Protein AF-A0A9Q0I4J3-F1 (afdb_monomer)

Mean predicted aligned error: 14.76 Å

Sequence (541 aa):
MGSSTVFSGMSNTIQNDIIESIARSIQDETDKDIHISPFIAVQVDDTSDISNKCQLTVIIRYVNEKGSVCERFLGFFDVSLERDAKAVTSVVMRAIGNYSPTNKLICQTYDGASCMSGQHGGVQALVKAHCPNALFIHCYAHKLNLVLAQGTNNIQAAKLFFANLDAFHNFFSRSCKRSALLCEVDGAVRVPGGSAVRWNFKSRAVHAIHEGRVSLCIAFDKIMTEPGWDKETIAQSASLKQKLEDFEFTFLLGVFQFIFGLTEPLFQVLQSKTVDIKKCQDRIMSTLSALKATRTDEAFSRIYDETGTAVGEPVPRRKRRRRGWDDLEQGFNQHQEGDQETLVSFRRLYFQIVDGVVLHMTHRFADMEHLNFFRILEHTSFASFCKPAAFPSSELAQLINTYPFFDQLKLRNELHTLYNNRSFFRLGEAHSVMALVGDDVTLSYDTKQLTDISEETVEWSRADLKPDLVHLHEDRRTFYKLQNPAYRGRTVLSEEDLERGIISLRLSRVRLADEGNYTCLFSSVHNQYTVQLLVAVYYCL

InterPro domains:
  IPR003599 Immunoglobulin domain subtype [SM00409] (430-538)
  IPR012337 Ribonuclease H-like superfamily [SSF53098] (37-300)
  IPR013106 Immunoglobulin V-set domain [PF07686] (430-535)
  IPR013783 Immunoglobulin-like fold [G3DSA:2.60.40.10] (424-539)
  IPR025398 ZMYM1-like, RNase-like domain [PF14291] (10-122)
  IPR036179 Immunoglobulin-like domain superfamily [SSF48726] (430-538)

Nearest PDB structures (foldseek):
  1pkq-assembly2_J  TM=8.986E-01  e=6.454E-08  Rattus norvegicus
  3csp-assembly1_A  TM=8.464E-01  e=5.329E-08  Rattus norvegicus
  4f80-assembly1_A-2  TM=8.910E-01  e=3.981E-07  Homo sapiens
  4f8t-assembly1_A-2  TM=8.534E-01  e=5.840E-07  Homo sapiens
  4k55-assembly1_A  TM=8.316E-01  e=6.427E-07  Homo sapiens

Radius of gyration: 29.39 Å; Cα contacts (8 Å, |Δi|>4): 737; chains: 1; bounding box: 64×81×93 Å

pLDDT: mean 83.2, std 13.26, range [22.78, 97.38]

Secondary structure (DSSP, 8-state):
--------TT-HHHHHHHHHHHHHHHHHHHHHHHHH-S-EEEEEEEEE-TT--EEEEEEEEEE-TTS-EEEEEEEEEE-SS--SHHHHHHHHHHHHGGG-HHHHEEEEEE-S-HHHH-TTTSHHHHHHHH-TT-EEEE-HHHHHHHHHHHHTTT-HHHHHHHHHHHHHHHHHHT-HHHHHHHHHSTT----PPP-SS-HHHHHHHHHHHHHTHHHHHHHHHHHHHSSS--HHHHHHHHHHHHHHT-HHHHHHHHHHHHHHHHHHHHHHHHT-SS--HHHHHHHHHHHHHHHHHT-SHHHHHHHHHHHHHHH-PPPP--------TT-SS-TTHHHHHHHHHHHHHHHHHHHHHHHHHHHHHHHHTSTTGGGGGGGGG-GGGHHHHTSGGGS-HHHHHHHHHH-TTS-HHHHHHHHHHHHH-GGGTTTT--EEEEEETT--EEEEEE-SS-S--TTS-EEEE-TTSSS-EEEEEETTEE-TTTS-TTTTTTEEE-HHHHHTTEEEEEE-S--GGG-EEEEEEETTTTEEEEEEEEEE-----

Structure (mmCIF, N/CA/C/O backbone):
data_AF-A0A9Q0I4J3-F1
#
_entry.id   AF-A0A9Q0I4J3-F1
#
loop_
_atom_site.g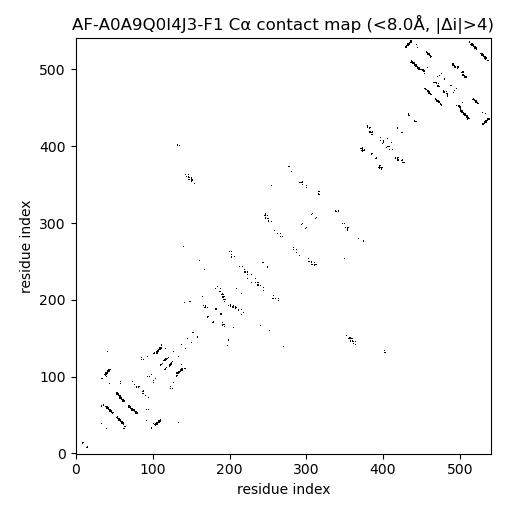roup_PDB
_atom_site.id
_atom_site.type_symbol
_atom_site.label_atom_id
_atom_site.label_alt_id
_atom_site.label_comp_id
_atom_site.label_asym_id
_atom_site.label_entity_id
_atom_site.label_seq_id
_atom_site.pdbx_PDB_ins_code
_atom_site.Cartn_x
_atom_site.Cartn_y
_atom_site.Cartn_z
_atom_site.occupancy
_atom_site.B_iso_or_equiv
_atom_site.auth_seq_id
_atom_site.auth_comp_id
_atom_site.auth_asym_id
_atom_site.auth_atom_id
_atom_site.pdbx_PDB_model_num
ATOM 1 N N . MET A 1 1 ? -28.358 -45.487 -32.994 1.00 42.28 1 MET A N 1
ATOM 2 C CA . MET A 1 1 ? -27.601 -44.268 -33.346 1.00 42.28 1 MET A CA 1
ATOM 3 C C . MET A 1 1 ? -28.483 -43.068 -33.033 1.00 42.28 1 MET A C 1
ATOM 5 O O . MET A 1 1 ? -29.368 -42.764 -33.817 1.00 42.28 1 MET A O 1
ATOM 9 N N . GLY A 1 2 ? -28.335 -42.474 -31.848 1.00 41.78 2 GLY A N 1
ATOM 10 C CA . GLY A 1 2 ? -29.061 -41.263 -31.458 1.00 41.78 2 GLY A CA 1
ATOM 11 C C . GLY A 1 2 ? -28.122 -40.068 -31.556 1.00 41.78 2 GLY A C 1
ATOM 12 O O . GLY A 1 2 ? -27.273 -39.892 -30.689 1.00 41.78 2 GLY A O 1
ATOM 13 N N . SER A 1 3 ? -28.236 -39.301 -32.639 1.00 52.66 3 SER A N 1
ATOM 14 C CA . SER A 1 3 ? -27.556 -38.015 -32.800 1.00 52.66 3 SER A CA 1
ATOM 15 C C . SER A 1 3 ? -28.266 -36.987 -31.920 1.00 52.66 3 SER A C 1
ATOM 17 O O . SER A 1 3 ? -29.375 -36.555 -32.220 1.00 52.66 3 SER A O 1
ATOM 19 N N . SER A 1 4 ? -27.647 -36.645 -30.793 1.00 43.41 4 SER A N 1
ATOM 20 C CA . SER A 1 4 ? -28.014 -35.474 -29.998 1.00 43.41 4 SER A CA 1
ATOM 21 C C . SER A 1 4 ? -27.454 -34.232 -30.699 1.00 43.41 4 SER A C 1
ATOM 23 O O . SER A 1 4 ? -26.255 -33.974 -30.636 1.00 43.41 4 SER A O 1
ATOM 25 N N . THR A 1 5 ? -28.316 -33.477 -31.382 1.00 56.50 5 THR A N 1
ATOM 26 C CA . THR A 1 5 ? -28.002 -32.249 -32.141 1.00 56.50 5 THR A CA 1
ATOM 27 C C . THR A 1 5 ? -28.063 -30.966 -31.304 1.00 56.50 5 THR A C 1
ATOM 29 O O . THR A 1 5 ? -28.141 -29.873 -31.860 1.00 56.50 5 THR A O 1
ATOM 32 N N . VAL A 1 6 ? -28.037 -31.057 -29.972 1.00 58.34 6 VAL A N 1
ATOM 33 C CA . VAL A 1 6 ? -28.064 -29.874 -29.100 1.00 58.34 6 VAL A CA 1
ATOM 34 C C . VAL A 1 6 ? -26.698 -29.709 -28.445 1.00 58.34 6 VAL A C 1
ATOM 36 O O . VAL A 1 6 ? -26.342 -30.446 -27.528 1.00 58.34 6 VAL A O 1
ATOM 39 N N . PHE A 1 7 ? -25.921 -28.736 -28.925 1.00 56.31 7 PHE A N 1
ATOM 40 C CA . PHE A 1 7 ? -24.723 -28.262 -28.234 1.00 56.31 7 PHE A CA 1
ATOM 41 C C . PHE A 1 7 ? -25.155 -27.622 -26.908 1.00 56.31 7 PHE A C 1
ATOM 43 O O . PHE A 1 7 ? -25.606 -26.479 -26.876 1.00 56.31 7 PHE A O 1
ATOM 50 N N . SER A 1 8 ? -25.062 -28.361 -25.802 1.00 63.75 8 SER A N 1
ATOM 51 C CA . SER A 1 8 ? -25.230 -27.778 -24.474 1.00 63.75 8 SER A CA 1
ATOM 52 C C . SER A 1 8 ? -23.877 -27.238 -24.005 1.00 63.75 8 SER A C 1
ATOM 54 O O . SER A 1 8 ? -23.024 -28.007 -23.560 1.00 63.75 8 SER A O 1
ATOM 56 N N . GLY A 1 9 ? -23.679 -25.918 -24.046 1.00 62.38 9 GLY A N 1
ATOM 57 C CA . GLY A 1 9 ? -22.472 -25.242 -23.530 1.00 62.38 9 GLY A CA 1
ATOM 58 C C . GLY A 1 9 ? -22.274 -25.333 -22.003 1.00 62.38 9 GLY A C 1
ATOM 59 O O . GLY A 1 9 ? -21.501 -24.571 -21.432 1.00 62.38 9 GLY A O 1
ATOM 60 N N . MET A 1 10 ? -22.992 -26.236 -21.327 1.00 73.94 10 MET A N 1
ATOM 61 C CA . MET A 1 10 ? -22.928 -26.479 -19.881 1.00 73.94 10 MET A CA 1
ATOM 62 C C . MET A 1 10 ? -22.048 -27.680 -19.502 1.00 73.94 10 MET A C 1
ATOM 64 O O . MET A 1 10 ? -21.922 -27.992 -18.324 1.00 73.94 10 MET A O 1
ATOM 68 N N . SER A 1 11 ? -21.466 -28.389 -20.476 1.00 83.06 11 SER A N 1
ATOM 69 C CA . SER A 1 11 ? -20.510 -29.461 -20.184 1.00 83.06 11 SER A CA 1
ATOM 70 C C . SER A 1 11 ? -19.182 -28.868 -19.715 1.00 83.06 11 SER A C 1
ATOM 72 O O . SER A 1 11 ? -18.583 -28.078 -20.445 1.00 83.06 11 SER A O 1
ATOM 74 N N . ASN A 1 12 ? -18.694 -29.299 -18.548 1.00 84.12 12 ASN A N 1
ATOM 75 C CA . ASN A 1 12 ? -17.394 -28.880 -18.011 1.00 84.12 12 ASN A CA 1
ATOM 76 C C . ASN A 1 12 ? -16.251 -29.115 -19.009 1.00 84.12 12 ASN A C 1
ATOM 78 O O . ASN A 1 12 ? -15.349 -28.295 -19.105 1.00 84.12 12 ASN A O 1
ATOM 82 N N . THR A 1 13 ? -16.300 -30.203 -19.785 1.00 85.12 13 THR A N 1
ATOM 83 C CA . THR A 1 13 ? -15.285 -30.497 -20.808 1.00 85.12 13 THR A CA 1
ATOM 84 C C . THR A 1 13 ? -15.291 -29.443 -21.910 1.00 85.12 13 THR A C 1
ATOM 86 O O . THR A 1 13 ? -14.252 -28.886 -22.227 1.00 85.12 13 THR A O 1
ATOM 89 N N . ILE A 1 14 ? -16.474 -29.097 -22.429 1.00 84.75 14 ILE A N 1
ATOM 90 C CA . ILE A 1 14 ? -16.616 -28.086 -23.487 1.00 84.75 14 ILE A CA 1
ATOM 91 C C . ILE A 1 14 ? -16.197 -26.704 -22.969 1.00 84.75 14 ILE A C 1
ATOM 93 O O . ILE A 1 14 ? -15.528 -25.957 -23.677 1.00 84.75 14 ILE A O 1
ATOM 97 N N . GLN A 1 15 ? -16.572 -26.359 -21.735 1.00 86.94 15 GLN A N 1
ATOM 98 C CA . GLN A 1 15 ? -16.171 -25.096 -21.115 1.00 86.94 15 GLN A CA 1
ATOM 99 C C . GLN A 1 15 ? -14.653 -25.013 -20.944 1.00 86.94 15 GLN A C 1
ATOM 101 O O . GLN A 1 15 ? -14.062 -24.007 -21.327 1.00 86.94 15 GLN A O 1
ATOM 106 N N . ASN A 1 16 ? -14.020 -26.074 -20.440 1.00 90.25 16 ASN A N 1
ATOM 107 C CA . ASN A 1 16 ? -12.570 -26.126 -20.277 1.00 90.25 16 ASN A CA 1
ATOM 108 C C . ASN A 1 16 ? -11.841 -26.065 -21.624 1.00 90.25 16 ASN A C 1
ATOM 110 O O . ASN A 1 16 ? -10.901 -25.290 -21.746 1.00 90.25 16 ASN A O 1
ATOM 114 N N . ASP A 1 17 ? -12.313 -26.771 -22.656 1.00 89.81 17 ASP A N 1
ATOM 115 C CA . ASP A 1 17 ? -11.707 -26.726 -23.994 1.00 89.81 17 ASP A CA 1
ATOM 116 C C . ASP A 1 17 ? -11.759 -25.313 -24.603 1.00 89.81 17 ASP A C 1
ATOM 118 O O . ASP A 1 17 ? -10.795 -24.851 -25.224 1.00 89.81 17 ASP A O 1
ATOM 122 N N . ILE A 1 18 ? -12.875 -24.598 -24.410 1.00 89.56 18 ILE A N 1
ATOM 123 C CA . ILE A 1 18 ? -13.023 -23.202 -24.847 1.00 89.56 18 ILE A CA 1
ATOM 124 C C . ILE A 1 18 ? -12.081 -22.293 -24.052 1.00 89.56 18 ILE A C 1
ATOM 126 O O . ILE A 1 18 ? -11.372 -21.485 -24.652 1.00 89.56 18 ILE A O 1
ATOM 130 N N . ILE A 1 19 ? -12.047 -22.433 -22.723 1.00 90.56 19 ILE A N 1
ATOM 131 C CA . ILE A 1 19 ? -11.167 -21.651 -21.845 1.00 90.56 19 ILE A CA 1
ATOM 132 C C . ILE A 1 19 ? -9.704 -21.866 -22.233 1.00 90.56 19 ILE A C 1
ATOM 134 O O . ILE A 1 19 ? -8.973 -20.893 -22.397 1.00 90.56 19 ILE A O 1
ATOM 138 N N . GLU A 1 20 ? -9.283 -23.112 -22.442 1.00 90.94 20 GLU A N 1
ATOM 139 C CA . GLU A 1 20 ? -7.924 -23.440 -22.863 1.00 90.94 20 GLU A CA 1
ATOM 140 C C . GLU A 1 20 ? -7.595 -22.871 -24.242 1.00 90.94 20 GLU A C 1
ATOM 142 O O . GLU A 1 20 ? -6.499 -22.357 -24.444 1.00 90.94 20 GLU A O 1
ATOM 147 N N . SER A 1 21 ? -8.529 -22.929 -25.192 1.00 92.56 21 SER A N 1
ATOM 148 C CA . SER A 1 21 ? -8.313 -22.379 -26.535 1.00 92.56 21 SER A CA 1
ATOM 149 C C . SER A 1 21 ? -8.135 -20.858 -26.499 1.00 92.56 21 SER A C 1
ATOM 151 O O . SER A 1 21 ? -7.227 -20.327 -27.139 1.00 92.56 21 SER A O 1
ATOM 153 N N . ILE A 1 22 ? -8.957 -20.158 -25.709 1.00 92.19 22 ILE A N 1
ATOM 154 C CA . ILE A 1 22 ? -8.830 -18.710 -25.489 1.00 92.19 22 ILE A CA 1
ATOM 155 C C . ILE A 1 22 ? -7.509 -18.397 -24.777 1.00 92.19 22 ILE A C 1
ATOM 157 O O . ILE A 1 22 ? -6.783 -17.502 -25.206 1.00 92.19 22 ILE A O 1
ATOM 161 N N . ALA A 1 23 ? -7.171 -19.151 -23.728 1.00 89.69 23 ALA A N 1
ATOM 162 C CA . ALA A 1 23 ? -5.936 -18.969 -22.975 1.00 89.69 23 ALA A CA 1
ATOM 163 C C . ALA A 1 23 ? -4.700 -19.136 -23.867 1.00 89.69 23 ALA A C 1
ATOM 165 O O . ALA A 1 23 ? -3.832 -18.269 -23.850 1.00 89.69 23 ALA A O 1
ATOM 166 N N . ARG A 1 24 ? -4.656 -20.180 -24.708 1.00 91.31 24 ARG A N 1
ATOM 167 C CA . ARG A 1 24 ? -3.572 -20.396 -25.680 1.00 91.31 24 ARG A CA 1
ATOM 168 C C . ARG A 1 24 ? -3.457 -19.240 -26.668 1.00 91.31 24 ARG A C 1
ATOM 170 O O . ARG A 1 24 ? -2.358 -18.759 -26.892 1.00 91.31 24 ARG A O 1
ATOM 177 N N . SER A 1 25 ? -4.576 -18.740 -27.199 1.00 93.62 25 SER A N 1
ATOM 178 C CA . SER A 1 25 ? -4.550 -17.593 -28.118 1.00 93.62 25 SER A CA 1
ATOM 179 C C . SER A 1 25 ? -3.983 -16.331 -27.457 1.00 93.62 25 SER A C 1
ATOM 181 O O . SER A 1 25 ? -3.178 -15.630 -28.064 1.00 93.62 25 SER A O 1
ATOM 183 N N . ILE A 1 26 ? -4.382 -16.042 -26.213 1.00 90.62 26 ILE A N 1
ATOM 184 C CA . ILE A 1 26 ? -3.861 -14.898 -25.444 1.00 90.62 26 ILE A CA 1
ATOM 185 C C . ILE A 1 26 ? -2.371 -15.087 -25.134 1.00 90.62 26 ILE A C 1
ATOM 187 O O . ILE A 1 26 ? -1.595 -14.128 -25.175 1.00 90.62 26 ILE A O 1
ATOM 191 N N . GLN A 1 27 ? -1.972 -16.318 -24.817 1.00 89.81 27 GLN A N 1
ATOM 192 C CA . GLN A 1 27 ? -0.597 -16.667 -24.494 1.00 89.81 27 GLN A CA 1
ATOM 193 C C . GLN A 1 27 ? 0.311 -16.548 -25.720 1.00 89.81 27 GLN A C 1
ATOM 195 O O . GLN A 1 27 ? 1.341 -15.898 -25.626 1.00 89.81 27 GLN A O 1
ATOM 200 N N . ASP A 1 28 ? -0.116 -17.022 -26.892 1.00 91.75 28 ASP A N 1
ATOM 201 C CA . ASP A 1 28 ? 0.637 -16.887 -28.144 1.00 91.75 28 ASP A CA 1
ATOM 202 C C . ASP A 1 28 ? 0.884 -15.418 -28.529 1.00 91.75 28 ASP A C 1
ATOM 204 O O . ASP A 1 28 ? 1.956 -15.069 -29.029 1.00 91.75 28 ASP A O 1
ATOM 208 N N . GLU A 1 29 ? -0.103 -14.538 -28.332 1.00 90.06 29 GLU A N 1
ATOM 209 C CA . GLU A 1 29 ? 0.070 -13.095 -28.554 1.00 90.06 29 GLU A CA 1
ATOM 210 C C . GLU A 1 29 ? 1.027 -12.476 -27.532 1.00 90.06 29 GLU A C 1
ATOM 212 O O . GLU A 1 29 ? 1.918 -11.706 -27.892 1.00 90.06 29 GLU A O 1
ATOM 217 N N . THR A 1 30 ? 0.877 -12.857 -26.265 1.00 90.25 30 THR A N 1
ATOM 218 C CA . THR A 1 30 ? 1.730 -12.393 -25.169 1.00 90.25 30 THR A CA 1
ATOM 219 C C . THR A 1 30 ? 3.185 -12.820 -25.364 1.00 90.25 30 THR A C 1
ATOM 221 O O . THR A 1 30 ? 4.094 -12.008 -25.195 1.00 90.25 30 THR A O 1
ATOM 224 N N . ASP A 1 31 ? 3.421 -14.063 -25.773 1.00 92.44 31 ASP A N 1
ATOM 225 C CA . ASP A 1 31 ? 4.755 -14.616 -25.985 1.00 92.44 31 ASP A CA 1
ATOM 226 C C . ASP A 1 31 ? 5.467 -13.880 -27.121 1.00 92.44 31 ASP A C 1
ATOM 228 O O . ASP A 1 31 ? 6.626 -13.486 -26.971 1.00 92.44 31 ASP A O 1
ATOM 232 N N . LYS A 1 32 ? 4.769 -13.615 -28.235 1.00 91.75 32 LYS A N 1
ATOM 233 C CA . LYS A 1 32 ? 5.308 -12.821 -29.355 1.00 91.75 32 LYS A CA 1
ATOM 234 C C . LYS A 1 32 ? 5.746 -11.436 -28.892 1.00 91.75 32 LYS A C 1
ATOM 236 O O . LYS A 1 32 ? 6.882 -11.035 -29.145 1.00 91.75 32 LYS A O 1
ATOM 241 N N . ASP A 1 33 ? 4.872 -10.742 -28.175 1.00 92.19 33 ASP A N 1
ATOM 242 C CA . ASP A 1 33 ? 5.133 -9.415 -27.627 1.00 92.19 33 ASP A CA 1
ATOM 243 C C . ASP A 1 33 ? 6.369 -9.400 -26.701 1.00 92.19 33 ASP A C 1
ATOM 245 O O . ASP A 1 33 ? 7.249 -8.542 -26.825 1.00 92.19 33 ASP A O 1
ATOM 249 N N . ILE A 1 34 ? 6.472 -10.373 -25.789 1.00 93.31 34 ILE A N 1
ATOM 250 C CA . ILE A 1 34 ? 7.596 -10.493 -24.847 1.00 93.31 34 ILE A CA 1
ATOM 251 C C . ILE A 1 34 ? 8.900 -10.839 -25.585 1.00 93.31 34 ILE A C 1
ATOM 253 O O . ILE A 1 34 ? 9.977 -10.324 -25.255 1.00 93.31 34 ILE A O 1
ATOM 257 N N . HIS A 1 35 ? 8.831 -11.696 -26.605 1.00 93.06 35 HIS A N 1
ATOM 258 C CA . HIS A 1 35 ? 9.987 -12.053 -27.425 1.00 93.06 35 HIS A CA 1
ATOM 259 C C . HIS A 1 35 ? 10.534 -10.867 -28.220 1.00 93.06 35 HIS A C 1
ATOM 261 O O . HIS A 1 35 ? 11.757 -10.755 -28.351 1.00 93.06 35 HIS A O 1
ATOM 267 N N . ILE A 1 36 ? 9.667 -9.972 -28.689 1.00 91.81 36 ILE A N 1
ATOM 268 C CA . ILE A 1 36 ? 10.062 -8.751 -29.397 1.00 91.81 36 ILE A CA 1
ATOM 269 C C . ILE A 1 36 ? 10.618 -7.704 -28.428 1.00 91.81 36 ILE A C 1
ATOM 271 O O . ILE A 1 36 ? 11.609 -7.043 -28.745 1.00 91.81 36 ILE A O 1
ATOM 275 N N . SER A 1 37 ? 10.030 -7.571 -27.233 1.00 93.25 37 SER A N 1
ATOM 276 C CA . SER A 1 37 ? 10.476 -6.576 -26.254 1.00 93.25 37 SER A CA 1
ATOM 277 C C . SER A 1 37 ? 11.967 -6.746 -25.922 1.00 93.25 37 SER A C 1
ATOM 279 O O . SER A 1 37 ? 12.402 -7.858 -25.595 1.00 93.25 37 SER A O 1
ATOM 281 N N . PRO A 1 38 ? 12.774 -5.668 -25.953 1.00 91.69 38 PRO A N 1
ATOM 282 C CA . PRO A 1 38 ? 14.197 -5.751 -25.631 1.00 91.69 38 PRO A CA 1
ATOM 283 C C . PRO A 1 38 ? 14.432 -6.096 -24.157 1.00 91.69 38 PRO A C 1
ATOM 285 O O . PRO A 1 38 ? 15.398 -6.783 -23.832 1.00 91.69 38 PRO A O 1
ATOM 288 N N . PHE A 1 39 ? 13.530 -5.659 -23.275 1.00 94.62 39 PHE A N 1
ATOM 289 C CA . PHE A 1 39 ? 13.654 -5.827 -21.833 1.00 94.62 39 PHE A CA 1
ATOM 290 C C . PHE A 1 39 ? 12.347 -6.289 -21.195 1.00 94.62 39 PHE A C 1
ATOM 292 O O . PHE A 1 39 ? 11.254 -6.018 -21.697 1.00 94.62 39 PHE A O 1
ATOM 299 N N . ILE A 1 40 ? 12.477 -6.968 -20.061 1.00 95.88 40 ILE A N 1
ATOM 300 C CA . ILE A 1 40 ? 11.366 -7.430 -19.232 1.00 95.88 40 ILE A CA 1
ATOM 301 C C . ILE A 1 40 ? 11.634 -7.108 -17.762 1.00 95.88 40 ILE A C 1
ATOM 303 O O . ILE A 1 40 ? 12.780 -7.011 -17.313 1.00 95.88 40 ILE A O 1
ATOM 307 N N . ALA A 1 41 ? 10.559 -6.981 -17.000 1.00 95.50 41 ALA A N 1
ATOM 308 C CA . ALA A 1 41 ? 10.566 -6.928 -15.549 1.00 95.50 41 ALA A CA 1
ATOM 309 C C . ALA A 1 41 ? 9.638 -8.014 -14.999 1.00 95.50 41 ALA A C 1
ATOM 311 O O . ALA A 1 41 ? 8.629 -8.337 -15.626 1.00 95.50 41 ALA A O 1
ATOM 312 N N . VAL A 1 42 ? 9.967 -8.562 -13.831 1.00 95.38 42 VAL A N 1
ATOM 313 C CA . VAL A 1 42 ? 9.145 -9.579 -13.164 1.00 95.38 42 VAL A CA 1
ATOM 314 C C . VAL A 1 42 ? 8.611 -9.058 -11.834 1.00 95.38 42 VAL A C 1
ATOM 316 O O . VAL A 1 42 ? 9.337 -8.432 -11.060 1.00 95.38 42 VAL A O 1
ATOM 319 N N . GLN A 1 43 ? 7.338 -9.324 -11.570 1.00 93.19 43 GLN A N 1
ATOM 320 C CA . GLN A 1 43 ? 6.680 -9.105 -10.289 1.00 93.19 43 GLN A CA 1
ATOM 321 C C . GLN A 1 43 ? 6.211 -10.463 -9.772 1.00 93.19 43 GLN A C 1
ATOM 323 O O . GLN A 1 43 ? 5.542 -11.202 -10.499 1.00 93.19 43 GLN A O 1
ATOM 328 N N . VAL A 1 44 ? 6.586 -10.802 -8.540 1.00 90.88 44 VAL A N 1
ATOM 329 C CA . VAL A 1 44 ? 6.188 -12.066 -7.914 1.00 90.88 44 VAL A CA 1
ATOM 330 C C . VAL A 1 44 ? 5.585 -11.785 -6.550 1.00 90.88 44 VAL A C 1
ATOM 332 O O . VAL A 1 44 ? 6.198 -11.095 -5.736 1.00 90.88 44 VAL A O 1
ATOM 335 N N . ASP A 1 45 ? 4.393 -12.327 -6.325 1.00 87.69 45 ASP A N 1
ATOM 336 C CA . ASP A 1 45 ? 3.641 -12.184 -5.077 1.00 87.69 45 ASP A CA 1
ATOM 337 C C . ASP A 1 45 ? 3.191 -13.558 -4.578 1.00 87.69 45 ASP A C 1
ATOM 339 O O . ASP A 1 45 ? 2.875 -14.445 -5.385 1.00 87.69 45 ASP A O 1
ATOM 343 N N . ASP A 1 46 ? 3.170 -13.749 -3.261 1.00 82.75 46 ASP A N 1
ATOM 344 C CA . ASP A 1 46 ? 2.670 -14.976 -2.658 1.00 82.75 46 ASP A CA 1
ATOM 345 C C . ASP A 1 46 ? 1.167 -14.881 -2.387 1.00 82.75 46 ASP A C 1
ATOM 347 O O . ASP A 1 46 ? 0.620 -13.878 -1.936 1.00 82.75 46 ASP A O 1
ATOM 351 N N . THR A 1 47 ? 0.459 -15.957 -2.701 1.00 79.56 47 THR A N 1
ATOM 352 C CA . THR A 1 47 ? -0.977 -16.062 -2.465 1.00 79.56 47 THR A CA 1
ATOM 353 C C . THR A 1 47 ? -1.313 -17.441 -1.923 1.00 79.56 47 THR A C 1
ATOM 355 O O . THR A 1 47 ? -0.514 -18.377 -1.995 1.00 79.56 47 THR A O 1
ATOM 358 N N . SER A 1 48 ? -2.484 -17.574 -1.314 1.00 77.12 48 SER A N 1
ATOM 359 C CA . SER A 1 48 ? -3.025 -18.865 -0.901 1.00 77.12 48 SER A CA 1
ATOM 360 C C . SER A 1 48 ? -4.418 -19.031 -1.483 1.00 77.12 48 SER A C 1
ATOM 362 O O . SER A 1 48 ? -5.231 -18.109 -1.410 1.00 77.12 48 SER A O 1
ATOM 364 N N . ASP A 1 49 ? -4.677 -20.186 -2.088 1.00 76.81 49 ASP A N 1
ATOM 365 C CA . ASP A 1 49 ? -5.994 -20.487 -2.643 1.00 76.81 49 ASP A CA 1
ATOM 366 C C . ASP A 1 49 ? -7.011 -20.854 -1.544 1.00 76.81 49 ASP A C 1
ATOM 368 O O . ASP A 1 49 ? -6.679 -20.979 -0.363 1.00 76.81 49 ASP A O 1
ATOM 372 N N . ILE A 1 50 ? -8.275 -21.058 -1.930 1.00 75.75 50 ILE A N 1
ATOM 373 C CA . ILE A 1 50 ? -9.358 -21.431 -1.001 1.00 75.75 50 ILE A CA 1
ATOM 374 C C . ILE A 1 50 ? -9.136 -22.784 -0.300 1.00 75.75 50 ILE A C 1
ATOM 376 O O . ILE A 1 50 ? -9.806 -23.079 0.686 1.00 75.75 50 ILE A O 1
ATOM 380 N N . SER A 1 51 ? -8.214 -23.610 -0.803 1.00 80.06 51 SER A N 1
ATOM 381 C CA . SER A 1 51 ? -7.799 -24.879 -0.199 1.00 80.06 51 SER A CA 1
ATOM 382 C C . SER A 1 51 ? -6.545 -24.745 0.675 1.00 80.06 51 SER A C 1
ATOM 384 O O . SER A 1 51 ? -6.010 -25.754 1.133 1.00 80.06 51 SER A O 1
ATOM 386 N N . ASN A 1 52 ? -6.105 -23.509 0.947 1.00 76.44 52 ASN A N 1
ATOM 387 C CA . ASN A 1 52 ? -4.889 -23.150 1.680 1.00 76.44 52 ASN A CA 1
ATOM 388 C C . ASN A 1 52 ? -3.588 -23.636 1.022 1.00 76.44 52 ASN A C 1
ATOM 390 O O . ASN A 1 52 ? -2.582 -23.818 1.710 1.00 76.44 52 ASN A O 1
ATOM 394 N N . LYS A 1 53 ? -3.571 -23.837 -0.301 1.00 81.38 53 LYS A N 1
ATOM 395 C CA . LYS A 1 53 ? -2.324 -24.114 -1.023 1.00 81.38 53 LYS A CA 1
ATOM 396 C C . LYS A 1 53 ? -1.586 -22.817 -1.296 1.00 81.38 53 LYS A C 1
ATOM 398 O O . LYS A 1 53 ? -2.168 -21.881 -1.844 1.00 81.38 53 LYS A O 1
ATOM 403 N N . CYS A 1 54 ? -0.305 -22.773 -0.940 1.00 82.69 54 CYS A N 1
ATOM 404 C CA . CYS A 1 54 ? 0.544 -21.622 -1.219 1.00 82.69 54 CYS A CA 1
ATOM 405 C C . CYS A 1 54 ? 0.969 -21.632 -2.688 1.00 82.69 54 CYS A C 1
ATOM 407 O O . CYS A 1 54 ? 1.512 -22.616 -3.191 1.00 82.69 54 CYS A O 1
ATOM 409 N N . GLN A 1 55 ? 0.760 -20.508 -3.361 1.00 88.44 55 GLN A N 1
ATOM 410 C CA . GLN A 1 55 ? 1.087 -20.317 -4.764 1.00 88.44 55 GLN A CA 1
ATOM 411 C C . GLN A 1 55 ? 1.898 -19.036 -4.940 1.00 88.44 55 GLN A C 1
ATOM 413 O O . GLN A 1 55 ? 1.711 -18.057 -4.218 1.00 88.44 55 GLN A O 1
ATOM 418 N N . LEU A 1 56 ? 2.782 -19.038 -5.930 1.00 89.94 56 LEU A N 1
ATOM 419 C CA . LEU A 1 56 ? 3.427 -17.836 -6.434 1.00 89.94 56 LEU A CA 1
ATOM 420 C C . LEU A 1 56 ? 2.694 -17.347 -7.669 1.00 89.94 56 LEU A C 1
ATOM 422 O O . LEU A 1 56 ? 2.516 -18.088 -8.635 1.00 89.94 56 LEU A O 1
ATOM 426 N N . THR A 1 57 ? 2.317 -16.082 -7.640 1.00 92.06 57 THR A N 1
ATOM 427 C CA . THR A 1 57 ? 1.785 -15.353 -8.787 1.00 92.06 57 THR A CA 1
ATOM 428 C C . THR A 1 57 ? 2.965 -14.738 -9.518 1.00 92.06 57 THR A C 1
ATOM 430 O O . THR A 1 57 ? 3.716 -13.987 -8.902 1.00 92.06 57 THR A O 1
ATOM 433 N N . VAL A 1 58 ? 3.142 -15.028 -10.809 1.00 93.06 58 VAL A N 1
ATOM 434 C CA . VAL A 1 58 ? 4.204 -14.404 -11.618 1.00 93.06 58 VAL A CA 1
ATOM 435 C C . VAL A 1 58 ? 3.579 -13.517 -12.687 1.00 93.06 58 VAL A C 1
ATOM 437 O O . VAL A 1 58 ? 2.764 -13.969 -13.492 1.00 93.06 58 VAL A O 1
ATOM 440 N N . ILE A 1 59 ? 3.982 -12.250 -12.703 1.00 94.44 59 ILE A N 1
ATOM 441 C CA . IL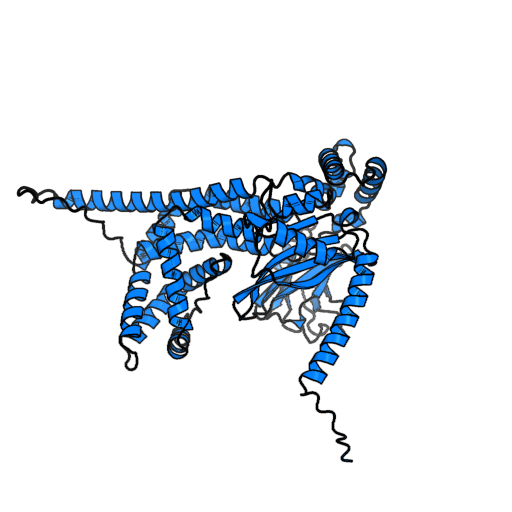E A 1 59 ? 3.569 -11.249 -13.687 1.00 94.44 59 ILE A CA 1
ATOM 442 C C . ILE A 1 59 ? 4.825 -10.735 -14.392 1.00 94.44 59 ILE A C 1
ATOM 444 O O . ILE A 1 59 ? 5.814 -10.386 -13.745 1.00 94.44 59 ILE A O 1
ATOM 448 N N . ILE A 1 60 ? 4.785 -10.676 -15.723 1.00 94.56 60 ILE A N 1
ATOM 449 C CA . ILE A 1 60 ? 5.807 -10.018 -16.538 1.00 94.56 60 ILE A CA 1
ATOM 450 C C . ILE A 1 60 ? 5.302 -8.643 -16.963 1.00 94.56 60 ILE A C 1
ATOM 452 O O . ILE A 1 60 ? 4.161 -8.481 -17.398 1.00 94.56 60 ILE A O 1
ATOM 456 N N . ARG A 1 61 ? 6.192 -7.657 -16.888 1.00 94.19 61 ARG A N 1
ATOM 457 C CA . ARG A 1 61 ? 5.991 -6.307 -17.401 1.00 94.19 61 ARG A CA 1
ATOM 458 C C . ARG A 1 61 ? 6.998 -6.012 -18.506 1.00 94.19 61 ARG A C 1
ATOM 460 O O . ARG A 1 61 ? 8.188 -6.271 -18.347 1.00 94.19 61 ARG A O 1
ATOM 467 N N . TYR A 1 62 ? 6.526 -5.458 -19.614 1.00 93.38 62 TYR A N 1
ATOM 468 C CA . TYR A 1 62 ? 7.343 -5.112 -20.778 1.00 93.38 62 TYR A CA 1
ATOM 469 C C . TYR A 1 62 ? 6.779 -3.882 -21.495 1.00 93.38 62 TYR A C 1
ATOM 471 O O . TYR A 1 62 ? 5.712 -3.376 -21.141 1.00 93.38 62 TYR A O 1
ATOM 479 N N . VAL A 1 63 ? 7.504 -3.381 -22.493 1.00 89.44 63 VAL A N 1
ATOM 480 C CA . VAL A 1 63 ? 7.036 -2.311 -23.381 1.00 89.44 63 VAL A CA 1
ATOM 481 C C . VAL A 1 63 ? 6.832 -2.920 -24.760 1.00 89.44 63 VAL A C 1
ATOM 483 O O . VAL A 1 63 ? 7.752 -3.526 -25.303 1.00 89.44 63 VAL A O 1
ATOM 486 N N . ASN A 1 64 ? 5.621 -2.812 -25.303 1.00 87.00 64 ASN A N 1
ATOM 487 C CA . ASN A 1 64 ? 5.326 -3.337 -26.636 1.00 87.00 64 ASN A CA 1
ATOM 488 C C . ASN A 1 64 ? 5.899 -2.428 -27.741 1.00 87.00 64 ASN A C 1
ATOM 490 O O . ASN A 1 64 ? 6.371 -1.323 -27.476 1.00 87.00 64 ASN A O 1
ATOM 494 N N . GLU A 1 65 ? 5.803 -2.854 -29.002 1.00 86.38 65 GLU A N 1
ATOM 495 C CA . GLU A 1 65 ? 6.292 -2.076 -30.156 1.00 86.38 65 GLU A CA 1
ATOM 496 C C . GLU A 1 65 ? 5.639 -0.689 -30.291 1.00 86.38 65 GLU A C 1
ATOM 498 O O . GLU A 1 65 ? 6.222 0.224 -30.870 1.00 86.38 65 GLU A O 1
ATOM 503 N N . LYS A 1 66 ? 4.441 -0.504 -29.721 1.00 83.56 66 LYS A N 1
ATOM 504 C CA . LYS A 1 66 ? 3.721 0.779 -29.700 1.00 83.56 66 LYS A CA 1
ATOM 505 C C . LYS A 1 66 ? 4.207 1.715 -28.585 1.00 83.56 66 LYS A C 1
ATOM 507 O O . LYS A 1 66 ? 3.623 2.778 -28.396 1.00 83.56 66 LYS A O 1
ATOM 512 N N . GLY A 1 67 ? 5.214 1.318 -27.805 1.00 79.31 67 GLY A N 1
ATOM 513 C CA . GLY A 1 67 ? 5.716 2.083 -26.662 1.00 79.31 67 GLY A CA 1
ATOM 514 C C . GLY A 1 67 ? 4.802 2.044 -25.432 1.00 79.31 67 GLY A C 1
ATOM 515 O O . GLY A 1 67 ? 4.992 2.823 -24.503 1.00 79.31 67 GLY A O 1
ATOM 516 N N . SER A 1 68 ? 3.803 1.157 -25.404 1.00 81.88 68 SER A N 1
ATOM 517 C CA . SER A 1 68 ? 2.869 1.030 -24.282 1.00 81.88 68 SER A CA 1
ATOM 518 C C . SER A 1 68 ? 3.363 0.007 -23.266 1.00 81.88 68 SER A C 1
ATOM 520 O O . SER A 1 68 ? 3.755 -1.109 -23.620 1.00 81.88 68 SER A O 1
ATOM 522 N N . VAL A 1 69 ? 3.298 0.374 -21.987 1.00 85.88 69 VAL A N 1
ATOM 523 C CA . VAL A 1 69 ? 3.601 -0.533 -20.876 1.00 85.88 69 VAL A CA 1
ATOM 524 C C . VAL A 1 69 ? 2.522 -1.610 -20.796 1.00 85.88 69 VAL A C 1
ATOM 526 O O . VAL A 1 69 ? 1.338 -1.303 -20.667 1.00 85.88 69 VAL A O 1
ATOM 529 N N . CYS A 1 70 ? 2.938 -2.870 -20.851 1.00 89.81 70 CYS A N 1
ATOM 530 C CA . CYS A 1 70 ? 2.070 -4.035 -20.776 1.00 89.81 70 CYS A CA 1
ATOM 531 C C . CYS A 1 70 ? 2.435 -4.879 -19.555 1.00 89.81 70 CYS A C 1
ATOM 533 O O . CYS A 1 70 ? 3.606 -5.175 -19.332 1.00 89.81 70 CYS A O 1
ATOM 535 N N . GLU A 1 71 ? 1.426 -5.290 -18.790 1.00 92.19 71 GLU A N 1
ATOM 536 C CA . GLU A 1 71 ? 1.549 -6.258 -17.696 1.00 92.19 71 GLU A CA 1
ATOM 537 C C . GLU A 1 71 ? 0.767 -7.518 -18.079 1.00 92.19 71 GLU A C 1
ATOM 539 O O . GLU A 1 71 ? -0.362 -7.435 -18.579 1.00 92.19 71 GLU A O 1
ATOM 544 N N . ARG A 1 72 ? 1.390 -8.688 -17.924 1.00 92.94 72 ARG A N 1
ATOM 545 C CA . ARG A 1 72 ? 0.822 -9.985 -18.300 1.00 92.94 72 ARG A CA 1
ATOM 546 C C . ARG A 1 72 ? 1.030 -10.993 -17.188 1.00 92.94 72 ARG A C 1
ATOM 548 O O . ARG A 1 72 ? 2.145 -11.211 -16.722 1.00 92.94 72 ARG A O 1
ATOM 555 N N . PHE A 1 73 ? -0.071 -11.599 -16.773 1.00 91.75 73 PHE A N 1
ATOM 556 C CA . PHE A 1 73 ? -0.075 -12.689 -15.815 1.00 91.75 73 PHE A CA 1
ATOM 557 C C . PHE A 1 73 ? 0.389 -13.974 -16.505 1.00 91.75 73 PHE A C 1
ATOM 559 O O . PHE A 1 73 ? -0.211 -14.380 -17.497 1.00 91.75 73 PHE A O 1
ATOM 566 N N . LEU A 1 74 ? 1.450 -14.599 -15.990 1.00 90.94 74 LEU A N 1
ATOM 567 C CA . LEU A 1 74 ? 1.977 -15.851 -16.538 1.00 90.94 74 LEU A CA 1
ATOM 568 C C . LEU A 1 74 ? 1.327 -17.089 -15.921 1.00 90.94 74 LEU A C 1
ATOM 570 O O . LEU A 1 74 ? 1.239 -18.124 -16.575 1.00 90.94 74 LEU A O 1
ATOM 574 N N . GLY A 1 75 ? 0.915 -17.010 -14.656 1.00 90.12 75 GLY A N 1
ATOM 575 C CA . GLY A 1 75 ? 0.315 -18.146 -13.971 1.00 90.12 75 GLY A CA 1
ATOM 576 C C . GLY A 1 75 ? 0.512 -18.147 -12.461 1.00 90.12 75 GLY A C 1
ATOM 577 O O . GLY A 1 75 ? 1.253 -17.338 -11.892 1.00 90.12 75 GLY A O 1
ATOM 578 N N . PHE A 1 76 ? -0.165 -19.110 -11.838 1.00 91.12 76 PHE A N 1
ATOM 579 C CA . PHE A 1 76 ? 0.062 -19.522 -10.460 1.00 91.12 76 PHE A CA 1
ATOM 580 C C . PHE A 1 76 ? 0.966 -20.748 -10.442 1.00 91.12 76 PHE A C 1
ATOM 582 O O . PHE A 1 76 ? 0.743 -21.710 -11.178 1.00 91.12 76 PHE A O 1
ATOM 589 N N . PHE A 1 77 ? 1.965 -20.732 -9.571 1.00 90.50 77 PHE A N 1
ATOM 590 C CA . PHE A 1 77 ? 2.924 -21.817 -9.432 1.00 90.50 77 PHE A CA 1
ATOM 591 C C . PHE A 1 77 ? 2.892 -22.345 -8.003 1.00 90.50 77 PHE A C 1
ATOM 593 O O . PHE A 1 77 ? 3.102 -21.589 -7.058 1.00 90.50 77 PHE A O 1
ATOM 600 N N . ASP A 1 78 ? 2.615 -23.638 -7.844 1.00 87.88 78 ASP A N 1
ATOM 601 C CA . ASP A 1 78 ? 2.531 -24.280 -6.530 1.00 87.88 78 ASP A CA 1
ATOM 602 C C . ASP A 1 78 ? 3.898 -24.278 -5.827 1.00 87.88 78 ASP A C 1
ATOM 604 O O . ASP A 1 78 ? 4.900 -24.732 -6.386 1.00 87.88 78 ASP A O 1
ATOM 608 N N . VAL A 1 79 ? 3.917 -23.762 -4.597 1.00 86.06 79 VAL A N 1
ATOM 609 C CA . VAL A 1 79 ? 5.074 -23.748 -3.688 1.00 86.06 79 VAL A CA 1
ATOM 610 C C . VAL A 1 79 ? 4.697 -24.257 -2.296 1.00 86.06 79 VAL A C 1
ATOM 612 O O . VAL A 1 79 ? 5.324 -23.911 -1.297 1.00 86.06 79 VAL A O 1
ATOM 615 N N . SER A 1 80 ? 3.651 -25.079 -2.200 1.00 81.44 80 SER A N 1
ATOM 616 C CA . SER A 1 80 ? 3.107 -25.547 -0.920 1.00 81.44 80 SER A CA 1
ATOM 617 C C . SER A 1 80 ? 4.096 -26.400 -0.119 1.00 81.44 80 SER A C 1
ATOM 619 O O . SER A 1 80 ? 4.046 -26.393 1.108 1.00 81.44 80 SER A O 1
ATOM 621 N N . LEU A 1 81 ? 4.996 -27.126 -0.793 1.00 78.94 81 LEU A N 1
ATOM 622 C CA . LEU A 1 81 ? 5.968 -28.025 -0.157 1.00 78.94 81 LEU A CA 1
ATOM 623 C C . LEU A 1 81 ? 7.318 -27.354 0.136 1.00 78.94 81 LEU A C 1
ATOM 625 O O . LEU A 1 81 ? 7.946 -27.662 1.146 1.00 78.94 81 LEU A O 1
ATOM 629 N N . GLU A 1 82 ? 7.761 -26.435 -0.723 1.00 78.50 82 GLU A N 1
ATOM 630 C CA . GLU A 1 82 ? 9.093 -25.829 -0.658 1.00 78.50 82 GLU A CA 1
ATOM 631 C C . GLU A 1 82 ? 9.000 -24.311 -0.854 1.00 78.50 82 GLU A C 1
ATOM 633 O O . GLU A 1 82 ? 8.749 -23.818 -1.953 1.00 78.50 82 GLU A O 1
ATOM 638 N N . ARG A 1 83 ? 9.215 -23.558 0.232 1.00 76.25 83 ARG A N 1
ATOM 639 C CA . ARG A 1 83 ? 9.156 -22.082 0.256 1.00 76.25 83 ARG A CA 1
ATOM 640 C C . ARG A 1 83 ? 10.500 -21.420 0.548 1.00 76.25 83 ARG A C 1
ATOM 642 O O . ARG A 1 83 ? 10.550 -20.234 0.878 1.00 76.25 83 ARG A O 1
ATOM 649 N N . ASP A 1 84 ? 11.589 -22.180 0.485 1.00 85.50 84 ASP A N 1
ATOM 650 C CA . ASP A 1 84 ? 12.909 -21.586 0.625 1.00 85.50 84 ASP A CA 1
ATOM 651 C C . ASP A 1 84 ? 13.267 -20.750 -0.615 1.00 85.50 84 ASP A C 1
ATOM 653 O O . ASP A 1 84 ? 12.653 -20.854 -1.681 1.00 85.50 84 ASP A O 1
ATOM 657 N N . ALA A 1 85 ? 14.266 -19.883 -0.469 1.00 86.00 85 ALA A N 1
ATOM 658 C CA . ALA A 1 85 ? 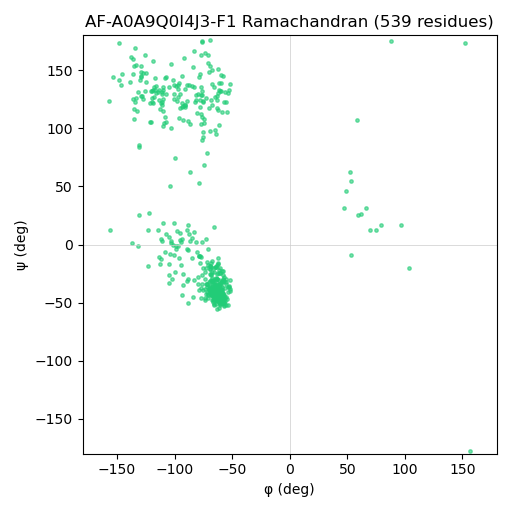14.657 -18.979 -1.540 1.00 86.00 85 ALA A CA 1
ATOM 659 C C . ALA A 1 85 ? 15.083 -19.719 -2.822 1.00 86.00 85 ALA A C 1
ATOM 661 O O . ALA A 1 85 ? 14.849 -19.215 -3.916 1.00 86.00 85 ALA A O 1
ATOM 662 N N . LYS A 1 86 ? 15.669 -20.920 -2.720 1.00 88.69 86 LYS A N 1
ATOM 663 C CA . LYS A 1 86 ? 16.135 -21.682 -3.889 1.00 88.69 86 LYS A CA 1
ATOM 664 C C . LYS A 1 86 ? 14.966 -22.263 -4.674 1.00 88.69 86 LYS A C 1
ATOM 666 O O . LYS A 1 86 ? 14.971 -22.188 -5.906 1.00 88.69 86 LYS A O 1
ATOM 671 N N . ALA A 1 87 ? 13.974 -22.813 -3.979 1.00 88.12 87 ALA A N 1
ATOM 672 C CA . ALA A 1 87 ? 12.772 -23.357 -4.592 1.00 88.12 87 ALA A CA 1
ATOM 673 C C . ALA A 1 87 ? 12.001 -22.252 -5.323 1.00 88.12 87 ALA A C 1
ATOM 675 O O . ALA A 1 87 ? 11.700 -22.382 -6.512 1.00 88.12 87 ALA A O 1
ATOM 676 N N . VAL A 1 88 ? 11.800 -21.107 -4.661 1.00 89.56 88 VAL A N 1
ATOM 677 C CA . VAL A 1 88 ? 11.141 -19.944 -5.268 1.00 89.56 88 VAL A CA 1
ATOM 678 C C . VAL A 1 88 ? 11.921 -19.425 -6.477 1.00 89.56 88 VAL A C 1
ATOM 680 O O . VAL A 1 88 ? 11.331 -19.232 -7.539 1.00 89.56 88 VAL A O 1
ATOM 683 N N . THR A 1 89 ? 13.245 -19.257 -6.379 1.00 92.19 89 THR A N 1
ATOM 684 C CA . THR A 1 89 ? 14.063 -18.846 -7.532 1.00 92.19 89 THR A CA 1
ATOM 685 C C . THR A 1 89 ? 13.928 -19.822 -8.697 1.00 92.19 89 THR A C 1
ATOM 687 O O . THR A 1 89 ? 13.782 -19.385 -9.836 1.00 92.19 89 THR A O 1
ATOM 690 N N . SER A 1 90 ? 13.921 -21.129 -8.436 1.00 92.44 90 SER A N 1
ATOM 691 C CA . SER A 1 90 ? 13.768 -22.147 -9.482 1.00 92.44 90 SER A CA 1
ATOM 692 C C . SER A 1 90 ? 12.418 -22.029 -10.192 1.00 92.44 90 SER A C 1
ATOM 694 O O . SER A 1 90 ? 12.351 -22.118 -11.417 1.00 92.44 90 SER A O 1
ATOM 696 N N . VAL A 1 91 ? 11.345 -21.765 -9.440 1.00 92.50 91 VAL A N 1
ATOM 697 C CA . VAL A 1 91 ? 10.008 -21.520 -9.995 1.00 92.50 91 VAL A CA 1
ATOM 698 C C . VAL A 1 91 ? 9.985 -20.261 -10.859 1.00 92.50 91 VAL A C 1
ATOM 700 O O . VAL A 1 91 ? 9.506 -20.325 -11.990 1.00 92.50 91 VAL A O 1
ATOM 703 N N . VAL A 1 92 ? 10.541 -19.147 -10.370 1.00 93.12 92 VAL A N 1
ATOM 704 C CA . VAL A 1 92 ? 10.598 -17.880 -11.116 1.00 93.12 92 VAL A CA 1
ATOM 705 C C . VAL A 1 92 ? 11.398 -18.047 -12.406 1.00 93.12 92 VAL A C 1
ATOM 707 O O . VAL A 1 92 ? 10.897 -17.714 -13.477 1.00 93.12 92 VAL A O 1
ATOM 710 N N . MET A 1 93 ? 12.600 -18.628 -12.334 1.00 94.06 93 MET A N 1
ATOM 711 C CA . MET A 1 93 ? 13.458 -18.845 -13.504 1.00 94.06 93 MET A CA 1
ATOM 712 C C . MET A 1 93 ? 12.832 -19.804 -14.516 1.00 94.06 93 MET A C 1
ATOM 714 O O . MET A 1 93 ? 12.988 -19.601 -15.717 1.00 94.06 93 MET A O 1
ATOM 718 N N . ARG A 1 94 ? 12.082 -20.814 -14.059 1.00 93.88 94 ARG A N 1
ATOM 719 C CA . ARG A 1 94 ? 11.303 -21.688 -14.943 1.00 93.88 94 ARG A CA 1
ATOM 720 C C . ARG A 1 94 ? 10.167 -20.930 -15.628 1.00 93.88 94 ARG A C 1
ATOM 722 O O . ARG A 1 94 ? 9.980 -21.105 -16.825 1.00 93.88 94 ARG A O 1
ATOM 729 N N . ALA A 1 95 ? 9.436 -20.088 -14.895 1.00 92.81 95 ALA A N 1
ATOM 730 C CA . ALA A 1 95 ? 8.314 -19.320 -15.435 1.00 92.81 95 ALA A CA 1
ATOM 731 C C . ALA A 1 95 ? 8.748 -18.341 -16.537 1.00 92.81 95 ALA A C 1
ATOM 733 O O . ALA A 1 95 ? 8.033 -18.166 -17.520 1.00 92.81 95 ALA A O 1
ATOM 734 N N . ILE A 1 96 ? 9.928 -17.729 -16.393 1.00 94.12 96 ILE A N 1
ATOM 735 C CA . ILE A 1 96 ? 10.444 -16.738 -17.351 1.00 94.12 96 ILE A CA 1
ATOM 736 C C . ILE A 1 96 ? 11.498 -17.299 -18.318 1.00 94.12 96 ILE A C 1
ATOM 738 O O . ILE A 1 96 ? 12.012 -16.563 -19.159 1.00 94.12 96 ILE A O 1
ATOM 742 N N . GLY A 1 97 ? 11.847 -18.583 -18.199 1.00 93.12 97 GLY A N 1
ATOM 743 C CA . GLY A 1 97 ? 13.000 -19.188 -18.874 1.00 93.12 97 GLY A CA 1
ATOM 744 C C . GLY A 1 97 ? 12.933 -19.116 -20.398 1.00 93.12 97 GLY A C 1
ATOM 745 O O . GLY A 1 97 ? 13.954 -18.884 -21.045 1.00 93.12 97 GLY A O 1
ATOM 746 N N . ASN A 1 98 ? 11.727 -19.211 -20.963 1.00 90.25 98 ASN A N 1
ATOM 747 C CA . ASN A 1 98 ? 11.506 -19.141 -22.409 1.00 90.25 98 ASN A CA 1
ATOM 748 C C . ASN A 1 98 ? 11.790 -17.748 -22.997 1.00 90.25 98 ASN A C 1
ATOM 750 O O . ASN A 1 98 ? 11.985 -17.629 -24.200 1.00 90.25 98 ASN A O 1
ATOM 754 N N . TYR A 1 99 ? 11.884 -16.699 -22.173 1.00 91.94 99 TYR A N 1
ATOM 755 C CA . TYR A 1 99 ? 12.039 -15.314 -22.631 1.00 91.94 99 TYR A CA 1
ATOM 756 C C . TYR A 1 99 ? 13.480 -14.790 -22.556 1.00 91.94 99 TYR A C 1
ATOM 758 O O . TYR A 1 99 ? 13.700 -13.578 -22.579 1.00 91.94 99 TYR A O 1
ATOM 766 N N . SER A 1 100 ? 14.476 -15.678 -22.468 1.00 90.12 100 SER A N 1
ATOM 767 C CA . SER A 1 100 ? 15.904 -15.320 -22.392 1.00 90.12 100 SER A CA 1
ATOM 768 C C . SER A 1 100 ? 16.225 -14.319 -21.261 1.00 90.12 100 SER A C 1
ATOM 770 O O . SER A 1 100 ? 16.815 -13.257 -21.505 1.00 90.12 100 SER A O 1
ATOM 772 N N . PRO A 1 101 ? 15.855 -14.634 -20.003 1.00 88.44 101 PRO A N 1
ATOM 773 C CA . PRO A 1 101 ? 15.860 -13.679 -18.895 1.00 88.44 101 PRO A CA 1
ATOM 774 C C . PRO A 1 101 ? 17.256 -13.147 -18.552 1.00 88.44 101 PRO A C 1
ATOM 776 O O . PRO A 1 101 ? 17.373 -11.994 -18.155 1.00 88.44 101 PRO A O 1
ATOM 779 N N . THR A 1 102 ? 18.321 -13.925 -18.777 1.00 90.38 102 THR A N 1
ATOM 780 C CA . THR A 1 102 ? 19.713 -13.536 -18.480 1.00 90.38 102 THR A CA 1
ATOM 781 C C . THR A 1 102 ? 20.103 -12.180 -19.070 1.00 90.38 102 THR A C 1
ATOM 783 O O . THR A 1 102 ? 20.795 -11.410 -18.408 1.00 90.38 102 THR A O 1
ATOM 786 N N . ASN A 1 103 ? 19.629 -11.869 -20.282 1.00 88.38 103 ASN A N 1
ATOM 787 C CA . ASN A 1 103 ? 19.956 -10.618 -20.971 1.00 88.38 103 ASN A CA 1
ATOM 788 C C . ASN A 1 103 ? 18.822 -9.586 -20.908 1.00 88.38 103 ASN A C 1
ATOM 790 O O . ASN A 1 103 ? 19.094 -8.389 -20.934 1.00 88.38 103 ASN A O 1
ATOM 794 N N . LYS A 1 104 ? 17.562 -10.037 -20.837 1.00 94.75 104 LYS A N 1
ATOM 795 C CA . LYS A 1 104 ? 16.389 -9.155 -20.916 1.00 94.75 104 LYS A CA 1
ATOM 796 C C . LYS A 1 104 ? 15.872 -8.671 -19.563 1.00 94.75 104 LYS A C 1
ATOM 798 O O . LYS A 1 104 ? 15.202 -7.641 -19.517 1.00 94.75 104 LYS A O 1
ATOM 803 N N . LEU A 1 105 ? 16.113 -9.408 -18.477 1.00 96.12 105 LEU A N 1
ATOM 804 C CA . LEU A 1 105 ? 15.552 -9.082 -17.168 1.00 96.12 105 LEU A CA 1
ATOM 805 C C . LEU A 1 105 ? 16.311 -7.910 -16.536 1.00 96.12 105 LEU A C 1
ATOM 807 O O . LEU A 1 105 ? 17.454 -8.059 -16.107 1.00 96.12 105 LEU A O 1
ATOM 811 N N . ILE A 1 106 ? 15.651 -6.755 -16.460 1.00 94.50 106 ILE A N 1
ATOM 812 C CA . ILE A 1 106 ? 16.223 -5.519 -15.898 1.00 94.50 106 ILE A CA 1
ATOM 813 C C . ILE A 1 106 ? 15.681 -5.188 -14.508 1.00 94.50 106 ILE A C 1
ATOM 815 O O . ILE A 1 106 ? 16.269 -4.400 -13.778 1.00 94.50 106 ILE A O 1
ATOM 819 N N . CYS A 1 107 ? 14.562 -5.790 -14.108 1.00 93.69 107 CYS A N 1
ATOM 820 C CA . CYS A 1 107 ? 13.943 -5.511 -12.820 1.00 93.69 107 CYS A CA 1
ATOM 821 C C . CYS A 1 107 ? 13.234 -6.745 -12.264 1.00 93.69 107 CYS A C 1
ATOM 823 O O . CYS A 1 107 ? 12.600 -7.505 -12.998 1.00 93.69 107 CYS A O 1
ATOM 825 N N . GLN A 1 108 ? 13.332 -6.918 -10.952 1.00 93.50 108 GLN A N 1
ATOM 826 C CA . GLN A 1 108 ? 12.653 -7.949 -10.184 1.00 93.50 108 GLN A CA 1
ATOM 827 C C . GLN A 1 108 ? 11.991 -7.321 -8.956 1.00 93.50 108 GLN A C 1
ATOM 829 O O . GLN A 1 108 ? 12.615 -6.546 -8.233 1.00 93.50 108 GLN A O 1
ATOM 834 N N . THR A 1 109 ? 10.718 -7.634 -8.729 1.00 91.44 109 THR A N 1
ATOM 835 C CA . THR A 1 109 ? 9.918 -7.042 -7.650 1.00 91.44 109 THR A CA 1
ATOM 836 C C . THR A 1 109 ? 9.270 -8.124 -6.801 1.00 91.44 109 THR A C 1
ATOM 838 O O . THR A 1 109 ? 8.535 -8.955 -7.331 1.00 91.44 109 THR A O 1
ATOM 841 N N . TYR A 1 110 ? 9.516 -8.073 -5.489 1.00 88.06 110 TYR A N 1
ATOM 842 C CA . TYR A 1 110 ? 8.963 -9.006 -4.501 1.00 88.06 110 TYR A CA 1
ATOM 843 C C . TYR A 1 110 ? 8.437 -8.274 -3.265 1.00 88.06 110 TYR A C 1
ATOM 845 O O . TYR A 1 110 ? 8.705 -7.081 -3.048 1.00 88.06 110 TYR A O 1
ATOM 853 N N . ASP A 1 111 ? 7.723 -9.017 -2.424 1.00 79.62 111 ASP A N 1
ATOM 854 C CA . ASP A 1 111 ? 7.413 -8.606 -1.064 1.00 79.62 111 ASP A CA 1
ATOM 855 C C . ASP A 1 111 ? 8.668 -8.602 -0.158 1.00 79.62 111 ASP A C 1
ATOM 857 O O . ASP A 1 111 ? 9.792 -8.908 -0.570 1.00 79.62 111 ASP A O 1
ATOM 861 N N . GLY A 1 112 ? 8.489 -8.159 1.087 1.00 68.75 112 GLY A N 1
ATOM 862 C CA . GLY A 1 112 ? 9.577 -8.002 2.051 1.00 68.75 112 GLY A CA 1
ATOM 863 C C . GLY A 1 112 ? 9.874 -9.231 2.894 1.00 68.75 112 GLY A C 1
ATOM 864 O O . GLY A 1 112 ? 10.561 -9.095 3.912 1.00 68.75 112 GLY A O 1
ATOM 865 N N . ALA A 1 113 ? 9.329 -10.399 2.545 1.00 74.06 113 ALA A N 1
ATOM 866 C CA . ALA A 1 113 ? 9.622 -11.618 3.276 1.00 74.06 113 ALA A CA 1
ATOM 867 C C . ALA A 1 113 ? 11.131 -11.894 3.228 1.00 74.06 113 ALA A C 1
ATOM 869 O O . ALA A 1 113 ? 11.784 -11.723 2.198 1.00 74.06 113 ALA A O 1
ATOM 870 N N . SER A 1 114 ? 11.710 -12.338 4.346 1.00 72.19 114 SER A N 1
ATOM 871 C CA . SER A 1 114 ? 13.162 -12.543 4.452 1.00 72.19 114 SER A CA 1
ATOM 872 C C . SER A 1 114 ? 13.705 -13.524 3.406 1.00 72.19 114 SER A C 1
ATOM 874 O O . SER A 1 114 ? 14.824 -13.342 2.923 1.00 72.19 114 SER A O 1
ATOM 876 N N . CYS A 1 115 ? 12.905 -14.522 3.014 1.00 76.62 115 CYS A N 1
ATOM 877 C CA . CYS A 1 115 ? 13.226 -15.451 1.932 1.00 76.62 115 CYS A CA 1
ATOM 878 C C . CYS A 1 115 ? 13.268 -14.775 0.552 1.00 76.62 115 CYS A C 1
ATOM 880 O O . CYS A 1 115 ? 14.060 -15.187 -0.288 1.00 76.62 115 CYS A O 1
ATOM 882 N N . MET A 1 116 ? 12.489 -13.718 0.322 1.00 79.12 116 MET A N 1
ATOM 883 C CA . MET A 1 116 ? 12.420 -13.003 -0.955 1.00 79.12 116 MET A CA 1
ATOM 884 C C . MET A 1 116 ? 13.470 -11.890 -1.027 1.00 79.12 116 MET A C 1
ATOM 886 O O . MET A 1 116 ? 14.262 -11.826 -1.970 1.00 79.12 116 MET A O 1
ATOM 890 N N . SER A 1 117 ? 13.531 -11.044 0.006 1.00 78.25 117 SER A N 1
ATOM 891 C CA . SER A 1 117 ? 14.318 -9.808 0.018 1.00 78.25 117 SER A CA 1
ATOM 892 C C . SER A 1 117 ? 15.722 -9.952 0.629 1.00 78.25 117 SER A C 1
ATOM 894 O O . SER A 1 117 ? 16.438 -8.958 0.754 1.00 78.25 117 SER A O 1
ATOM 896 N N . GLY A 1 118 ? 16.140 -11.148 1.057 1.00 79.19 118 GLY A N 1
ATOM 897 C CA . GLY A 1 118 ? 17.445 -11.372 1.690 1.00 79.19 118 GLY A CA 1
ATOM 898 C C . GLY A 1 118 ? 18.636 -11.058 0.770 1.00 79.19 118 GLY A C 1
ATOM 899 O O . GLY A 1 118 ? 18.703 -11.548 -0.353 1.00 79.19 118 GLY A O 1
ATOM 900 N N . GLN A 1 119 ? 19.607 -10.279 1.261 1.00 68.00 119 GLN A N 1
ATOM 901 C CA . GLN A 1 119 ? 20.746 -9.776 0.469 1.00 68.00 119 GLN A CA 1
ATOM 902 C C . GLN A 1 119 ? 21.758 -10.853 0.030 1.00 68.00 119 GLN A C 1
ATOM 904 O O . GLN A 1 119 ? 22.380 -10.702 -1.014 1.00 68.00 119 GLN A O 1
ATOM 909 N N . HIS A 1 120 ? 21.939 -11.926 0.810 1.00 67.81 120 HIS A N 1
ATOM 910 C CA . HIS A 1 120 ? 22.980 -12.943 0.559 1.00 67.81 120 HIS A CA 1
ATOM 911 C C . HIS A 1 120 ? 22.416 -14.317 0.170 1.00 67.81 120 HIS A C 1
ATOM 913 O O . HIS A 1 120 ? 23.136 -15.158 -0.357 1.00 67.81 120 HIS A O 1
ATOM 919 N N . GLY A 1 121 ? 21.131 -14.557 0.428 1.00 78.88 121 GLY A N 1
ATOM 920 C CA . GLY A 1 121 ? 20.495 -15.855 0.193 1.00 78.88 121 GLY A CA 1
ATOM 921 C C . GLY A 1 121 ? 18.989 -15.779 -0.010 1.00 78.88 121 GLY A C 1
ATOM 922 O O . GLY A 1 121 ? 18.329 -16.808 0.054 1.00 78.88 121 GLY A O 1
ATOM 923 N N . GLY A 1 122 ? 18.445 -14.575 -0.214 1.00 86.44 122 GLY A N 1
ATOM 924 C CA . GLY A 1 122 ? 17.062 -14.412 -0.638 1.00 86.44 122 GLY A CA 1
ATOM 925 C C . GLY A 1 122 ? 16.921 -14.559 -2.151 1.00 86.44 122 GLY A C 1
ATOM 926 O O . GLY A 1 122 ? 17.911 -14.502 -2.887 1.00 86.44 122 GLY A O 1
ATOM 927 N N . VAL A 1 123 ? 15.681 -14.698 -2.616 1.00 87.31 123 VAL A N 1
ATOM 928 C CA . VAL A 1 123 ? 15.339 -14.813 -4.044 1.00 87.31 123 VAL A CA 1
ATOM 929 C C . VAL A 1 123 ? 15.965 -13.683 -4.854 1.00 87.31 123 VAL A C 1
ATOM 931 O O . VAL A 1 123 ? 16.510 -13.947 -5.923 1.00 87.31 123 VAL A O 1
ATOM 934 N N . GLN A 1 124 ? 15.985 -12.452 -4.326 1.00 91.25 124 GLN A N 1
ATOM 935 C CA . GLN A 1 124 ? 16.593 -11.320 -5.027 1.00 91.25 124 GLN A CA 1
ATOM 936 C C . GLN A 1 124 ? 18.077 -11.517 -5.360 1.00 91.25 124 GLN A C 1
ATOM 938 O O . GLN A 1 124 ? 18.506 -11.215 -6.474 1.00 91.25 124 GLN A O 1
ATOM 943 N N . ALA A 1 125 ? 18.851 -12.077 -4.430 1.00 91.06 125 ALA A N 1
ATOM 944 C CA . ALA A 1 125 ? 20.275 -12.321 -4.610 1.00 91.06 125 ALA A CA 1
ATOM 945 C C . ALA A 1 125 ? 20.508 -13.471 -5.596 1.00 91.06 125 ALA A C 1
ATOM 947 O O . ALA A 1 125 ? 21.365 -13.381 -6.473 1.00 91.06 125 ALA A O 1
ATOM 948 N N . LEU A 1 126 ? 19.700 -14.531 -5.489 1.00 93.25 126 LEU A N 1
ATOM 949 C CA . LEU A 1 126 ? 19.795 -15.707 -6.351 1.00 93.25 126 LEU A CA 1
ATOM 950 C C . LEU A 1 126 ? 19.392 -15.398 -7.798 1.00 93.25 126 LEU A C 1
ATOM 952 O O . LEU A 1 126 ? 20.082 -15.818 -8.725 1.00 93.25 126 LEU A O 1
ATOM 956 N N . VAL A 1 127 ? 18.324 -14.629 -8.015 1.00 93.44 127 VAL A N 1
ATOM 957 C CA . VAL A 1 127 ? 17.933 -14.172 -9.358 1.00 93.44 127 VAL A CA 1
ATOM 958 C C . VAL A 1 127 ? 18.976 -13.208 -9.914 1.00 93.44 127 VAL A C 1
ATOM 960 O O . VAL A 1 127 ? 19.363 -13.354 -11.069 1.00 93.44 127 VAL A O 1
ATOM 963 N N . LYS A 1 128 ? 19.522 -12.293 -9.100 1.00 92.75 128 LYS A N 1
ATOM 964 C CA . LYS A 1 128 ? 20.587 -11.377 -9.543 1.00 92.75 128 LYS A CA 1
ATOM 965 C C . LYS A 1 128 ? 21.876 -12.108 -9.938 1.00 92.75 128 LYS A C 1
ATOM 967 O O . LYS A 1 128 ? 22.575 -11.658 -10.839 1.00 92.75 128 LYS A O 1
ATOM 972 N N . ALA A 1 129 ? 22.167 -13.259 -9.330 1.00 93.12 129 ALA A N 1
ATOM 973 C CA . ALA A 1 129 ? 23.282 -14.112 -9.745 1.00 93.12 129 ALA A CA 1
ATOM 974 C C . ALA A 1 129 ? 23.084 -14.721 -11.151 1.00 93.12 129 ALA A C 1
ATOM 976 O O . ALA A 1 129 ? 24.060 -14.896 -11.875 1.00 93.12 129 ALA A O 1
ATOM 977 N N . HIS A 1 130 ? 21.840 -15.011 -11.555 1.00 91.81 130 HIS A N 1
ATOM 978 C CA . HIS A 1 130 ? 21.509 -15.526 -12.894 1.00 91.81 130 HIS A CA 1
ATOM 979 C C . HIS A 1 130 ? 21.263 -14.414 -13.925 1.00 91.81 130 HIS A C 1
ATOM 981 O O . HIS A 1 130 ? 21.472 -14.608 -15.122 1.00 91.81 130 HIS A O 1
ATOM 987 N N . CYS A 1 131 ? 20.777 -13.261 -13.470 1.00 94.12 131 CYS A N 1
ATOM 988 C CA . CYS A 1 131 ? 20.417 -12.100 -14.275 1.00 94.12 131 CYS A CA 1
ATOM 989 C C . CYS A 1 131 ? 21.064 -10.855 -13.644 1.00 94.12 131 CYS A C 1
ATOM 991 O O . CYS A 1 131 ? 20.422 -10.174 -12.841 1.00 94.12 131 CYS A O 1
ATOM 993 N N . PRO A 1 132 ? 22.331 -10.540 -13.983 1.00 92.19 132 PRO A N 1
ATOM 994 C CA . PRO A 1 132 ? 23.095 -9.475 -13.322 1.00 92.19 132 PRO A CA 1
ATOM 995 C C . PRO A 1 132 ? 22.441 -8.091 -13.391 1.00 92.19 132 PRO A C 1
ATOM 997 O O . PRO A 1 132 ?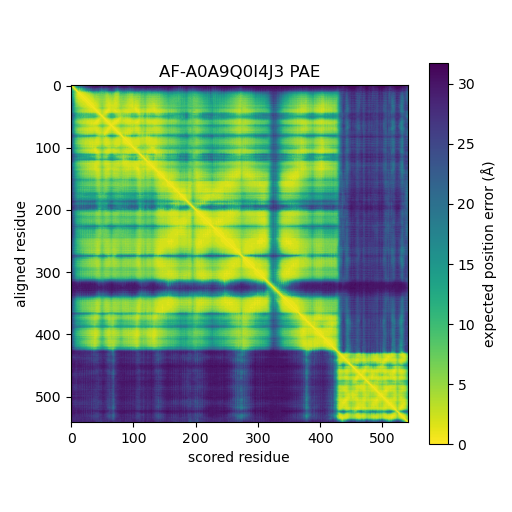 22.575 -7.295 -12.461 1.00 92.19 132 PRO A O 1
ATOM 1000 N N . ASN A 1 133 ? 21.691 -7.833 -14.467 1.00 92.00 133 ASN A N 1
ATOM 1001 C CA . ASN A 1 133 ? 20.991 -6.572 -14.703 1.00 92.00 133 ASN A CA 1
ATOM 1002 C C . ASN A 1 133 ? 19.656 -6.465 -13.946 1.00 92.00 133 ASN A C 1
ATOM 1004 O O . ASN A 1 133 ? 19.039 -5.409 -13.980 1.00 92.00 133 ASN A O 1
ATOM 1008 N N . ALA A 1 134 ? 19.185 -7.521 -13.272 1.00 94.00 134 ALA A N 1
ATOM 1009 C CA . ALA A 1 134 ? 17.886 -7.527 -12.608 1.00 94.00 134 ALA A CA 1
ATOM 1010 C C . ALA A 1 134 ? 17.928 -6.734 -11.291 1.00 94.00 134 ALA A C 1
ATOM 1012 O O . ALA A 1 134 ? 18.199 -7.285 -10.217 1.00 94.00 134 ALA A O 1
ATOM 1013 N N . LEU A 1 135 ? 17.642 -5.431 -11.365 1.00 91.38 135 LEU A N 1
ATOM 1014 C CA . LEU A 1 135 ? 17.537 -4.562 -10.197 1.00 91.38 135 LEU A CA 1
ATOM 1015 C C . LEU A 1 135 ? 16.382 -5.017 -9.299 1.00 91.38 135 LEU A C 1
ATOM 1017 O O . LEU A 1 135 ? 15.251 -5.173 -9.756 1.00 91.38 135 LEU A O 1
ATOM 1021 N N . PHE A 1 136 ? 16.662 -5.221 -8.014 1.00 90.69 136 PHE A N 1
ATOM 1022 C CA . PHE A 1 136 ? 15.633 -5.566 -7.044 1.00 90.69 136 PHE A CA 1
ATOM 1023 C C . PHE A 1 136 ? 14.902 -4.323 -6.549 1.00 90.69 136 PHE A C 1
ATOM 1025 O O . PHE A 1 136 ? 15.515 -3.431 -5.967 1.00 90.69 136 PHE A O 1
ATOM 1032 N N . ILE A 1 137 ? 13.584 -4.312 -6.731 1.00 87.38 137 ILE A N 1
ATOM 1033 C CA . ILE A 1 137 ? 12.680 -3.317 -6.170 1.00 87.38 137 ILE A CA 1
ATOM 1034 C C . ILE A 1 137 ? 11.803 -4.005 -5.133 1.00 87.38 137 ILE A C 1
ATOM 1036 O O . ILE A 1 137 ? 11.010 -4.894 -5.424 1.00 87.38 137 ILE A O 1
ATOM 1040 N N . HIS A 1 138 ? 11.929 -3.579 -3.886 1.00 85.19 138 HIS A N 1
ATOM 1041 C CA . HIS A 1 138 ? 11.046 -4.057 -2.835 1.00 85.19 138 HIS A CA 1
ATOM 1042 C C . HIS A 1 138 ? 9.683 -3.363 -2.953 1.00 85.19 138 HIS A C 1
ATOM 1044 O O . HIS A 1 138 ? 9.625 -2.138 -3.049 1.00 85.19 138 HIS A O 1
ATOM 1050 N N . CYS A 1 139 ? 8.582 -4.111 -2.829 1.00 85.88 139 CYS A N 1
ATOM 1051 C CA . CYS A 1 139 ? 7.236 -3.537 -2.792 1.00 85.88 139 CYS A CA 1
ATOM 1052 C C . CYS A 1 139 ? 7.104 -2.453 -1.701 1.00 85.88 139 CYS A C 1
ATOM 1054 O O . CYS A 1 139 ? 7.185 -2.748 -0.503 1.00 85.88 139 CYS A O 1
ATOM 1056 N N . TYR A 1 140 ? 6.900 -1.192 -2.100 1.00 85.81 140 TYR A N 1
ATOM 1057 C CA . TYR A 1 140 ? 6.842 -0.064 -1.164 1.00 85.81 140 TYR A CA 1
ATOM 1058 C C . TYR A 1 140 ? 5.576 -0.049 -0.314 1.00 85.81 140 TYR A C 1
ATOM 1060 O O . TYR A 1 140 ? 5.643 0.309 0.862 1.00 85.81 140 TYR A O 1
ATOM 1068 N N . ALA A 1 141 ? 4.443 -0.493 -0.864 1.00 83.06 141 ALA A N 1
ATOM 1069 C CA . ALA A 1 141 ? 3.219 -0.668 -0.088 1.00 83.06 141 ALA A CA 1
ATOM 1070 C C . ALA A 1 141 ? 3.432 -1.695 1.039 1.00 83.06 141 ALA A C 1
ATOM 1072 O O . ALA A 1 141 ? 3.053 -1.454 2.185 1.00 83.06 141 ALA A O 1
ATOM 1073 N N . HIS A 1 142 ? 4.133 -2.798 0.752 1.00 83.06 142 HIS A N 1
ATOM 1074 C CA . HIS A 1 142 ? 4.523 -3.765 1.777 1.00 83.06 142 HIS A CA 1
ATOM 1075 C C . HIS A 1 142 ? 5.532 -3.168 2.773 1.00 83.06 142 HIS A C 1
ATOM 1077 O O . HIS A 1 142 ? 5.372 -3.356 3.977 1.00 83.06 142 HIS A O 1
ATOM 1083 N N . LYS A 1 143 ? 6.536 -2.394 2.323 1.00 86.94 143 LYS A N 1
ATOM 1084 C CA . LYS A 1 143 ? 7.447 -1.682 3.246 1.00 86.94 143 LYS A CA 1
ATOM 1085 C C . LYS A 1 143 ? 6.681 -0.790 4.218 1.00 86.94 143 LYS A C 1
ATOM 1087 O O . LYS A 1 143 ? 6.981 -0.830 5.408 1.00 86.94 143 LYS A O 1
ATOM 1092 N N . LEU A 1 144 ? 5.703 -0.022 3.737 1.00 87.88 144 LEU A N 1
ATOM 1093 C CA . LEU A 1 144 ? 4.889 0.849 4.583 1.00 87.88 144 LEU A CA 1
ATOM 1094 C C . LEU A 1 144 ? 4.016 0.047 5.561 1.00 87.88 144 LEU A C 1
ATOM 1096 O O . LEU A 1 144 ? 3.944 0.399 6.736 1.00 87.88 144 LEU A O 1
ATOM 1100 N N . ASN A 1 145 ? 3.448 -1.086 5.132 1.00 86.00 145 ASN A N 1
ATOM 1101 C CA . ASN A 1 145 ? 2.769 -2.013 6.046 1.00 86.00 145 ASN A CA 1
ATOM 1102 C C . ASN A 1 145 ? 3.709 -2.491 7.166 1.00 86.00 145 ASN A C 1
ATOM 1104 O O . ASN A 1 145 ? 3.327 -2.482 8.334 1.00 86.00 145 ASN A O 1
ATOM 1108 N N . LEU A 1 146 ? 4.953 -2.860 6.837 1.00 85.75 146 LEU A N 1
ATOM 1109 C CA . LEU A 1 146 ? 5.942 -3.283 7.833 1.00 85.75 146 LEU A CA 1
ATOM 1110 C C . LEU A 1 146 ? 6.346 -2.155 8.787 1.00 85.75 146 LEU A C 1
ATOM 1112 O O . LEU A 1 146 ? 6.624 -2.439 9.949 1.00 85.75 146 LEU A O 1
ATOM 1116 N N . VAL A 1 147 ? 6.392 -0.900 8.324 1.00 89.81 147 VAL A N 1
ATOM 1117 C CA . VAL A 1 147 ? 6.653 0.267 9.184 1.00 89.81 147 VAL A CA 1
ATOM 1118 C C . VAL A 1 147 ? 5.610 0.354 10.291 1.00 89.81 147 VAL A C 1
ATOM 1120 O O . VAL A 1 147 ? 5.974 0.449 11.460 1.00 89.81 147 VAL A O 1
ATOM 1123 N N . LEU A 1 148 ? 4.330 0.274 9.932 1.00 88.06 148 LEU A N 1
ATOM 1124 C CA . LEU A 1 148 ? 3.231 0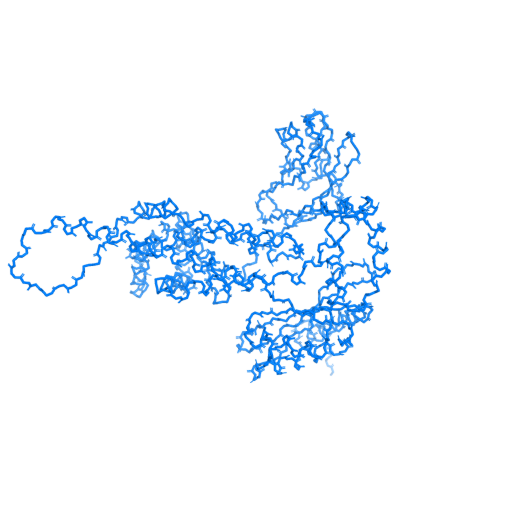.394 10.887 1.00 88.06 148 LEU A CA 1
ATOM 1125 C C . LEU A 1 148 ? 3.152 -0.840 11.798 1.00 88.06 148 LEU A C 1
ATOM 1127 O O . LEU A 1 148 ? 3.063 -0.701 13.014 1.00 88.06 148 LEU A O 1
ATOM 1131 N N . ALA A 1 149 ? 3.310 -2.040 11.227 1.00 85.81 149 ALA A N 1
ATOM 1132 C CA . ALA A 1 149 ? 3.306 -3.297 11.972 1.00 85.81 149 ALA A CA 1
ATOM 1133 C C . ALA A 1 149 ? 4.416 -3.395 13.013 1.00 85.81 149 ALA A C 1
ATOM 1135 O O . ALA A 1 149 ? 4.178 -3.732 14.174 1.00 85.81 149 ALA A O 1
ATOM 1136 N N . GLN A 1 150 ? 5.651 -3.148 12.585 1.00 87.12 150 GLN A N 1
ATOM 1137 C CA . GLN A 1 150 ? 6.822 -3.347 13.428 1.00 87.12 150 GLN A CA 1
ATOM 1138 C C . GLN A 1 150 ? 7.074 -2.147 14.334 1.00 87.12 150 GLN A C 1
ATOM 1140 O O . GLN A 1 150 ? 7.497 -2.352 15.471 1.00 87.12 150 GLN A O 1
ATOM 1145 N N . GLY A 1 151 ? 6.713 -0.937 13.889 1.00 87.44 151 GLY A N 1
ATOM 1146 C CA . GLY A 1 151 ? 6.808 0.290 14.680 1.00 87.44 151 GLY A CA 1
ATOM 1147 C C . GLY A 1 151 ? 6.048 0.224 15.999 1.00 87.44 151 GLY A C 1
ATOM 1148 O O . GLY A 1 151 ? 6.473 0.829 16.977 1.00 87.44 151 GLY A O 1
ATOM 1149 N N . THR A 1 152 ? 4.985 -0.579 16.070 1.00 88.12 152 THR A N 1
ATOM 1150 C CA . THR A 1 152 ? 4.186 -0.740 17.291 1.00 88.12 152 THR A CA 1
ATOM 1151 C C . THR A 1 152 ? 4.324 -2.115 17.939 1.00 88.12 152 THR A C 1
ATOM 1153 O O . THR A 1 152 ? 3.679 -2.389 18.949 1.00 88.12 152 THR A O 1
ATOM 1156 N N . ASN A 1 153 ? 5.165 -3.003 17.402 1.00 85.88 153 ASN A N 1
ATOM 1157 C CA . ASN A 1 153 ? 5.245 -4.392 17.863 1.00 85.88 153 ASN A CA 1
ATOM 1158 C C . ASN A 1 153 ? 5.840 -4.518 19.278 1.00 85.88 153 ASN A C 1
ATOM 1160 O O . ASN A 1 153 ? 5.529 -5.452 20.008 1.00 85.88 153 ASN A O 1
ATOM 1164 N N . ASN A 1 154 ? 6.657 -3.569 19.726 1.00 87.56 154 ASN A N 1
ATOM 1165 C CA . ASN A 1 154 ? 7.202 -3.597 21.090 1.00 87.56 154 ASN A CA 1
ATOM 1166 C C . ASN A 1 154 ? 6.277 -2.932 22.124 1.00 87.56 154 ASN A C 1
ATOM 1168 O O . ASN A 1 154 ? 6.620 -2.861 23.302 1.00 87.56 154 ASN A O 1
ATOM 1172 N N . ILE A 1 155 ? 5.092 -2.474 21.706 1.00 92.75 155 ILE A N 1
ATOM 1173 C CA . ILE A 1 155 ? 4.150 -1.735 22.545 1.00 92.75 155 ILE A CA 1
ATOM 1174 C C . ILE A 1 155 ? 2.970 -2.649 22.877 1.00 92.75 155 ILE A C 1
ATOM 1176 O O . ILE A 1 155 ? 2.101 -2.912 22.045 1.00 92.75 155 ILE A O 1
ATOM 1180 N N . GLN A 1 156 ? 2.927 -3.140 24.118 1.00 92.00 156 GLN A N 1
ATOM 1181 C CA . GLN A 1 156 ? 1.899 -4.090 24.558 1.00 92.00 156 GLN A CA 1
ATOM 1182 C C . GLN A 1 156 ? 0.475 -3.531 24.412 1.00 92.00 156 GLN A C 1
ATOM 1184 O O . GLN A 1 156 ? -0.425 -4.260 23.998 1.00 92.00 156 GLN A O 1
ATOM 1189 N N . ALA A 1 157 ? 0.278 -2.244 24.707 1.00 93.00 157 ALA A N 1
ATOM 1190 C CA . ALA A 1 157 ? -1.021 -1.586 24.572 1.00 93.00 157 ALA A CA 1
ATOM 1191 C C . ALA A 1 157 ? -1.502 -1.576 23.107 1.00 93.00 157 ALA A C 1
ATOM 1193 O O . ALA A 1 157 ? -2.638 -1.950 22.830 1.00 93.00 157 ALA A O 1
ATOM 1194 N N . ALA A 1 158 ? -0.612 -1.282 22.150 1.00 92.19 158 ALA A N 1
ATOM 1195 C CA . ALA A 1 158 ? -0.929 -1.326 20.722 1.00 92.19 158 ALA A CA 1
ATOM 1196 C C . ALA A 1 158 ? -1.263 -2.751 20.241 1.00 92.19 158 ALA A C 1
ATOM 1198 O O . ALA A 1 158 ? -2.217 -2.944 19.490 1.00 92.19 158 ALA A O 1
ATOM 1199 N N . LYS A 1 159 ? -0.527 -3.771 20.710 1.00 89.81 159 LYS A N 1
ATOM 1200 C CA . LYS A 1 159 ? -0.839 -5.183 20.412 1.00 89.81 159 LYS A CA 1
ATOM 1201 C C . LYS A 1 159 ? -2.246 -5.569 20.861 1.00 89.81 159 LYS A C 1
ATOM 1203 O O . LYS A 1 159 ? -2.995 -6.161 20.087 1.00 89.81 159 LYS A O 1
ATOM 1208 N N . LEU A 1 160 ? -2.599 -5.233 22.103 1.00 90.31 160 LEU A N 1
ATOM 1209 C CA . LEU A 1 160 ? -3.926 -5.508 22.656 1.00 90.31 160 LEU A CA 1
ATOM 1210 C C . LEU A 1 160 ? -5.014 -4.735 21.907 1.00 90.31 160 LEU A C 1
ATOM 1212 O O . LEU A 1 160 ? -6.057 -5.302 21.595 1.00 90.31 160 LEU A O 1
ATOM 1216 N N . PHE A 1 161 ? -4.756 -3.473 21.570 1.00 92.50 161 PHE A N 1
ATOM 1217 C CA . PHE A 1 161 ? -5.660 -2.648 20.775 1.00 92.50 161 PHE A CA 1
ATOM 1218 C C . PHE A 1 161 ? -5.988 -3.285 19.419 1.00 92.50 161 PHE A C 1
ATOM 1220 O O . PHE A 1 161 ? -7.163 -3.491 19.116 1.00 92.50 161 PHE A O 1
ATOM 1227 N N . PHE A 1 162 ? -4.980 -3.693 18.639 1.00 88.56 162 PHE A N 1
ATOM 1228 C CA . PHE A 1 162 ? -5.219 -4.319 17.335 1.00 88.56 162 PHE A CA 1
ATOM 1229 C C . PHE A 1 162 ? -5.883 -5.696 17.423 1.00 88.56 162 PHE A C 1
ATOM 1231 O O . PHE A 1 162 ? -6.654 -6.040 16.530 1.00 88.56 162 PHE A O 1
ATOM 1238 N N . ALA A 1 163 ? -5.627 -6.462 18.487 1.00 85.88 163 ALA A N 1
ATOM 1239 C CA . ALA A 1 163 ? -6.340 -7.714 18.736 1.00 85.88 163 ALA A CA 1
ATOM 1240 C C . ALA A 1 163 ? -7.828 -7.473 19.053 1.00 85.88 163 ALA A C 1
ATOM 1242 O O . ALA A 1 163 ? -8.692 -8.198 18.563 1.00 85.88 163 ALA A O 1
ATOM 1243 N N . ASN A 1 164 ? -8.136 -6.428 19.828 1.00 89.31 164 ASN A N 1
ATOM 1244 C CA . ASN A 1 164 ? -9.513 -6.041 20.144 1.00 89.31 164 ASN A CA 1
ATOM 1245 C C . ASN A 1 164 ? -10.250 -5.479 18.917 1.00 89.31 164 ASN A C 1
ATOM 1247 O O . ASN A 1 164 ? -11.429 -5.764 18.741 1.00 89.31 164 ASN A O 1
ATOM 1251 N N . LEU A 1 165 ? -9.566 -4.739 18.040 1.00 88.62 165 LEU A N 1
ATOM 1252 C CA . LEU A 1 165 ? -10.108 -4.244 16.765 1.00 88.62 165 LEU A CA 1
ATOM 1253 C C . LEU A 1 165 ? -10.691 -5.364 15.896 1.00 88.62 165 LEU A C 1
ATOM 1255 O O . LEU A 1 165 ? -11.817 -5.255 15.410 1.00 88.62 165 LEU A O 1
ATOM 1259 N N . ASP A 1 166 ? -9.949 -6.463 15.742 1.00 84.31 166 ASP A N 1
ATOM 1260 C CA . ASP A 1 166 ? -10.380 -7.597 14.919 1.00 84.31 166 ASP A CA 1
ATOM 1261 C C . ASP A 1 166 ? -11.637 -8.285 15.514 1.00 84.31 166 ASP A C 1
ATOM 1263 O O . ASP A 1 166 ? -12.429 -8.891 14.785 1.00 84.31 166 ASP A O 1
ATOM 1267 N N . ALA A 1 167 ? -11.886 -8.146 16.825 1.00 88.75 167 ALA A N 1
ATOM 1268 C CA . ALA A 1 167 ? -13.072 -8.693 17.487 1.00 88.75 167 ALA A CA 1
ATOM 1269 C C . ALA A 1 167 ? -14.381 -8.013 17.043 1.00 88.75 167 ALA A C 1
ATOM 1271 O O . ALA A 1 167 ? -15.395 -8.700 16.912 1.00 88.75 167 ALA A O 1
ATOM 1272 N N . PHE A 1 168 ? -14.364 -6.709 16.738 1.00 89.75 168 PHE A N 1
ATOM 1273 C CA . PHE A 1 168 ? -15.550 -5.990 16.252 1.00 89.75 168 PHE A CA 1
ATOM 1274 C C . PHE A 1 168 ? -16.018 -6.531 14.903 1.00 89.75 168 PHE A C 1
ATOM 1276 O O . PHE A 1 168 ? -17.195 -6.850 14.732 1.00 89.75 168 PHE A O 1
ATOM 1283 N N . HIS A 1 169 ? -15.093 -6.707 13.956 1.00 86.38 169 HIS A N 1
ATOM 1284 C CA . HIS A 1 169 ? -15.428 -7.298 12.666 1.00 86.38 169 HIS A CA 1
ATOM 1285 C C . HIS A 1 169 ? -15.975 -8.721 12.825 1.00 86.38 169 HIS A C 1
ATOM 1287 O O . HIS A 1 169 ? -17.037 -9.032 12.290 1.00 86.38 169 HIS A O 1
ATOM 1293 N N . ASN A 1 170 ? -15.274 -9.569 13.587 1.00 87.12 170 ASN A N 1
ATOM 1294 C CA . ASN A 1 170 ? -15.672 -10.960 13.815 1.00 87.12 170 ASN A CA 1
ATOM 1295 C C . ASN A 1 170 ? -17.059 -11.082 14.459 1.00 87.12 170 ASN A C 1
ATOM 1297 O O . ASN A 1 170 ? -17.780 -12.044 14.190 1.00 87.12 170 ASN A O 1
ATOM 1301 N N . PHE A 1 171 ? -17.440 -10.121 15.300 1.00 90.38 171 PHE A N 1
ATOM 1302 C CA . PHE A 1 171 ? -18.763 -10.085 15.901 1.00 90.38 171 PHE A CA 1
ATOM 1303 C C . PHE A 1 171 ? -19.854 -9.858 14.843 1.00 90.38 171 PHE A C 1
ATOM 1305 O O . PHE A 1 171 ? -20.796 -10.642 14.758 1.00 90.38 171 PHE A O 1
ATOM 1312 N N . PHE A 1 172 ? -19.730 -8.849 13.981 1.00 88.06 172 PHE A N 1
ATOM 1313 C CA . PHE A 1 172 ? -20.773 -8.571 12.986 1.00 88.06 172 PHE A CA 1
ATOM 1314 C C . PHE A 1 172 ? -20.752 -9.544 11.796 1.00 88.06 172 PHE A C 1
ATOM 1316 O O . PHE A 1 172 ? -21.813 -9.982 11.348 1.00 88.06 172 PHE A O 1
ATOM 1323 N N . SER A 1 173 ? -19.573 -9.960 11.319 1.00 85.31 173 SER A N 1
ATOM 1324 C CA . SER A 1 173 ? -19.436 -10.802 10.117 1.00 85.31 173 SER A CA 1
ATOM 1325 C C . SER A 1 173 ? -19.984 -12.221 10.285 1.00 85.31 173 SER A C 1
ATOM 1327 O O . SER A 1 173 ? -20.396 -12.849 9.313 1.00 85.31 173 SER A O 1
ATOM 1329 N N . ARG A 1 174 ? -20.060 -12.719 11.523 1.00 86.00 174 ARG A N 1
ATOM 1330 C CA . ARG A 1 174 ? -20.572 -14.058 11.849 1.00 86.00 174 ARG A CA 1
ATOM 1331 C C . ARG A 1 174 ? -22.095 -14.123 11.995 1.00 86.00 174 ARG A C 1
ATOM 1333 O O . ARG A 1 174 ? -22.616 -15.142 12.443 1.00 86.00 174 ARG A O 1
ATOM 1340 N N . SER A 1 175 ? -22.840 -13.052 11.713 1.00 87.44 175 SER A N 1
ATOM 1341 C CA . SER A 1 175 ? -24.307 -13.088 11.757 1.00 87.44 175 SER A CA 1
ATOM 1342 C C . SER A 1 175 ? -24.952 -12.010 10.900 1.00 87.44 175 SER A C 1
ATOM 1344 O O . SER A 1 175 ? -24.788 -10.813 11.143 1.00 87.44 175 SER A O 1
ATOM 1346 N N . CYS A 1 176 ? -25.809 -12.448 9.977 1.00 85.62 176 CYS A N 1
ATOM 1347 C CA . CYS A 1 176 ? -26.670 -11.561 9.202 1.00 85.62 176 CYS A CA 1
ATOM 1348 C C . CYS A 1 176 ? -27.589 -10.725 10.102 1.00 85.62 176 CYS A C 1
ATOM 1350 O O . CYS A 1 176 ? -27.791 -9.551 9.823 1.00 85.62 176 CYS A O 1
ATOM 1352 N N . LYS A 1 177 ? -28.087 -11.292 11.214 1.00 88.81 177 LYS A N 1
ATOM 1353 C CA . LYS A 1 177 ? -28.960 -10.579 12.161 1.00 88.81 177 LYS A CA 1
ATOM 1354 C C . LYS A 1 177 ? -28.222 -9.427 12.853 1.00 88.81 177 LYS A C 1
ATOM 1356 O O . LYS A 1 177 ? -28.749 -8.324 12.920 1.00 88.81 177 LYS A O 1
ATOM 1361 N N . ARG A 1 178 ? -26.990 -9.665 13.330 1.00 89.00 178 ARG A N 1
ATOM 1362 C CA . ARG A 1 178 ? -26.152 -8.619 13.956 1.00 89.00 178 ARG A CA 1
ATOM 1363 C C . ARG A 1 178 ? -25.791 -7.524 12.955 1.00 89.00 178 ARG A C 1
ATOM 1365 O O . ARG A 1 178 ? -25.857 -6.347 13.287 1.00 89.00 178 ARG A O 1
ATOM 1372 N N . SER A 1 179 ? -25.432 -7.917 11.732 1.00 86.12 179 SER A N 1
ATOM 1373 C CA . SER A 1 179 ? -25.104 -6.974 10.659 1.00 86.12 179 SER A CA 1
ATOM 1374 C C . SER A 1 179 ? -26.305 -6.115 10.251 1.00 86.12 179 SER A C 1
ATOM 1376 O O . SER A 1 179 ? -26.150 -4.911 10.089 1.00 86.12 179 SER A O 1
ATOM 1378 N N . ALA A 1 180 ? -27.497 -6.710 10.129 1.00 86.62 180 ALA A N 1
ATOM 1379 C CA . ALA A 1 180 ? -28.723 -5.985 9.798 1.00 86.62 180 ALA A CA 1
ATOM 1380 C C . ALA A 1 180 ? -29.084 -4.950 10.872 1.00 86.62 180 ALA A C 1
ATOM 1382 O O . ALA A 1 180 ? -29.330 -3.800 10.531 1.00 86.62 180 ALA A O 1
ATOM 1383 N N . LEU A 1 181 ? -29.005 -5.321 12.157 1.00 86.88 181 LEU A N 1
ATOM 1384 C CA . LEU A 1 181 ? -29.254 -4.386 13.257 1.00 86.88 181 LEU A CA 1
ATOM 1385 C C . LEU A 1 181 ? -28.314 -3.174 13.204 1.00 86.88 181 LEU A C 1
ATOM 1387 O O . LEU A 1 181 ? -28.751 -2.047 13.406 1.00 86.88 181 LEU A O 1
ATOM 1391 N N . LEU A 1 182 ? -27.025 -3.390 12.923 1.00 85.69 182 LEU A N 1
ATOM 1392 C CA . LEU A 1 182 ? -26.067 -2.288 12.813 1.00 85.69 182 LEU A CA 1
ATOM 1393 C C . LEU A 1 182 ? -26.437 -1.325 11.677 1.00 85.69 182 LEU A C 1
ATOM 1395 O O . LEU A 1 182 ? -26.264 -0.123 11.835 1.00 85.69 182 LEU A O 1
ATOM 1399 N N . CYS A 1 183 ? -26.975 -1.835 10.565 1.00 84.75 183 CYS A N 1
ATOM 1400 C CA . CYS A 1 183 ? -27.460 -1.017 9.451 1.00 84.75 183 CYS A CA 1
ATOM 1401 C C . CYS A 1 183 ? -28.729 -0.211 9.778 1.00 84.75 183 CYS A C 1
ATOM 1403 O O . CYS A 1 183 ? -29.006 0.764 9.088 1.00 84.75 183 CYS A O 1
ATOM 1405 N N . GLU A 1 184 ? -29.494 -0.604 10.798 1.00 85.88 184 GLU A N 1
ATOM 1406 C CA . GLU A 1 184 ? -30.697 0.109 11.249 1.00 85.88 184 GLU A CA 1
ATOM 1407 C C . GLU A 1 184 ? -30.391 1.255 12.228 1.00 85.88 184 GLU A C 1
ATOM 1409 O O . GLU A 1 184 ? -31.279 2.045 12.555 1.00 85.88 184 GLU A O 1
ATOM 1414 N N . VAL A 1 185 ? -29.161 1.347 12.742 1.00 87.06 185 VAL A N 1
ATOM 1415 C CA . VAL A 1 185 ? -28.740 2.445 13.622 1.00 87.06 185 VAL A CA 1
ATOM 1416 C C . VAL A 1 185 ? -28.332 3.651 12.776 1.00 87.06 185 VAL A C 1
ATOM 1418 O O . VAL A 1 185 ? -27.618 3.509 11.787 1.00 87.06 185 VAL A O 1
ATOM 1421 N N . ASP A 1 186 ? -28.774 4.849 13.162 1.00 74.81 186 ASP A N 1
ATOM 1422 C CA . ASP A 1 186 ? -28.372 6.080 12.478 1.00 74.81 186 ASP A CA 1
ATOM 1423 C C . ASP A 1 186 ? -26.851 6.291 12.571 1.00 74.81 186 ASP A C 1
ATOM 1425 O O . ASP A 1 186 ? -26.232 5.994 13.594 1.00 74.81 186 ASP A O 1
ATOM 1429 N N . GLY A 1 187 ? -26.229 6.737 11.478 1.00 69.94 187 GLY A N 1
ATOM 1430 C CA . GLY A 1 187 ? -24.768 6.761 11.358 1.00 69.94 187 GLY A CA 1
ATOM 1431 C C . GLY A 1 187 ? -24.128 5.365 11.339 1.00 69.94 187 GLY A C 1
ATOM 1432 O O . GLY A 1 187 ? -23.023 5.195 11.856 1.00 69.94 187 GLY A O 1
ATOM 1433 N N . ALA A 1 188 ? -24.821 4.351 10.807 1.00 69.81 188 ALA A N 1
ATOM 1434 C CA . ALA A 1 188 ? -24.308 2.990 10.669 1.00 69.81 188 ALA A CA 1
ATOM 1435 C C . ALA A 1 188 ? -22.960 2.957 9.939 1.00 69.81 188 ALA A C 1
ATOM 1437 O O . ALA A 1 188 ? -22.821 3.466 8.825 1.00 69.81 188 ALA A O 1
ATOM 1438 N N . VAL A 1 189 ? -21.987 2.259 10.526 1.00 74.62 189 VAL A N 1
ATOM 1439 C CA . VAL A 1 189 ? -20.691 2.032 9.889 1.00 74.62 189 VAL A CA 1
ATOM 1440 C C . VAL A 1 189 ? -20.451 0.546 9.709 1.00 74.62 189 VAL A C 1
ATOM 1442 O O . VAL A 1 189 ? -20.599 -0.253 10.631 1.00 74.62 189 VAL A O 1
ATOM 1445 N N . ARG A 1 190 ? -20.037 0.152 8.504 1.00 76.25 190 ARG A N 1
ATOM 1446 C CA . ARG A 1 190 ? -19.608 -1.220 8.250 1.00 76.25 190 ARG A CA 1
ATOM 1447 C C . ARG A 1 190 ? -18.178 -1.394 8.739 1.00 76.25 190 ARG A C 1
ATOM 1449 O O . ARG A 1 190 ? -17.265 -0.842 8.134 1.00 76.25 190 ARG A O 1
ATOM 1456 N N . VAL A 1 191 ? -17.981 -2.208 9.776 1.00 74.31 191 VAL A N 1
ATOM 1457 C CA . VAL A 1 191 ? -16.640 -2.548 10.273 1.00 74.31 191 VAL A CA 1
ATOM 1458 C C . VAL A 1 191 ? -15.972 -3.533 9.298 1.00 74.31 191 VAL A C 1
ATOM 1460 O O . VAL A 1 191 ? -16.384 -4.700 9.214 1.00 74.31 191 VAL A O 1
ATOM 1463 N N . PRO A 1 192 ? -14.967 -3.094 8.518 1.00 72.31 192 PRO A N 1
ATOM 1464 C CA . PRO A 1 192 ? -14.296 -3.955 7.558 1.00 72.31 192 PRO A CA 1
ATOM 1465 C C . PRO A 1 192 ? -13.465 -5.017 8.279 1.00 72.31 192 PRO A C 1
ATOM 1467 O O . PRO A 1 192 ? -13.007 -4.820 9.404 1.00 72.31 192 PRO A O 1
ATOM 1470 N N . GLY A 1 193 ? -13.257 -6.149 7.608 1.00 60.09 193 GLY A N 1
ATOM 1471 C CA . GLY A 1 193 ? -12.337 -7.170 8.095 1.00 60.09 193 GLY A CA 1
ATOM 1472 C C . GLY A 1 193 ? -10.909 -6.657 8.098 1.00 60.09 193 GLY A C 1
ATOM 1473 O O . GLY A 1 193 ? -10.470 -6.036 7.131 1.00 60.09 193 GLY A O 1
ATOM 1474 N N . GLY A 1 194 ? -10.186 -6.920 9.185 1.00 58.59 194 GLY A N 1
ATOM 1475 C CA . GLY A 1 194 ? -8.742 -6.746 9.222 1.00 58.59 194 GLY A CA 1
ATOM 1476 C C . GLY A 1 194 ? -8.050 -7.765 8.312 1.00 58.59 194 GLY A C 1
ATOM 1477 O O . GLY A 1 194 ? -8.527 -8.881 8.122 1.00 58.59 194 GLY A O 1
ATOM 1478 N N . SER A 1 195 ? -6.893 -7.396 7.767 1.00 56.41 195 SER A N 1
ATOM 1479 C CA . SER A 1 195 ? -5.961 -8.337 7.143 1.00 56.41 195 SER A CA 1
ATOM 1480 C C . SER A 1 195 ? -4.727 -8.452 8.032 1.00 56.41 195 SER A C 1
ATOM 1482 O O . SER A 1 195 ? -4.196 -7.435 8.481 1.00 56.41 195 SER A O 1
ATOM 1484 N N . ALA A 1 196 ? -4.240 -9.676 8.258 1.00 48.94 196 ALA A N 1
ATOM 1485 C CA . ALA A 1 196 ? -2.967 -9.897 8.949 1.00 48.94 196 ALA A CA 1
ATOM 1486 C C . ALA A 1 196 ? -1.774 -9.301 8.173 1.00 48.94 196 ALA A C 1
ATOM 1488 O O . ALA A 1 196 ? -0.758 -8.959 8.772 1.00 48.94 196 ALA A O 1
ATOM 1489 N N . VAL A 1 197 ? -1.913 -9.154 6.849 1.00 50.72 197 VAL A N 1
ATOM 1490 C CA . VAL A 1 197 ? -0.825 -8.791 5.927 1.00 50.72 197 VAL A CA 1
ATOM 1491 C C . VAL A 1 197 ? -0.916 -7.330 5.462 1.00 50.72 197 VAL A C 1
ATOM 1493 O O . VAL A 1 197 ? 0.099 -6.715 5.138 1.00 50.72 197 VAL A O 1
ATOM 1496 N N . ARG A 1 198 ? -2.116 -6.731 5.443 1.00 59.25 198 ARG A N 1
ATOM 1497 C CA . ARG A 1 198 ? -2.354 -5.405 4.844 1.00 59.25 198 ARG A CA 1
ATOM 1498 C C . ARG A 1 198 ? -2.898 -4.407 5.871 1.00 59.25 198 ARG A C 1
ATOM 1500 O O . ARG A 1 198 ? -4.080 -4.437 6.209 1.00 59.25 198 ARG A O 1
ATOM 1507 N N . TRP A 1 199 ? -2.053 -3.480 6.327 1.00 62.66 199 TRP A N 1
ATOM 1508 C CA . TRP A 1 199 ? -2.417 -2.481 7.341 1.00 62.66 199 TRP A CA 1
ATOM 1509 C C . TRP A 1 199 ? -3.438 -1.444 6.860 1.00 62.66 199 TRP A C 1
ATOM 1511 O O . TRP A 1 199 ? -4.165 -0.918 7.696 1.00 62.66 199 TRP A O 1
ATOM 1521 N N . ASN A 1 200 ? -3.628 -1.254 5.548 1.00 64.12 200 ASN A N 1
ATOM 1522 C CA . ASN A 1 200 ? -4.762 -0.474 5.019 1.00 64.12 200 ASN A CA 1
ATOM 1523 C C . ASN A 1 200 ? -6.117 -0.991 5.519 1.00 64.12 200 ASN A C 1
ATOM 1525 O O . ASN A 1 200 ? -7.043 -0.215 5.724 1.00 64.12 200 ASN A O 1
ATOM 1529 N N . PHE A 1 201 ? -6.258 -2.297 5.764 1.00 65.44 201 PHE A N 1
ATOM 1530 C CA . PHE A 1 201 ? -7.496 -2.839 6.329 1.00 65.44 201 PHE A CA 1
ATOM 1531 C C . PHE A 1 201 ? -7.655 -2.476 7.807 1.00 65.44 201 PHE A C 1
ATOM 1533 O O . PHE A 1 201 ? -8.768 -2.211 8.253 1.00 65.44 201 PHE A O 1
ATOM 1540 N N . LYS A 1 202 ? -6.545 -2.397 8.554 1.00 77.19 202 LYS A N 1
ATOM 1541 C CA . LYS A 1 202 ? -6.547 -1.918 9.942 1.00 77.19 202 LYS A CA 1
ATOM 1542 C C . LYS A 1 202 ? -6.820 -0.410 10.016 1.00 77.19 202 LYS A C 1
ATOM 1544 O O . LYS A 1 202 ? -7.584 -0.010 10.884 1.00 77.19 202 LYS A O 1
ATOM 1549 N N . SER A 1 203 ? -6.308 0.384 9.068 1.00 82.50 203 SER A N 1
ATOM 1550 C CA . SER A 1 203 ? -6.660 1.805 8.882 1.00 82.50 203 SER A CA 1
ATOM 1551 C C . SER A 1 203 ? -8.169 1.984 8.710 1.00 82.50 203 SER A C 1
ATOM 1553 O O . SER A 1 203 ? -8.812 2.681 9.492 1.00 82.50 203 SER A O 1
ATOM 1555 N N . ARG A 1 204 ? -8.772 1.239 7.774 1.00 80.88 204 ARG A N 1
ATOM 1556 C CA . ARG A 1 204 ? -10.223 1.281 7.548 1.00 80.88 204 ARG A CA 1
ATOM 1557 C C . ARG A 1 204 ? -11.030 0.834 8.767 1.00 80.88 204 ARG A C 1
ATOM 1559 O O . ARG A 1 204 ? -12.084 1.404 9.019 1.00 80.88 204 ARG A O 1
ATOM 1566 N N . ALA A 1 205 ? -10.570 -0.179 9.504 1.00 86.06 205 ALA A N 1
ATOM 1567 C CA . ALA A 1 205 ? -11.239 -0.632 10.723 1.00 86.06 205 ALA A CA 1
ATOM 1568 C C . ALA A 1 205 ? -11.173 0.422 11.837 1.00 86.06 205 ALA A C 1
ATOM 1570 O O . ALA A 1 205 ? -12.188 0.689 12.473 1.00 86.06 205 ALA A O 1
ATOM 1571 N N . VAL A 1 206 ? -10.014 1.058 12.028 1.00 90.56 206 VAL A N 1
ATOM 1572 C CA . VAL A 1 206 ? -9.851 2.170 12.973 1.00 90.56 206 VAL A CA 1
ATOM 1573 C C . VAL A 1 206 ? -10.761 3.330 12.604 1.00 90.56 206 VAL A C 1
ATOM 1575 O O . VAL A 1 206 ? -11.540 3.754 13.449 1.00 90.56 206 VAL A O 1
ATOM 1578 N N . HIS A 1 207 ? -10.746 3.767 11.346 1.00 89.50 207 HIS A N 1
ATOM 1579 C CA . HIS A 1 207 ? -11.617 4.844 10.886 1.00 89.50 207 HIS A CA 1
ATOM 1580 C C . HIS A 1 207 ? -13.097 4.503 11.073 1.00 89.50 207 HIS A C 1
ATOM 1582 O O . HIS A 1 207 ? -13.851 5.295 11.629 1.00 89.50 207 HIS A O 1
ATOM 1588 N N . ALA A 1 208 ? -13.501 3.288 10.694 1.00 87.81 208 ALA A N 1
ATOM 1589 C CA . ALA A 1 208 ? -14.881 2.844 10.822 1.00 87.81 208 ALA A CA 1
ATOM 1590 C C . ALA A 1 208 ? -15.375 2.835 12.279 1.00 87.81 208 ALA A C 1
ATOM 1592 O O . ALA A 1 208 ? -16.496 3.253 12.559 1.00 87.81 208 ALA A O 1
ATOM 1593 N N . ILE A 1 209 ? -14.549 2.354 13.210 1.00 91.31 209 ILE A N 1
ATOM 1594 C CA . ILE A 1 209 ? -14.910 2.298 14.631 1.00 91.31 209 ILE A CA 1
ATOM 1595 C C . ILE A 1 209 ? -14.825 3.683 15.277 1.00 91.31 209 ILE A C 1
ATOM 1597 O O . ILE A 1 209 ? -15.632 3.976 16.151 1.00 91.31 209 ILE A O 1
ATOM 1601 N N . HIS A 1 210 ? -13.886 4.531 14.850 1.00 91.50 210 HIS A N 1
ATOM 1602 C CA . HIS A 1 210 ? -13.752 5.904 15.332 1.00 91.50 210 HIS A CA 1
ATOM 1603 C C . HIS A 1 210 ? -14.989 6.740 14.986 1.00 91.50 210 HIS A C 1
ATOM 1605 O O . HIS A 1 210 ? -15.649 7.251 15.888 1.00 91.50 210 HIS A O 1
ATOM 1611 N N . GLU A 1 211 ? -15.359 6.798 13.703 1.00 88.94 211 GLU A N 1
ATOM 1612 C CA . GLU A 1 211 ? -16.540 7.543 13.239 1.00 88.94 211 GLU A CA 1
ATOM 1613 C C . GLU A 1 211 ? -17.846 6.910 13.736 1.00 88.94 211 GLU A C 1
ATOM 1615 O O . GLU A 1 211 ? -18.782 7.599 14.132 1.00 88.94 211 GLU A O 1
ATOM 1620 N N . GLY A 1 212 ? -17.904 5.576 13.758 1.00 89.62 212 GLY A N 1
ATOM 1621 C CA . GLY A 1 212 ? -19.089 4.815 14.147 1.00 89.62 212 GLY A CA 1
ATOM 1622 C C . GLY A 1 212 ? -19.208 4.524 15.639 1.00 89.62 212 GLY A C 1
ATOM 1623 O O . GLY A 1 212 ? -20.053 3.712 16.010 1.00 89.62 212 GLY A O 1
ATOM 1624 N N . ARG A 1 213 ? -18.372 5.112 16.507 1.00 92.00 213 ARG A N 1
ATOM 1625 C CA . ARG A 1 213 ? -18.272 4.716 17.926 1.00 92.00 213 ARG A CA 1
ATOM 1626 C C . ARG A 1 213 ? -19.615 4.795 18.648 1.00 92.00 213 ARG A C 1
ATOM 1628 O O . ARG A 1 213 ? -20.016 3.841 19.311 1.00 92.00 213 ARG A O 1
ATOM 1635 N N . VAL A 1 214 ? -20.319 5.917 18.491 1.00 91.69 214 VAL A N 1
ATOM 1636 C CA . VAL A 1 214 ? -21.629 6.149 19.123 1.00 91.69 214 VAL A CA 1
ATOM 1637 C C . VAL A 1 214 ? -22.665 5.162 18.580 1.00 91.69 214 VAL A C 1
ATOM 1639 O O . VAL A 1 214 ? -23.358 4.509 19.359 1.00 91.69 214 VAL A O 1
ATOM 1642 N N . SER A 1 215 ? -22.712 4.981 17.260 1.00 91.38 215 SER A N 1
ATOM 1643 C CA . SER A 1 215 ? -23.612 4.039 16.585 1.00 91.38 215 SER A CA 1
ATOM 1644 C C . SER A 1 215 ? -23.369 2.592 17.026 1.00 91.38 215 SER A C 1
ATOM 1646 O O . SER A 1 215 ? -24.314 1.841 17.257 1.00 91.38 215 SER A O 1
ATOM 1648 N N . LEU A 1 216 ? -22.105 2.198 17.206 1.00 93.31 216 LEU A N 1
ATOM 1649 C CA . LEU A 1 216 ? -21.726 0.883 17.721 1.00 93.31 216 LEU A CA 1
ATOM 1650 C C . LEU A 1 216 ? -22.176 0.694 19.174 1.00 93.31 216 LEU A C 1
ATOM 1652 O O . LEU A 1 216 ? -22.725 -0.359 19.492 1.00 93.31 216 LEU A O 1
ATOM 1656 N N . CYS A 1 217 ? -22.010 1.700 20.040 1.00 93.31 217 CYS A N 1
ATOM 1657 C CA . CYS A 1 217 ? -22.527 1.646 21.412 1.00 93.31 217 CYS A CA 1
ATOM 1658 C C . CYS A 1 217 ? -24.050 1.458 21.434 1.00 93.31 217 CYS A C 1
ATOM 1660 O O . CYS A 1 217 ? -24.537 0.578 22.140 1.00 93.31 217 CYS A O 1
ATOM 1662 N N . ILE A 1 218 ? -24.785 2.212 20.609 1.00 92.94 218 ILE A N 1
ATOM 1663 C CA . ILE A 1 218 ? -26.244 2.081 20.472 1.00 92.94 218 ILE A CA 1
ATOM 1664 C C . ILE A 1 218 ? -26.622 0.681 19.969 1.00 92.94 218 ILE A C 1
ATOM 1666 O O . ILE A 1 218 ? -27.543 0.061 20.499 1.00 92.94 218 ILE A O 1
ATOM 1670 N N . ALA A 1 219 ? -25.910 0.159 18.966 1.00 92.94 219 ALA A N 1
ATOM 1671 C CA . ALA A 1 219 ? -26.150 -1.184 18.447 1.00 92.94 219 ALA A CA 1
ATOM 1672 C C . ALA A 1 219 ? -25.947 -2.252 19.533 1.00 92.94 219 ALA A C 1
ATOM 1674 O O . ALA A 1 219 ? -26.781 -3.144 19.677 1.00 92.94 219 ALA A O 1
ATOM 1675 N N . PHE A 1 220 ? -24.877 -2.154 20.328 1.00 95.38 220 PHE A N 1
ATOM 1676 C CA . PHE A 1 220 ? -24.640 -3.083 21.434 1.00 95.38 220 PHE A CA 1
ATOM 1677 C C . PHE A 1 220 ? -25.690 -2.954 22.541 1.00 95.38 220 PHE A C 1
ATOM 1679 O O . PHE A 1 220 ? -26.148 -3.980 23.042 1.00 95.38 220 PHE A O 1
ATOM 1686 N N . ASP A 1 221 ? -26.134 -1.738 22.870 1.00 94.69 221 ASP A N 1
ATOM 1687 C CA . ASP A 1 221 ? -27.220 -1.526 23.833 1.00 94.69 221 ASP A CA 1
ATOM 1688 C C . ASP A 1 221 ? -28.529 -2.172 23.375 1.00 94.69 221 ASP A C 1
ATOM 1690 O O . ASP A 1 221 ? -29.186 -2.856 24.165 1.00 94.69 221 ASP A O 1
ATOM 1694 N N . LYS A 1 222 ? -28.883 -2.044 22.091 1.00 93.88 222 LYS A N 1
ATOM 1695 C CA . LYS A 1 222 ? -30.042 -2.743 21.518 1.00 93.88 222 LYS A CA 1
ATOM 1696 C C . LYS A 1 222 ? -29.904 -4.260 21.642 1.00 93.88 222 LYS A C 1
ATOM 1698 O O . LYS A 1 222 ? -30.829 -4.913 22.107 1.00 93.88 222 LYS A O 1
ATOM 1703 N N . ILE A 1 223 ? -28.740 -4.830 21.318 1.00 94.00 223 ILE A N 1
ATOM 1704 C CA . ILE A 1 223 ? -28.502 -6.280 21.460 1.00 94.00 223 ILE A CA 1
ATOM 1705 C C . ILE A 1 223 ? -28.663 -6.745 22.914 1.00 94.00 223 ILE A C 1
ATOM 1707 O O . ILE A 1 223 ? -29.178 -7.833 23.165 1.00 94.00 223 ILE A O 1
ATOM 1711 N N . MET A 1 224 ? -28.217 -5.937 23.876 1.00 93.50 224 MET A N 1
ATOM 1712 C CA . MET A 1 224 ? -28.268 -6.282 25.297 1.00 93.50 224 MET A CA 1
ATOM 1713 C C . MET A 1 224 ? -29.666 -6.143 25.912 1.00 93.50 224 MET A C 1
ATOM 1715 O O . MET A 1 224 ? -29.949 -6.803 26.913 1.00 93.50 224 MET A O 1
ATOM 1719 N N . THR A 1 225 ? -30.518 -5.281 25.355 1.00 93.12 225 THR A N 1
ATOM 1720 C CA . THR A 1 225 ? -31.828 -4.933 25.927 1.00 93.12 225 THR A CA 1
ATOM 1721 C C . THR A 1 225 ? -33.000 -5.579 25.196 1.00 93.12 225 THR A C 1
ATOM 1723 O O . THR A 1 225 ? -33.998 -5.927 25.831 1.00 93.12 225 THR A O 1
ATOM 1726 N N . GLU A 1 226 ? -32.898 -5.771 23.881 1.00 92.38 226 GLU A N 1
ATOM 1727 C CA . GLU A 1 226 ? -33.967 -6.345 23.073 1.00 92.38 226 GLU A CA 1
ATOM 1728 C C . GLU A 1 226 ? -34.024 -7.877 23.204 1.00 92.38 226 GLU A C 1
ATOM 1730 O O . GLU A 1 226 ? -32.997 -8.558 23.295 1.00 92.38 226 GLU A O 1
ATOM 1735 N N . PRO A 1 227 ? -35.228 -8.470 23.185 1.00 88.69 227 PRO A N 1
ATOM 1736 C CA . PRO A 1 227 ? -35.374 -9.916 23.229 1.00 88.69 227 PRO A CA 1
ATOM 1737 C C . PRO A 1 227 ? -34.919 -10.583 21.919 1.00 88.69 227 PRO A C 1
ATOM 1739 O O . PRO A 1 227 ? -34.970 -10.011 20.832 1.00 88.69 227 PRO A O 1
ATOM 1742 N N . GLY A 1 228 ? -34.540 -11.862 22.003 1.00 89.62 228 GLY A N 1
ATOM 1743 C CA . GLY A 1 228 ? -34.211 -12.682 20.829 1.00 89.62 228 GLY A CA 1
ATOM 1744 C C . GLY A 1 228 ? -32.720 -12.768 20.494 1.00 89.62 228 GLY A C 1
ATOM 1745 O O . GLY A 1 228 ? -32.373 -13.181 19.383 1.00 89.62 228 GLY A O 1
ATOM 1746 N N . TRP A 1 229 ? -31.851 -12.404 21.434 1.00 92.50 229 TRP A N 1
ATOM 1747 C CA . TRP A 1 229 ? -30.409 -12.641 21.377 1.00 92.50 229 TRP A CA 1
ATOM 1748 C C . TRP A 1 229 ? -30.004 -13.739 22.360 1.00 92.50 229 TRP A C 1
ATOM 1750 O O . TRP A 1 229 ? -30.586 -13.879 23.437 1.00 92.50 229 TRP A O 1
ATOM 1760 N N . ASP A 1 230 ? -29.029 -14.558 21.975 1.00 93.44 230 ASP A N 1
ATOM 1761 C CA . ASP A 1 230 ? -28.488 -15.598 22.844 1.00 93.44 230 ASP A CA 1
ATOM 1762 C C . ASP A 1 230 ? -27.526 -15.011 23.895 1.00 93.44 230 ASP A C 1
ATOM 1764 O O . ASP A 1 230 ? -27.023 -13.891 23.771 1.00 93.44 230 ASP A O 1
ATOM 1768 N N . LYS A 1 231 ? -27.255 -15.788 24.949 1.00 92.94 231 LYS A N 1
ATOM 1769 C CA . LYS A 1 231 ? -26.430 -15.346 26.085 1.00 92.94 231 LYS A CA 1
ATOM 1770 C C . LYS A 1 231 ? -24.995 -14.995 25.686 1.00 92.94 231 LYS A C 1
ATOM 1772 O O . LYS A 1 231 ? -24.408 -14.108 26.302 1.00 92.94 231 LYS A O 1
ATOM 1777 N N . GLU A 1 232 ? -24.427 -15.688 24.700 1.00 93.88 232 GLU A N 1
ATOM 1778 C CA . GLU A 1 232 ? -23.061 -15.434 24.238 1.00 93.88 232 GLU A CA 1
ATOM 1779 C C . GLU A 1 232 ? -22.999 -14.100 23.494 1.00 93.88 232 GLU A C 1
ATOM 1781 O O . GLU A 1 232 ? -22.146 -13.269 23.804 1.00 93.88 232 GLU A O 1
ATOM 1786 N N . THR A 1 233 ? -23.947 -13.856 22.586 1.00 93.81 233 THR A N 1
ATOM 1787 C CA . THR A 1 233 ? -24.063 -12.589 21.857 1.00 93.81 233 THR A CA 1
ATOM 1788 C C . THR A 1 233 ? -24.224 -11.404 22.813 1.00 93.81 233 THR A C 1
ATOM 1790 O O . THR A 1 233 ? -23.503 -10.417 22.672 1.00 93.81 233 THR A O 1
ATOM 1793 N N . ILE A 1 234 ? -25.089 -11.519 23.828 1.00 94.06 234 ILE A N 1
ATOM 1794 C CA . ILE A 1 234 ? -25.293 -10.472 24.846 1.00 94.06 234 ILE A CA 1
ATOM 1795 C C . ILE A 1 234 ? -23.996 -10.198 25.626 1.00 94.06 234 ILE A C 1
ATOM 1797 O O . ILE A 1 234 ? -23.598 -9.043 25.783 1.00 94.06 234 ILE A O 1
ATOM 1801 N N . ALA A 1 235 ? -23.302 -11.245 26.085 1.00 94.12 235 ALA A N 1
ATOM 1802 C CA . ALA A 1 235 ? -22.051 -11.099 26.829 1.00 94.12 235 ALA A CA 1
ATOM 1803 C C . ALA A 1 235 ? -20.923 -10.491 25.973 1.00 94.12 235 ALA A C 1
ATOM 1805 O O . ALA A 1 235 ? -20.181 -9.626 26.444 1.00 94.12 235 ALA A O 1
ATOM 1806 N N . GLN A 1 236 ? -20.809 -10.905 24.706 1.00 94.31 236 GLN A N 1
ATOM 1807 C CA . GLN A 1 236 ? -19.846 -10.342 23.756 1.00 94.31 236 GLN A CA 1
ATOM 1808 C C . GLN A 1 236 ? -20.141 -8.866 23.463 1.00 94.31 236 GLN A C 1
ATOM 1810 O O . GLN A 1 236 ? -19.210 -8.063 23.459 1.00 94.31 236 GLN A O 1
ATOM 1815 N N . SER A 1 237 ? -21.411 -8.488 23.275 1.00 93.81 237 SER A N 1
ATOM 1816 C CA . SER A 1 237 ? -21.812 -7.084 23.098 1.00 93.81 237 SER A CA 1
ATOM 1817 C C . SER A 1 237 ? -21.463 -6.227 24.308 1.00 93.81 237 SER A C 1
ATOM 1819 O O . SER A 1 237 ? -20.860 -5.173 24.132 1.00 93.81 237 SER A O 1
ATOM 1821 N N . ALA A 1 238 ? -21.737 -6.703 25.526 1.00 94.94 238 ALA A N 1
ATOM 1822 C CA . ALA A 1 238 ? -21.357 -5.992 26.746 1.00 94.94 238 ALA A CA 1
ATOM 1823 C C . ALA A 1 238 ? -19.837 -5.774 26.831 1.00 94.94 238 ALA A C 1
ATOM 1825 O O . ALA A 1 238 ? -19.377 -4.677 27.143 1.00 94.94 238 ALA A O 1
ATOM 1826 N N . SER A 1 239 ? -19.048 -6.799 26.494 1.00 94.44 239 SER A N 1
ATOM 1827 C CA . SER A 1 239 ? -17.587 -6.703 26.502 1.00 94.44 239 SER A CA 1
ATOM 1828 C C . SER A 1 239 ? -17.049 -5.736 25.442 1.00 94.44 239 SER A C 1
ATOM 1830 O O . SER A 1 239 ? -16.151 -4.953 25.747 1.00 94.44 239 SER A O 1
ATOM 1832 N N . LEU A 1 240 ? -17.583 -5.762 24.216 1.00 94.19 240 LEU A N 1
ATOM 1833 C CA . LEU A 1 240 ? -17.165 -4.858 23.138 1.00 94.19 240 LEU A CA 1
ATOM 1834 C C . LEU A 1 240 ? -17.599 -3.414 23.404 1.00 94.19 240 LEU A C 1
ATOM 1836 O O . LEU A 1 240 ? -16.812 -2.500 23.169 1.00 94.19 240 LEU A O 1
ATOM 1840 N N . LYS A 1 241 ? -18.799 -3.204 23.958 1.00 95.12 241 LYS A N 1
ATOM 1841 C CA . LYS A 1 241 ? -19.254 -1.884 24.404 1.00 95.12 241 LYS A CA 1
ATOM 1842 C C . LYS A 1 241 ? -18.322 -1.316 25.471 1.00 95.12 241 LYS A C 1
ATOM 1844 O O . LYS A 1 241 ? -17.837 -0.202 25.316 1.00 95.12 241 LYS A O 1
ATOM 1849 N N . GLN A 1 242 ? -17.966 -2.123 26.474 1.00 94.38 242 GLN A N 1
ATOM 1850 C CA . GLN A 1 242 ? -17.010 -1.722 27.508 1.00 94.38 242 GLN A CA 1
ATOM 1851 C C . GLN A 1 242 ? -15.656 -1.300 26.913 1.00 94.38 242 GLN A C 1
ATOM 1853 O O . GLN A 1 242 ? -14.995 -0.430 27.465 1.00 94.38 242 GLN A O 1
ATOM 1858 N N . LYS A 1 243 ? -15.227 -1.880 25.781 1.00 94.38 243 LYS A N 1
ATOM 1859 C CA . LYS A 1 243 ? -14.015 -1.426 25.079 1.00 94.38 243 LYS A CA 1
ATOM 1860 C C . LYS A 1 243 ? -14.178 -0.054 24.428 1.00 94.38 243 LYS A C 1
ATOM 1862 O O . LYS A 1 243 ? -13.232 0.716 24.467 1.00 94.38 243 LYS A O 1
ATOM 1867 N N . LEU A 1 244 ? -15.340 0.269 23.862 1.00 94.19 244 LEU A N 1
ATOM 1868 C CA . LEU A 1 244 ? -15.611 1.596 23.281 1.00 94.19 244 LEU A CA 1
ATOM 1869 C C . LEU A 1 244 ? -15.782 2.706 24.333 1.00 94.19 244 LEU A C 1
ATOM 1871 O O . LEU A 1 244 ? -15.756 3.887 23.986 1.00 94.19 244 LEU A O 1
ATOM 1875 N N . GLU A 1 245 ? -15.983 2.318 25.592 1.00 93.44 245 GLU A N 1
ATOM 1876 C CA . GLU A 1 245 ? -16.055 3.195 26.767 1.00 93.44 245 GLU A CA 1
ATOM 1877 C C . GLU A 1 245 ? -14.739 3.203 27.570 1.00 93.44 245 GLU A C 1
ATOM 1879 O O . GLU A 1 245 ? -14.567 4.012 28.476 1.00 93.44 245 GLU A O 1
ATOM 1884 N N . ASP A 1 246 ? -13.788 2.321 27.249 1.00 94.06 246 ASP A N 1
ATOM 1885 C CA . ASP A 1 246 ? -12.481 2.270 27.899 1.00 94.06 246 ASP A CA 1
ATOM 1886 C C . ASP A 1 246 ? -11.586 3.408 27.389 1.00 94.06 246 ASP A C 1
ATOM 1888 O O . ASP A 1 246 ? -11.396 3.582 26.178 1.00 94.06 246 ASP A O 1
ATOM 1892 N N . PHE A 1 247 ? -11.006 4.169 28.323 1.00 94.81 247 PHE A N 1
ATOM 1893 C CA . PHE A 1 247 ? -10.149 5.310 27.998 1.00 94.81 247 PHE A CA 1
ATOM 1894 C C . PHE A 1 247 ? -8.914 4.894 27.200 1.00 94.81 247 PHE A C 1
ATOM 1896 O O . PHE A 1 247 ? -8.590 5.527 26.202 1.00 94.81 247 PHE A O 1
ATOM 1903 N N . GLU A 1 248 ? -8.227 3.816 27.598 1.00 95.19 248 GLU A N 1
ATOM 1904 C CA . GLU A 1 248 ? -6.995 3.379 26.929 1.00 95.19 248 GLU A CA 1
ATOM 1905 C C . GLU A 1 248 ? -7.273 2.938 25.484 1.00 95.19 248 GLU A C 1
ATOM 1907 O O . GLU A 1 248 ? -6.540 3.322 24.569 1.00 95.19 248 GLU A O 1
ATOM 1912 N N . PHE A 1 249 ? -8.355 2.185 25.255 1.00 95.38 249 PHE A N 1
ATOM 1913 C CA . PHE A 1 249 ? -8.779 1.787 23.913 1.00 95.38 249 PHE A CA 1
ATOM 1914 C C . PHE A 1 249 ? -9.186 2.988 23.050 1.00 95.38 249 PHE A C 1
ATOM 1916 O O . PHE A 1 249 ? -8.741 3.084 21.906 1.00 95.38 249 PHE A O 1
ATOM 1923 N N . THR A 1 250 ? -9.993 3.907 23.585 1.00 95.56 250 THR A N 1
ATOM 1924 C CA . THR A 1 250 ? -10.480 5.087 22.849 1.00 95.56 250 THR A CA 1
ATOM 1925 C C . THR A 1 250 ? -9.345 6.064 22.539 1.00 95.56 250 THR A C 1
ATOM 1927 O O . THR A 1 250 ? -9.253 6.566 21.420 1.00 95.56 250 THR A O 1
ATOM 1930 N N . PHE A 1 251 ? -8.408 6.239 23.472 1.00 96.75 251 PHE A N 1
ATOM 1931 C CA . PHE A 1 251 ? -7.186 7.006 23.253 1.00 96.75 251 PHE A CA 1
ATOM 1932 C C . PHE A 1 251 ? -6.359 6.421 22.103 1.00 96.75 251 PHE A C 1
ATOM 1934 O O . PHE A 1 251 ? -5.987 7.130 21.169 1.00 96.75 251 PHE A O 1
ATOM 1941 N N . LEU A 1 252 ? -6.098 5.108 22.126 1.00 96.69 252 LEU A N 1
ATOM 1942 C CA . LEU A 1 252 ? -5.366 4.438 21.048 1.00 96.69 252 LEU A CA 1
ATOM 1943 C C . LEU A 1 252 ? -6.115 4.504 19.713 1.00 96.69 252 LEU A C 1
ATOM 1945 O O . LEU A 1 252 ? -5.473 4.660 18.675 1.00 96.69 252 LEU A O 1
ATOM 1949 N N . LEU A 1 253 ? -7.449 4.442 19.732 1.00 95.69 253 LEU A N 1
ATOM 1950 C CA . LEU A 1 253 ? -8.281 4.626 18.545 1.00 95.69 253 LEU A CA 1
ATOM 1951 C C . LEU A 1 253 ? -8.043 6.003 17.911 1.00 95.69 253 LEU A C 1
ATOM 1953 O O . LEU A 1 253 ? -7.784 6.062 16.711 1.00 95.69 253 LEU A O 1
ATOM 1957 N N . GLY A 1 254 ? -8.028 7.076 18.709 1.00 95.94 254 GLY A N 1
ATOM 1958 C CA . GLY A 1 254 ? -7.709 8.432 18.246 1.00 95.94 254 GLY A CA 1
ATOM 1959 C C . GLY A 1 254 ? -6.267 8.576 17.740 1.00 95.94 254 GLY A C 1
ATOM 1960 O O . GLY A 1 254 ? -6.034 9.110 16.655 1.00 95.94 254 GLY A O 1
ATOM 1961 N N . VAL A 1 255 ? -5.286 8.021 18.463 1.00 96.12 255 VAL A N 1
ATOM 1962 C CA . VAL A 1 255 ? -3.869 8.040 18.046 1.00 96.12 255 VAL A CA 1
ATOM 1963 C C . VAL A 1 255 ? -3.672 7.356 16.694 1.00 96.12 255 VAL A C 1
ATOM 1965 O O . VAL A 1 255 ? -3.026 7.912 15.802 1.00 96.12 255 VAL A O 1
ATOM 1968 N N . PHE A 1 256 ? -4.223 6.155 16.514 1.00 95.06 256 PHE A N 1
ATOM 1969 C CA . PHE A 1 256 ? -4.084 5.434 15.253 1.00 95.06 256 PHE A CA 1
ATOM 1970 C C . PHE A 1 256 ? -4.907 6.058 14.131 1.00 95.06 256 PHE A C 1
ATOM 1972 O O . PHE A 1 256 ? -4.420 6.084 13.004 1.00 95.06 256 PHE A O 1
ATOM 1979 N N . GLN A 1 257 ? -6.082 6.625 14.419 1.00 93.50 257 GLN A N 1
ATOM 1980 C CA . GLN A 1 257 ? -6.855 7.387 13.437 1.00 93.50 257 GLN A CA 1
ATOM 1981 C C . GLN A 1 257 ? -6.034 8.559 12.887 1.00 93.50 257 GLN A C 1
ATOM 1983 O O . GLN A 1 257 ? -5.966 8.764 11.674 1.00 93.50 257 GLN A O 1
ATOM 1988 N N . PHE A 1 258 ? -5.328 9.274 13.763 1.00 92.94 258 PHE A N 1
ATOM 1989 C CA . PHE A 1 258 ? -4.461 10.375 13.365 1.00 92.94 258 PHE A CA 1
ATOM 1990 C C . PHE A 1 258 ? -3.256 9.915 12.525 1.00 92.94 258 PHE A C 1
ATOM 1992 O O . PHE A 1 258 ? -3.000 10.464 11.451 1.00 92.94 258 PHE A O 1
ATOM 1999 N N . ILE A 1 259 ? -2.542 8.866 12.955 1.00 92.62 259 ILE A N 1
ATOM 2000 C CA . ILE A 1 259 ? -1.391 8.314 12.213 1.00 92.62 259 ILE A CA 1
ATOM 2001 C C . ILE A 1 259 ? -1.818 7.759 10.846 1.00 92.62 259 ILE A C 1
ATOM 2003 O O . ILE A 1 259 ? -1.120 7.951 9.843 1.00 92.62 259 ILE A O 1
ATOM 2007 N N . PHE A 1 260 ? -2.963 7.077 10.778 1.00 89.88 260 PHE A N 1
ATOM 2008 C CA . PHE A 1 260 ? -3.496 6.558 9.522 1.00 89.88 260 PHE A CA 1
ATOM 2009 C C . PHE A 1 260 ? -3.938 7.676 8.585 1.00 89.88 260 PHE A C 1
ATOM 2011 O O . PHE A 1 260 ? -3.613 7.609 7.403 1.00 89.88 260 PHE A O 1
ATOM 2018 N N . GLY A 1 261 ? -4.524 8.760 9.097 1.00 87.81 261 GLY A N 1
ATOM 2019 C CA . GLY A 1 261 ? -4.832 9.944 8.289 1.00 87.81 261 GLY A CA 1
ATOM 2020 C C . GLY A 1 261 ? -3.607 10.526 7.565 1.00 87.81 261 GLY A C 1
ATOM 2021 O O . GLY A 1 261 ? -3.713 10.976 6.425 1.00 87.81 261 GLY A O 1
ATOM 2022 N N . LEU A 1 262 ? -2.417 10.451 8.173 1.00 88.19 262 LEU A N 1
ATOM 2023 C CA . LEU A 1 262 ? -1.165 10.908 7.551 1.00 88.19 262 LEU A CA 1
ATOM 2024 C C . LEU A 1 262 ? -0.563 9.906 6.550 1.00 88.19 262 LEU A C 1
ATOM 2026 O O . LEU A 1 262 ? 0.152 10.309 5.625 1.00 88.19 262 LEU A O 1
ATOM 2030 N N . THR A 1 263 ? -0.816 8.608 6.731 1.00 87.50 263 THR A N 1
ATOM 2031 C CA . THR A 1 263 ? -0.195 7.529 5.938 1.00 87.50 263 THR A CA 1
ATOM 2032 C C . THR A 1 263 ? -1.088 6.988 4.819 1.00 87.50 263 THR A C 1
ATOM 2034 O O . THR A 1 263 ? -0.560 6.517 3.813 1.00 87.50 263 THR A O 1
ATOM 2037 N N . GLU A 1 264 ? -2.413 7.122 4.912 1.00 83.75 264 GLU A N 1
ATOM 2038 C CA . GLU A 1 264 ? -3.375 6.674 3.892 1.00 83.75 264 GLU A CA 1
ATOM 2039 C C . GLU A 1 264 ? -3.105 7.291 2.506 1.00 83.75 264 GLU A C 1
ATOM 2041 O O . GLU A 1 264 ? -3.005 6.546 1.526 1.00 83.75 264 GLU A O 1
ATOM 2046 N N . PRO A 1 265 ? -2.853 8.608 2.372 1.00 82.94 265 PRO A N 1
ATOM 2047 C CA . PRO A 1 265 ? -2.537 9.172 1.064 1.00 82.94 265 PRO A CA 1
ATOM 2048 C C . PRO A 1 265 ? -1.219 8.649 0.479 1.00 82.94 265 PRO A C 1
ATOM 2050 O O . PRO A 1 265 ? -1.050 8.584 -0.738 1.00 82.94 265 PRO A O 1
ATOM 2053 N N . LEU A 1 266 ? -0.259 8.287 1.338 1.00 84.75 266 LEU A N 1
ATOM 2054 C CA . LEU A 1 266 ? 0.983 7.668 0.889 1.00 84.75 266 LEU A CA 1
ATOM 2055 C C . LEU A 1 266 ? 0.706 6.257 0.357 1.00 84.75 266 LEU A C 1
ATOM 2057 O O . LEU A 1 266 ? 1.221 5.909 -0.702 1.00 84.75 266 LEU A O 1
ATOM 2061 N N . PHE A 1 267 ? -0.148 5.470 1.016 1.00 82.31 267 PHE A N 1
ATOM 2062 C CA . PHE A 1 267 ? -0.566 4.171 0.487 1.00 82.31 267 PHE A CA 1
ATOM 2063 C C . PHE A 1 267 ? -1.210 4.274 -0.895 1.00 82.31 267 PHE A C 1
ATOM 2065 O O . PHE A 1 267 ? -0.865 3.484 -1.771 1.00 82.31 267 PHE A O 1
ATOM 2072 N N . GLN A 1 268 ? -2.088 5.256 -1.105 1.00 78.19 268 GLN A N 1
ATOM 2073 C CA . GLN A 1 268 ? -2.723 5.491 -2.405 1.00 78.19 268 GLN A CA 1
ATOM 2074 C C . GLN A 1 268 ? -1.689 5.792 -3.498 1.00 78.19 268 GLN A C 1
ATOM 2076 O O . GLN A 1 268 ? -1.762 5.237 -4.592 1.00 78.19 268 GLN A O 1
ATOM 2081 N N . VAL A 1 269 ? -0.679 6.614 -3.192 1.00 81.75 269 VAL A N 1
ATOM 2082 C CA . VAL A 1 269 ? 0.406 6.924 -4.136 1.00 81.75 269 VAL A CA 1
ATOM 2083 C C . VAL A 1 269 ? 1.255 5.688 -4.443 1.00 81.75 269 VAL A C 1
ATOM 2085 O O . VAL A 1 269 ? 1.550 5.434 -5.607 1.00 81.75 269 VAL A O 1
ATOM 2088 N N . LEU A 1 270 ? 1.618 4.892 -3.431 1.00 80.38 270 LEU A N 1
ATOM 2089 C CA . LEU A 1 270 ? 2.452 3.695 -3.610 1.00 80.38 270 LEU A CA 1
ATOM 2090 C C . LEU A 1 270 ? 1.726 2.537 -4.317 1.00 80.38 270 LEU A C 1
ATOM 2092 O O . LEU A 1 270 ? 2.388 1.615 -4.784 1.00 80.38 270 LEU A O 1
ATOM 2096 N N . GLN A 1 271 ? 0.392 2.569 -4.374 1.00 76.50 271 GLN A N 1
ATOM 2097 C CA . GLN A 1 271 ? -0.449 1.576 -5.058 1.00 76.50 271 GLN A CA 1
ATOM 2098 C C . GLN A 1 271 ? -0.992 2.079 -6.408 1.00 76.50 271 GLN A C 1
ATOM 2100 O O . GLN A 1 271 ? -1.732 1.362 -7.080 1.00 76.50 271 GLN A O 1
ATOM 2105 N N . SER A 1 272 ? -0.634 3.301 -6.818 1.00 73.62 272 SER A N 1
ATOM 2106 C CA . SER A 1 272 ? -1.002 3.853 -8.124 1.00 73.62 272 SER A CA 1
ATOM 2107 C C . SER A 1 272 ? -0.457 2.988 -9.269 1.00 73.62 272 SER A C 1
ATOM 2109 O O . SER A 1 272 ? 0.650 2.460 -9.188 1.00 73.62 272 SER A O 1
ATOM 2111 N N . LYS A 1 273 ? -1.202 2.884 -10.379 1.00 63.31 273 LYS A N 1
ATOM 2112 C CA . LYS A 1 273 ? -0.733 2.213 -11.610 1.00 63.31 273 LYS A CA 1
ATOM 2113 C C . LYS A 1 273 ? 0.376 3.000 -12.316 1.00 63.31 273 LYS A C 1
ATOM 2115 O O . LYS A 1 273 ? 1.256 2.418 -12.949 1.00 63.31 273 LYS A O 1
ATOM 2120 N N . THR A 1 274 ? 0.340 4.326 -12.204 1.00 58.81 274 THR A N 1
ATOM 2121 C CA . THR A 1 274 ? 1.349 5.240 -12.740 1.00 58.81 274 THR A CA 1
ATOM 2122 C C . THR A 1 274 ? 2.114 5.836 -11.567 1.00 58.81 274 THR A C 1
ATOM 2124 O O . THR A 1 274 ? 1.623 6.696 -10.831 1.00 58.81 274 THR A O 1
ATOM 2127 N N . VAL A 1 275 ? 3.316 5.315 -11.339 1.00 58.91 275 VAL A N 1
ATOM 2128 C CA . VAL A 1 275 ? 4.192 5.776 -10.266 1.00 58.91 275 VAL A CA 1
ATOM 2129 C C . VAL A 1 275 ? 5.355 6.536 -10.878 1.00 58.91 275 VAL A C 1
ATOM 2131 O O . VAL A 1 275 ? 6.236 5.948 -11.501 1.00 58.91 275 VAL A O 1
ATOM 2134 N N . ASP A 1 276 ? 5.356 7.849 -10.671 1.00 67.69 276 ASP A N 1
ATOM 2135 C CA . ASP A 1 276 ? 6.570 8.648 -10.772 1.00 67.69 276 ASP A CA 1
ATOM 2136 C C . ASP A 1 276 ? 7.379 8.432 -9.483 1.00 67.69 276 ASP A C 1
ATOM 2138 O O . ASP A 1 276 ? 6.910 8.716 -8.376 1.00 67.69 276 ASP A O 1
ATOM 2142 N N . ILE A 1 277 ? 8.590 7.893 -9.630 1.00 74.56 277 ILE A N 1
ATOM 2143 C CA . ILE A 1 277 ? 9.479 7.558 -8.512 1.00 74.56 277 ILE A CA 1
ATOM 2144 C C . ILE A 1 277 ? 9.810 8.799 -7.680 1.00 74.56 277 ILE A C 1
ATOM 2146 O O . ILE A 1 277 ? 9.861 8.699 -6.453 1.00 74.56 277 ILE A O 1
ATOM 2150 N N . LYS A 1 278 ? 9.955 9.973 -8.306 1.00 74.50 278 LYS A N 1
ATOM 2151 C CA . LYS A 1 278 ? 10.188 11.229 -7.592 1.00 74.50 278 LYS A CA 1
ATOM 2152 C C . LYS A 1 278 ? 8.965 11.619 -6.776 1.00 74.50 278 LYS A C 1
ATOM 2154 O O . LYS A 1 278 ? 9.088 11.869 -5.582 1.00 74.50 278 LYS A O 1
ATOM 2159 N N . LYS A 1 279 ? 7.770 11.581 -7.375 1.00 76.81 279 LYS A N 1
ATOM 2160 C CA . LYS A 1 279 ? 6.512 11.838 -6.651 1.00 76.81 279 LYS A CA 1
ATOM 2161 C C . LYS A 1 279 ? 6.357 10.898 -5.451 1.00 76.81 279 LYS A C 1
ATOM 2163 O O . LYS A 1 279 ? 5.887 11.318 -4.394 1.00 76.81 279 LYS A O 1
ATOM 2168 N N . CYS A 1 280 ? 6.781 9.641 -5.588 1.00 80.12 280 CYS A N 1
ATOM 2169 C CA . CYS A 1 280 ? 6.849 8.697 -4.476 1.00 80.12 280 CYS A CA 1
ATOM 2170 C C . CYS A 1 280 ? 7.846 9.121 -3.396 1.00 80.12 280 CYS A C 1
ATOM 2172 O O . CYS A 1 280 ? 7.465 9.161 -2.228 1.00 80.12 280 CYS A O 1
ATOM 2174 N N . GLN A 1 281 ? 9.090 9.445 -3.758 1.00 82.12 281 GLN A N 1
ATOM 2175 C CA . GLN A 1 281 ? 10.108 9.915 -2.813 1.00 82.12 281 GLN A CA 1
ATOM 2176 C C . GLN A 1 281 ? 9.634 11.169 -2.065 1.00 82.12 281 GLN A C 1
ATOM 2178 O O . GLN A 1 281 ? 9.648 11.188 -0.833 1.00 82.12 281 GLN A O 1
ATOM 2183 N N . ASP A 1 282 ? 9.129 12.168 -2.788 1.00 82.19 282 ASP A N 1
ATOM 2184 C CA . ASP A 1 282 ? 8.609 13.414 -2.225 1.00 82.19 282 ASP A CA 1
ATOM 2185 C C . ASP A 1 282 ? 7.446 13.145 -1.266 1.00 82.19 282 ASP A C 1
ATOM 2187 O O . ASP A 1 282 ? 7.407 13.689 -0.158 1.00 82.19 282 ASP A O 1
ATOM 2191 N N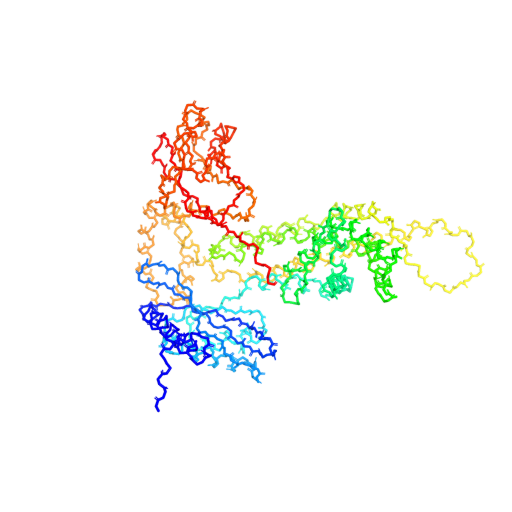 . ARG A 1 283 ? 6.519 12.244 -1.630 1.00 86.06 283 ARG A N 1
ATOM 2192 C CA . ARG A 1 283 ? 5.398 11.887 -0.752 1.00 86.06 283 ARG A CA 1
ATOM 2193 C C . ARG A 1 283 ? 5.856 11.152 0.504 1.00 86.06 283 ARG A C 1
ATOM 2195 O O . ARG A 1 283 ? 5.351 11.454 1.582 1.00 86.06 283 ARG A O 1
ATOM 2202 N N . ILE A 1 284 ? 6.813 10.230 0.391 1.00 88.50 284 ILE A N 1
ATOM 2203 C CA . ILE A 1 284 ? 7.401 9.527 1.542 1.00 88.50 284 ILE A CA 1
ATOM 2204 C C . ILE A 1 284 ? 8.055 10.542 2.490 1.00 88.50 284 ILE A C 1
ATOM 2206 O O . ILE A 1 284 ? 7.781 10.520 3.690 1.00 88.50 284 ILE A O 1
ATOM 2210 N N . MET A 1 285 ? 8.875 11.457 1.965 1.00 88.31 285 MET A N 1
ATOM 2211 C CA . MET A 1 285 ? 9.561 12.484 2.759 1.00 88.31 285 MET A CA 1
ATOM 2212 C C . MET A 1 285 ? 8.589 13.477 3.407 1.00 88.31 285 MET A C 1
ATOM 2214 O O . MET A 1 285 ? 8.773 13.852 4.568 1.00 88.31 285 MET A O 1
ATOM 2218 N N . SER A 1 286 ? 7.537 13.871 2.687 1.00 89.75 286 SER A N 1
ATOM 2219 C CA . SER A 1 286 ? 6.474 14.738 3.199 1.00 89.75 286 SER A CA 1
ATOM 2220 C C . SER A 1 286 ? 5.712 14.068 4.345 1.00 89.75 286 SER A C 1
ATOM 2222 O O . SER A 1 286 ? 5.602 14.651 5.423 1.00 89.75 286 SER A O 1
ATOM 2224 N N . THR A 1 287 ? 5.277 12.813 4.176 1.00 90.62 287 THR A N 1
ATOM 2225 C CA . THR A 1 287 ? 4.608 12.050 5.242 1.00 90.62 287 THR A CA 1
ATOM 2226 C C . THR A 1 287 ? 5.532 11.822 6.443 1.00 90.62 287 THR A C 1
ATOM 2228 O O . THR A 1 287 ? 5.092 11.972 7.581 1.00 90.62 287 THR A O 1
ATOM 2231 N N . LEU A 1 288 ? 6.820 11.529 6.226 1.00 92.75 288 LEU A N 1
ATOM 2232 C CA . LEU A 1 288 ? 7.797 11.393 7.312 1.00 92.75 288 LEU A CA 1
ATOM 2233 C C . LEU A 1 288 ? 7.964 12.702 8.096 1.00 92.75 288 LEU A C 1
ATOM 2235 O O . LEU A 1 288 ? 8.024 12.686 9.324 1.00 92.75 288 LEU A O 1
ATOM 2239 N N . SER A 1 289 ? 8.035 13.833 7.395 1.00 92.62 289 SER A N 1
ATOM 2240 C CA . SER A 1 289 ? 8.117 15.158 8.018 1.00 92.62 289 SER A CA 1
ATOM 2241 C C . SER A 1 289 ? 6.851 15.483 8.809 1.00 92.62 289 SER A C 1
ATOM 2243 O O . SER A 1 289 ? 6.951 15.955 9.939 1.00 92.62 289 SER A O 1
ATOM 2245 N N . ALA A 1 290 ? 5.674 15.156 8.265 1.00 93.31 290 ALA A N 1
ATOM 2246 C CA . ALA A 1 290 ? 4.401 15.325 8.957 1.00 93.31 290 ALA A CA 1
ATOM 2247 C C . ALA A 1 290 ? 4.346 14.498 10.252 1.00 93.31 290 ALA A C 1
ATOM 2249 O O . ALA A 1 290 ? 4.043 15.050 11.302 1.00 93.31 290 ALA A O 1
ATOM 2250 N N . LEU A 1 291 ? 4.734 13.217 10.212 1.00 93.44 291 LEU A N 1
ATOM 2251 C CA . LEU A 1 291 ? 4.801 12.348 11.398 1.00 93.44 291 LEU A CA 1
ATOM 2252 C C . LEU A 1 291 ? 5.809 12.841 12.447 1.00 93.44 291 LEU A C 1
ATOM 2254 O O . LEU A 1 291 ? 5.577 12.714 13.643 1.00 93.44 291 LEU A O 1
ATOM 2258 N N . LYS A 1 292 ? 6.936 13.426 12.030 1.00 95.12 292 LYS A N 1
ATOM 2259 C CA . LYS A 1 292 ? 7.871 14.061 12.974 1.00 95.12 292 LYS A CA 1
ATOM 2260 C C . LYS A 1 292 ? 7.248 15.290 13.634 1.00 95.12 292 LYS A C 1
ATOM 2262 O O . LYS A 1 292 ? 7.428 15.492 14.831 1.00 95.12 292 LYS A O 1
ATOM 2267 N N . ALA A 1 293 ? 6.497 16.081 12.870 1.00 94.00 293 ALA A N 1
ATOM 2268 C CA . ALA A 1 293 ? 5.821 17.274 13.365 1.00 94.00 293 ALA A CA 1
ATOM 2269 C C . ALA A 1 293 ? 4.659 16.963 14.322 1.00 94.00 293 ALA A C 1
ATOM 2271 O O . ALA A 1 293 ? 4.275 17.835 15.092 1.00 94.00 293 ALA A O 1
ATOM 2272 N N . THR A 1 294 ? 4.122 15.736 14.335 1.00 93.38 294 THR A N 1
ATOM 2273 C CA . THR A 1 294 ? 3.098 15.338 15.317 1.00 93.38 294 THR A CA 1
ATOM 2274 C C . THR A 1 294 ? 3.665 14.990 16.686 1.00 93.38 294 THR A C 1
ATOM 2276 O O . THR A 1 294 ? 2.908 14.790 17.636 1.00 93.38 294 THR A O 1
ATOM 2279 N N . ARG A 1 295 ? 4.988 14.879 16.818 1.00 95.31 295 ARG A N 1
ATOM 2280 C CA . ARG A 1 295 ? 5.655 14.473 18.056 1.00 95.31 295 ARG A CA 1
ATOM 2281 C C . ARG A 1 295 ? 5.754 15.627 19.069 1.00 95.31 295 ARG A C 1
ATOM 2283 O O . ARG A 1 295 ? 6.844 15.933 19.557 1.00 95.31 295 ARG A O 1
ATOM 2290 N N . THR A 1 296 ? 4.627 16.263 19.378 1.00 96.56 296 THR A N 1
ATOM 2291 C CA . THR A 1 296 ? 4.530 17.408 20.293 1.00 96.56 296 THR A CA 1
ATOM 2292 C C . THR A 1 296 ? 3.516 17.167 21.406 1.00 96.56 296 THR A C 1
ATOM 2294 O O . THR A 1 296 ? 2.678 16.264 21.322 1.00 96.56 296 THR A O 1
ATOM 2297 N N . ASP A 1 297 ? 3.612 17.976 22.459 1.00 95.56 297 ASP A N 1
ATOM 2298 C CA . ASP A 1 297 ? 2.694 17.914 23.594 1.00 95.56 297 ASP A CA 1
ATOM 2299 C C . ASP A 1 297 ? 1.294 18.400 23.221 1.00 95.56 297 ASP A C 1
ATOM 2301 O O . ASP A 1 297 ? 0.313 17.838 23.686 1.00 95.56 297 ASP A O 1
ATOM 2305 N N . GLU A 1 298 ? 1.174 19.352 22.298 1.00 95.56 298 GLU A N 1
ATOM 2306 C CA . GLU A 1 298 ? -0.116 19.867 21.831 1.00 95.56 298 GLU A CA 1
ATOM 2307 C C . GLU A 1 298 ? -0.906 18.807 21.057 1.00 95.56 298 GLU A C 1
ATOM 2309 O O . GLU A 1 298 ? -2.124 18.703 21.205 1.00 95.56 298 GLU A O 1
ATOM 2314 N N . ALA A 1 299 ? -0.225 18.010 20.226 1.00 95.06 299 ALA A N 1
ATOM 2315 C CA . ALA A 1 299 ? -0.856 16.904 19.512 1.00 95.06 299 ALA A CA 1
ATOM 2316 C C . ALA A 1 299 ? -1.312 15.800 20.477 1.00 95.06 299 ALA A C 1
ATOM 2318 O O . ALA A 1 299 ? -2.400 15.252 20.309 1.00 95.06 299 ALA A O 1
ATOM 2319 N N . PHE A 1 300 ? -0.504 15.509 21.503 1.00 97.25 300 PHE A N 1
ATOM 2320 C CA . PHE A 1 300 ? -0.879 14.590 22.575 1.00 97.25 300 PHE A CA 1
ATOM 2321 C C . PHE A 1 300 ? -2.107 15.090 23.347 1.00 97.25 300 PHE A C 1
ATOM 2323 O O . PHE A 1 300 ? -3.088 14.353 23.443 1.00 97.25 300 PHE A O 1
ATOM 2330 N N . SER A 1 301 ? -2.065 16.324 23.863 1.00 95.69 301 SER A N 1
ATOM 2331 C CA . SER A 1 301 ? -3.140 16.890 24.683 1.00 95.69 301 SER A CA 1
ATOM 2332 C C . SER A 1 301 ? -4.458 16.916 23.928 1.00 95.69 301 SER A C 1
ATOM 2334 O O . SER A 1 301 ? -5.465 16.497 24.474 1.00 95.69 301 SER A O 1
ATOM 2336 N N . ARG A 1 302 ? -4.449 17.280 22.638 1.00 96.44 302 ARG A N 1
ATOM 2337 C CA . ARG A 1 302 ? -5.660 17.260 21.808 1.00 96.44 302 ARG A CA 1
ATOM 2338 C C . ARG A 1 302 ? -6.356 15.897 21.825 1.00 96.44 302 ARG A C 1
ATOM 2340 O O . ARG A 1 302 ? -7.540 15.825 22.121 1.00 96.44 302 ARG A O 1
ATOM 2347 N N . ILE A 1 303 ? -5.615 14.822 21.547 1.00 96.19 303 ILE A N 1
ATOM 2348 C CA . ILE A 1 303 ? -6.177 13.463 21.501 1.00 96.19 303 ILE A CA 1
ATOM 2349 C C . ILE A 1 303 ? -6.604 13.007 22.904 1.00 96.19 303 ILE A C 1
ATOM 2351 O O . ILE A 1 303 ? -7.629 12.343 23.059 1.00 96.19 303 ILE A O 1
ATOM 2355 N N . TYR A 1 304 ? -5.826 13.354 23.931 1.00 95.94 304 TYR A N 1
ATOM 2356 C CA . TYR A 1 304 ? -6.135 13.017 25.319 1.00 95.94 304 TYR A CA 1
ATOM 2357 C C . TYR A 1 304 ? -7.434 13.691 25.794 1.00 95.94 304 TYR A C 1
ATOM 2359 O O . TYR A 1 304 ? -8.319 13.011 26.310 1.00 95.94 304 TYR A O 1
ATOM 2367 N N . ASP A 1 305 ? -7.587 14.991 25.540 1.00 94.00 305 ASP A N 1
ATOM 2368 C CA . ASP A 1 305 ? -8.749 15.795 25.935 1.00 94.00 305 ASP A CA 1
ATOM 2369 C C . ASP A 1 305 ? -10.012 15.392 25.151 1.00 94.00 305 ASP A C 1
ATOM 2371 O O . ASP A 1 305 ? -11.101 15.267 25.721 1.00 94.00 305 ASP A O 1
ATOM 2375 N N . GLU A 1 306 ? -9.875 15.117 23.847 1.00 94.38 306 GLU A N 1
ATOM 2376 C CA . GLU A 1 306 ? -10.951 14.549 23.020 1.00 94.38 306 GLU A CA 1
ATOM 2377 C C . GLU A 1 306 ? -11.413 13.191 23.572 1.00 94.38 306 GLU A C 1
ATOM 2379 O O . GLU A 1 306 ? -12.614 12.920 23.644 1.00 94.38 306 GLU A O 1
ATOM 2384 N N . THR A 1 307 ? -10.474 12.358 24.035 1.00 95.44 307 THR A N 1
ATOM 2385 C CA . THR A 1 307 ? -10.792 11.071 24.670 1.00 95.44 307 THR A CA 1
ATOM 2386 C C . THR A 1 307 ? -11.530 11.275 25.994 1.00 95.44 307 THR A C 1
ATOM 2388 O O . THR A 1 307 ? -12.568 10.649 26.210 1.00 95.44 307 THR A O 1
ATOM 2391 N N . GLY A 1 308 ? -11.056 12.183 26.853 1.00 93.12 308 GLY A N 1
ATOM 2392 C CA . GLY A 1 308 ? -11.713 12.517 28.123 1.00 93.12 308 GLY A CA 1
ATOM 2393 C C . GLY A 1 308 ? -13.136 13.036 27.930 1.00 93.12 308 GLY A C 1
ATOM 2394 O O . GLY A 1 308 ? -14.057 12.629 28.635 1.00 93.12 308 GLY A O 1
ATOM 2395 N N . THR A 1 309 ? -13.352 13.844 26.893 1.00 93.00 309 THR A N 1
ATOM 2396 C CA . THR A 1 309 ? -14.689 14.315 26.503 1.00 93.00 309 THR A CA 1
ATOM 2397 C C . THR A 1 309 ? -15.588 13.161 26.042 1.00 93.00 309 THR A C 1
ATOM 2399 O O . THR A 1 309 ? -16.790 13.159 26.305 1.00 93.00 309 THR A O 1
ATOM 2402 N N . ALA A 1 310 ? -15.020 12.167 25.357 1.00 91.12 310 ALA A N 1
ATOM 2403 C CA . ALA A 1 310 ? -15.762 11.068 24.752 1.00 91.12 310 ALA A CA 1
ATOM 2404 C C . ALA A 1 310 ? -16.166 9.950 25.729 1.00 91.12 310 ALA A C 1
ATOM 2406 O O . ALA A 1 310 ? -17.208 9.319 25.505 1.00 91.12 310 ALA A O 1
ATOM 2407 N N . VAL A 1 311 ? -15.341 9.659 26.745 1.00 92.69 311 VAL A N 1
ATOM 2408 C CA . VAL A 1 311 ? -15.532 8.513 27.662 1.00 92.69 311 VAL A CA 1
ATOM 2409 C C . VAL A 1 311 ? -15.285 8.818 29.150 1.00 92.69 311 VAL A C 1
ATOM 2411 O O . VAL A 1 311 ? -15.452 7.933 29.986 1.00 92.69 311 VAL A O 1
ATOM 2414 N N . GLY A 1 312 ? -14.955 10.061 29.507 1.00 89.38 312 GLY A N 1
ATOM 2415 C CA . GLY A 1 312 ? -14.589 10.465 30.869 1.00 89.38 312 GLY A CA 1
ATOM 2416 C C . GLY A 1 312 ? -13.093 10.313 31.161 1.00 89.38 312 GLY A C 1
ATOM 2417 O O . GLY A 1 312 ? -12.341 9.817 30.333 1.00 89.38 312 GLY A O 1
ATOM 2418 N N . GLU A 1 313 ? -12.647 10.755 32.338 1.00 85.50 313 GLU A N 1
ATOM 2419 C CA . GLU A 1 313 ? -11.233 10.682 32.744 1.00 85.50 313 GLU A CA 1
ATOM 2420 C C . GLU A 1 313 ? -10.774 9.237 33.025 1.00 85.50 313 GLU A C 1
ATOM 2422 O O . GLU A 1 313 ? -11.559 8.413 33.517 1.00 85.50 313 GLU A O 1
ATOM 2427 N N . PRO A 1 314 ? -9.495 8.899 32.769 1.00 84.50 314 PRO A N 1
ATOM 2428 C CA . PRO A 1 314 ? -8.980 7.569 33.045 1.00 84.50 314 PRO A CA 1
ATOM 2429 C C . PRO A 1 314 ? -8.926 7.301 34.548 1.00 84.50 314 PRO A C 1
ATOM 2431 O O . PRO A 1 314 ? -8.473 8.122 35.340 1.00 84.50 314 PRO A O 1
ATOM 2434 N N . VAL A 1 315 ? -9.312 6.090 34.950 1.00 74.88 315 VAL A N 1
ATOM 2435 C CA . VAL A 1 315 ? -9.217 5.667 36.352 1.00 74.88 315 VAL A CA 1
ATOM 2436 C C . VAL A 1 315 ? -7.752 5.353 36.704 1.00 74.88 315 VAL A C 1
ATOM 2438 O O . VAL A 1 315 ? -7.164 4.457 36.083 1.00 74.88 315 VAL A O 1
ATOM 2441 N N . PRO A 1 316 ? -7.151 5.996 37.727 1.00 69.75 316 PRO A N 1
ATOM 2442 C CA . PRO A 1 316 ? -5.765 5.737 38.107 1.00 69.75 316 PRO A CA 1
ATOM 2443 C C . PRO A 1 316 ? -5.540 4.275 38.515 1.00 69.75 316 PRO A C 1
ATOM 2445 O O . PRO A 1 316 ? -6.264 3.708 39.345 1.00 69.75 316 PRO A O 1
ATOM 2448 N N . ARG A 1 317 ? -4.490 3.636 37.980 1.00 60.19 317 ARG A N 1
ATOM 2449 C CA . ARG A 1 317 ? -4.116 2.265 38.369 1.00 60.19 317 ARG A CA 1
ATOM 2450 C C . ARG A 1 317 ? -3.572 2.265 39.805 1.00 60.19 317 ARG A C 1
ATOM 2452 O O . ARG A 1 317 ? -2.393 2.523 40.032 1.00 60.19 317 ARG A O 1
ATOM 2459 N N . ARG A 1 318 ? -4.405 1.925 40.797 1.00 55.47 318 ARG A N 1
ATOM 2460 C CA . ARG A 1 318 ? -3.968 1.790 42.202 1.00 55.47 318 ARG A CA 1
ATOM 2461 C C . ARG A 1 318 ? -2.860 0.735 42.342 1.00 55.47 318 ARG A C 1
ATOM 2463 O O . ARG A 1 318 ? -3.107 -0.462 42.185 1.00 55.47 318 ARG A O 1
ATOM 2470 N N . LYS A 1 319 ? -1.646 1.152 42.723 1.00 51.06 319 LYS A N 1
ATOM 2471 C CA . LYS A 1 319 ? -0.582 0.234 43.173 1.00 51.06 319 LYS A CA 1
ATOM 2472 C C . LYS A 1 319 ? -1.052 -0.475 44.452 1.00 51.06 319 LYS A C 1
ATOM 2474 O O . LYS A 1 319 ? -1.404 0.172 45.437 1.00 51.06 319 LYS A O 1
ATOM 2479 N N . ARG A 1 320 ? -1.060 -1.815 44.465 1.00 42.72 320 ARG A N 1
ATOM 2480 C CA . ARG A 1 320 ? -1.331 -2.620 45.673 1.00 42.72 320 ARG A CA 1
ATOM 2481 C C . ARG A 1 320 ? -0.219 -2.365 46.705 1.00 42.72 320 ARG A C 1
ATOM 2483 O O . ARG A 1 320 ? 0.823 -3.011 46.659 1.00 42.72 320 ARG A O 1
ATOM 2490 N N . ARG A 1 321 ? -0.424 -1.436 47.642 1.00 48.34 321 ARG A N 1
ATOM 2491 C CA . ARG A 1 321 ? 0.408 -1.303 48.850 1.00 48.34 321 ARG A CA 1
ATOM 2492 C C . ARG A 1 321 ? -0.136 -2.214 49.959 1.00 48.34 321 ARG A C 1
ATOM 2494 O O . ARG A 1 321 ? -1.348 -2.303 50.155 1.00 48.34 321 ARG A O 1
ATOM 2501 N N . ARG A 1 322 ? 0.759 -2.905 50.681 1.00 46.69 322 ARG A N 1
ATOM 2502 C CA . ARG A 1 322 ? 0.442 -3.566 51.961 1.00 46.69 322 ARG A CA 1
ATOM 2503 C C . ARG A 1 322 ? 0.033 -2.464 52.946 1.00 46.69 322 ARG A C 1
ATOM 2505 O O . ARG A 1 322 ? 0.846 -1.589 53.215 1.00 46.69 322 ARG A O 1
ATOM 2512 N N . ARG A 1 323 ? -1.221 -2.468 53.410 1.00 47.00 323 ARG A N 1
ATOM 2513 C CA . ARG A 1 323 ? -1.760 -1.422 54.296 1.00 47.00 323 ARG A CA 1
ATOM 2514 C C . ARG A 1 323 ? -1.080 -1.482 55.670 1.00 47.00 323 ARG A C 1
ATOM 2516 O O . ARG A 1 323 ? -1.175 -2.510 56.337 1.00 47.00 323 ARG A O 1
ATOM 2523 N N . GLY A 1 324 ? -0.420 -0.394 56.064 1.00 49.44 324 GLY A N 1
ATOM 2524 C CA . GLY A 1 324 ? -0.130 -0.053 57.461 1.00 49.44 324 GLY A CA 1
ATOM 2525 C C . GLY A 1 324 ? -1.252 0.825 58.025 1.00 49.44 324 GLY A C 1
ATOM 2526 O O . GLY A 1 324 ? -2.038 1.374 57.259 1.00 49.44 324 GLY A O 1
ATOM 2527 N N . TRP A 1 325 ? -1.365 0.908 59.349 1.00 46.25 325 TRP A N 1
ATOM 2528 C CA . TRP A 1 325 ? -2.516 1.477 60.070 1.00 46.25 325 TRP A CA 1
ATOM 2529 C C . TRP A 1 325 ? -2.618 3.025 60.092 1.00 46.25 325 TRP A C 1
ATOM 2531 O O . TRP A 1 325 ? -3.583 3.527 60.657 1.00 46.25 325 TRP A O 1
ATOM 2541 N N . ASP A 1 326 ? -1.718 3.775 59.438 1.00 49.22 326 ASP A N 1
ATOM 2542 C CA . ASP A 1 326 ? -1.567 5.240 59.630 1.00 49.22 326 ASP A CA 1
ATOM 2543 C C . ASP A 1 326 ? -2.002 6.151 58.445 1.00 49.22 326 ASP A C 1
ATOM 2545 O O . ASP A 1 326 ? -1.633 7.320 58.398 1.00 49.22 326 ASP A O 1
ATOM 2549 N N . ASP A 1 327 ? -2.805 5.687 57.478 1.00 52.19 327 ASP A N 1
ATOM 2550 C CA . ASP A 1 327 ? -3.074 6.444 56.227 1.00 52.19 327 ASP A CA 1
ATOM 2551 C C . ASP A 1 327 ? -4.465 7.127 56.149 1.00 52.19 327 ASP A C 1
ATOM 2553 O O . ASP A 1 327 ? -5.181 6.977 55.156 1.00 52.19 327 ASP A O 1
ATOM 2557 N N . LEU A 1 328 ? -4.887 7.891 57.167 1.00 51.78 328 LEU A N 1
ATOM 2558 C CA . LEU A 1 328 ? -6.179 8.616 57.137 1.00 51.78 328 LEU A CA 1
ATOM 2559 C C . LEU A 1 328 ? -6.098 10.094 56.693 1.00 51.78 328 LEU A C 1
ATOM 2561 O O . LEU A 1 328 ? -7.130 10.660 56.345 1.00 51.78 328 LEU A O 1
ATOM 2565 N N . GLU A 1 329 ? -4.906 10.699 56.595 1.00 49.66 329 GLU A N 1
ATOM 2566 C CA . GLU A 1 329 ? -4.744 12.118 56.193 1.00 49.66 329 GLU A CA 1
ATOM 2567 C C . GLU A 1 329 ? -4.145 12.344 54.784 1.00 49.66 329 GLU A C 1
ATOM 2569 O O . GLU A 1 329 ? -4.136 13.468 54.292 1.00 49.66 329 GLU A O 1
ATOM 2574 N N . GLN A 1 330 ? -3.699 11.303 54.067 1.00 52.03 330 GLN A N 1
ATOM 2575 C CA . GLN A 1 330 ? -3.008 11.458 52.766 1.00 52.03 330 GLN A CA 1
ATOM 2576 C C . GLN A 1 330 ? -3.910 11.372 51.512 1.00 52.03 330 GLN A C 1
ATOM 2578 O O . GLN A 1 330 ? -3.413 11.411 50.387 1.00 52.03 330 GLN A O 1
ATOM 2583 N N . GLY A 1 331 ? -5.233 11.258 51.660 1.00 49.81 331 GLY A N 1
ATOM 2584 C CA . GLY A 1 331 ? -6.140 10.916 50.549 1.00 49.81 331 GLY A CA 1
ATOM 2585 C C . GLY A 1 331 ? -6.299 11.970 49.439 1.00 49.81 331 GLY A C 1
ATOM 2586 O O . GLY A 1 331 ? -6.604 11.601 48.302 1.00 49.81 331 GLY A O 1
ATOM 2587 N N . PHE A 1 332 ? -6.077 13.257 49.742 1.00 47.75 332 PHE A N 1
ATOM 2588 C CA . PHE A 1 332 ? -6.251 14.363 48.784 1.00 47.75 332 PHE A CA 1
ATOM 2589 C C . PHE A 1 332 ? -5.022 14.580 47.882 1.00 47.75 332 PHE A C 1
ATOM 2591 O O . PHE A 1 332 ? -5.175 14.654 46.665 1.00 47.75 332 PHE A O 1
ATOM 2598 N N . ASN A 1 333 ? -3.801 14.579 48.435 1.00 50.69 333 ASN A N 1
ATOM 2599 C CA . ASN A 1 333 ? -2.569 14.680 47.631 1.00 50.69 333 ASN A CA 1
ATOM 2600 C C . ASN A 1 333 ? -2.335 13.431 46.757 1.00 50.69 333 ASN A C 1
ATOM 2602 O O . ASN A 1 333 ? -1.787 13.535 45.664 1.00 50.69 333 ASN A O 1
ATOM 2606 N N . GLN A 1 334 ? -2.811 12.256 47.193 1.00 50.97 334 GLN A N 1
ATOM 2607 C CA . GLN A 1 334 ? -2.687 11.005 46.434 1.00 50.97 334 GLN A CA 1
ATOM 2608 C C . GLN A 1 334 ? -3.527 10.966 45.143 1.00 50.97 334 GLN A C 1
ATOM 2610 O O . GLN A 1 334 ? -3.159 10.239 44.221 1.00 50.97 334 GLN A O 1
ATOM 2615 N N . HIS A 1 335 ? -4.639 11.713 45.055 1.00 54.94 335 HIS A N 1
ATOM 2616 C CA . HIS A 1 335 ? -5.433 11.785 43.817 1.00 54.94 335 HIS A CA 1
ATOM 2617 C C . HIS A 1 335 ? -4.721 12.625 42.749 1.00 54.94 335 HIS A C 1
ATOM 2619 O O . HIS A 1 335 ? -4.524 12.137 41.642 1.00 54.94 335 HIS A O 1
ATOM 2625 N N . GLN A 1 336 ? -4.219 13.816 43.103 1.00 57.84 336 GLN A N 1
ATOM 2626 C CA . GLN A 1 336 ? -3.463 14.661 42.165 1.00 57.84 336 GLN A CA 1
ATOM 2627 C C . GLN A 1 336 ? -2.178 13.989 41.651 1.00 57.84 336 GLN A C 1
ATOM 2629 O O . GLN A 1 336 ? -1.888 14.064 40.458 1.00 57.84 336 GLN A O 1
ATOM 2634 N N . GLU A 1 337 ? -1.429 13.285 42.509 1.00 60.03 337 GLU A N 1
ATOM 2635 C CA . GLU A 1 337 ? -0.244 12.527 42.070 1.00 60.03 337 GLU A CA 1
ATOM 2636 C C . GLU A 1 337 ? -0.602 11.352 41.142 1.00 60.03 337 GLU A C 1
ATOM 2638 O O . GLU A 1 337 ? 0.122 11.080 40.181 1.00 60.03 337 GLU A O 1
ATOM 2643 N N . GLY A 1 338 ? -1.718 10.660 41.402 1.00 62.66 338 GLY A N 1
ATOM 2644 C CA . GLY A 1 338 ? -2.195 9.545 40.579 1.00 62.66 338 GLY A CA 1
ATOM 2645 C C . GLY A 1 338 ? -2.673 9.976 39.190 1.00 62.66 338 GLY A C 1
ATOM 2646 O O . GLY A 1 338 ? -2.386 9.293 38.201 1.00 62.66 338 GLY A O 1
ATOM 2647 N N . ASP A 1 339 ? -3.339 11.125 39.104 1.00 69.06 339 ASP A N 1
ATOM 2648 C CA . ASP A 1 339 ? -3.807 11.706 37.842 1.00 69.06 339 ASP A CA 1
ATOM 2649 C C . ASP A 1 339 ? -2.617 12.175 36.990 1.00 69.06 339 ASP A C 1
ATOM 2651 O O . ASP A 1 339 ? -2.536 11.888 35.792 1.00 69.06 339 ASP A O 1
ATOM 2655 N N . GLN A 1 340 ? -1.613 12.788 37.624 1.00 77.81 340 GLN A N 1
ATOM 2656 C CA . GLN A 1 340 ? -0.399 13.231 36.942 1.00 77.81 340 GLN A CA 1
ATOM 2657 C C . GLN A 1 340 ? 0.482 12.054 36.479 1.00 77.81 340 GLN A C 1
ATOM 2659 O O . GLN A 1 340 ? 1.014 12.091 35.367 1.00 77.81 340 GLN A O 1
ATOM 2664 N N . GLU A 1 341 ? 0.599 10.971 37.263 1.00 82.75 341 GLU A N 1
ATOM 2665 C CA . GLU A 1 341 ? 1.287 9.736 36.835 1.00 82.75 341 GLU A CA 1
ATOM 2666 C C . GLU A 1 341 ? 0.572 9.095 35.627 1.00 82.75 341 GLU A C 1
ATOM 2668 O O . GLU A 1 341 ? 1.226 8.614 34.692 1.00 82.75 341 GLU A O 1
ATOM 2673 N N . THR A 1 342 ? -0.764 9.140 35.606 1.00 86.12 342 THR A N 1
ATOM 2674 C CA . THR A 1 342 ? -1.588 8.598 34.515 1.00 86.12 342 THR A CA 1
ATOM 2675 C C . THR A 1 342 ? -1.390 9.389 33.223 1.00 86.12 342 THR A C 1
ATOM 2677 O O . THR A 1 342 ? -1.043 8.788 32.200 1.00 86.12 342 THR A O 1
ATOM 2680 N N . LEU A 1 343 ? -1.474 10.721 33.269 1.00 88.81 343 LEU A N 1
ATOM 2681 C CA . LEU A 1 343 ? -1.221 11.594 32.117 1.00 88.81 343 LEU A CA 1
ATOM 2682 C C . LEU A 1 343 ? 0.187 11.384 31.542 1.00 88.81 343 LEU A C 1
ATOM 2684 O O . LEU A 1 343 ? 0.356 11.192 30.335 1.00 88.81 343 LEU A O 1
ATOM 2688 N N . VAL A 1 344 ? 1.210 11.329 32.404 1.00 91.31 344 VAL A N 1
ATOM 2689 C CA . VAL A 1 344 ? 2.598 11.068 31.984 1.00 91.31 344 VAL A CA 1
ATOM 2690 C C . VAL A 1 344 ? 2.730 9.697 31.313 1.00 91.31 344 VAL A C 1
ATOM 2692 O O . VAL A 1 344 ? 3.493 9.545 30.352 1.00 91.31 344 VAL A O 1
ATOM 2695 N N . SER A 1 345 ? 1.981 8.692 31.776 1.00 92.19 345 SER A N 1
ATOM 2696 C CA . SER A 1 345 ? 2.001 7.352 31.185 1.00 92.19 345 SER A CA 1
ATOM 2697 C C . SER A 1 345 ? 1.418 7.319 29.766 1.00 92.19 345 SER A C 1
ATOM 2699 O O . SER A 1 345 ? 2.038 6.718 28.883 1.00 92.19 345 SER A O 1
ATOM 2701 N N . PHE A 1 346 ? 0.305 8.021 29.522 1.00 95.50 346 PHE A N 1
ATOM 2702 C CA . PHE A 1 346 ? -0.317 8.142 28.200 1.00 95.50 346 PHE A CA 1
ATOM 2703 C C . PHE A 1 346 ? 0.523 8.985 27.246 1.00 95.50 346 PHE A C 1
ATOM 2705 O O . PHE A 1 346 ? 0.719 8.602 26.092 1.00 95.50 346 PHE A O 1
ATOM 2712 N N . ARG A 1 347 ? 1.125 10.066 27.744 1.00 96.00 347 ARG A N 1
ATOM 2713 C CA . ARG A 1 347 ? 2.085 10.872 26.983 1.00 96.00 347 ARG A CA 1
ATOM 2714 C C . ARG A 1 347 ? 3.275 10.040 26.517 1.00 96.00 347 ARG A C 1
ATOM 2716 O O . ARG A 1 347 ? 3.672 10.088 25.354 1.00 96.00 347 ARG A O 1
ATOM 2723 N N . ARG A 1 348 ? 3.838 9.226 27.418 1.00 95.38 348 ARG A N 1
ATOM 2724 C CA . ARG A 1 348 ? 4.925 8.301 27.077 1.00 95.38 348 ARG A CA 1
ATOM 2725 C C . ARG A 1 348 ? 4.473 7.273 26.042 1.00 95.38 348 ARG A C 1
ATOM 2727 O O . ARG A 1 348 ? 5.237 6.992 25.125 1.00 95.38 348 ARG A O 1
ATOM 2734 N N . LEU A 1 349 ? 3.266 6.724 26.180 1.00 96.06 349 LEU A N 1
ATOM 2735 C CA . LEU A 1 349 ? 2.702 5.775 25.219 1.00 96.06 349 LEU A CA 1
ATOM 2736 C C . LEU A 1 349 ? 2.563 6.405 23.825 1.00 96.06 349 LEU A C 1
ATOM 2738 O O . LEU A 1 349 ? 3.013 5.809 22.849 1.00 96.06 349 LEU A O 1
ATOM 2742 N N . TYR A 1 350 ? 2.021 7.621 23.737 1.00 97.38 350 TYR A N 1
ATOM 2743 C CA . TYR A 1 350 ? 1.897 8.368 22.485 1.00 97.38 350 TYR A CA 1
ATOM 2744 C C . TYR A 1 350 ? 3.252 8.567 21.799 1.00 97.38 350 TYR A C 1
ATOM 2746 O O . TYR A 1 350 ? 3.427 8.176 20.645 1.00 97.38 350 TYR A O 1
ATOM 2754 N N . PHE A 1 351 ? 4.246 9.094 22.522 1.00 96.69 351 PHE A N 1
ATOM 2755 C CA . PHE A 1 351 ? 5.579 9.297 21.952 1.00 96.69 351 PHE A CA 1
ATOM 2756 C C . PHE A 1 351 ? 6.259 7.992 21.561 1.00 96.69 351 PHE A C 1
ATOM 2758 O O . PHE A 1 351 ? 6.874 7.945 20.505 1.00 96.69 351 PHE A O 1
ATOM 2765 N N . GLN A 1 352 ? 6.103 6.915 22.336 1.00 96.12 352 GLN A N 1
ATOM 2766 C CA . GLN A 1 352 ? 6.635 5.605 21.954 1.00 96.12 352 GLN A CA 1
ATOM 2767 C C . GLN A 1 352 ? 6.052 5.103 20.626 1.00 96.12 352 GLN A C 1
ATOM 2769 O O . GLN A 1 352 ? 6.794 4.543 19.820 1.00 96.12 352 GLN A O 1
ATOM 2774 N N . ILE A 1 353 ? 4.753 5.313 20.382 1.00 96.12 353 ILE A N 1
ATOM 2775 C CA . ILE A 1 353 ? 4.102 4.936 19.119 1.00 96.12 353 ILE A CA 1
ATOM 2776 C C . ILE A 1 353 ? 4.657 5.776 17.963 1.00 96.12 353 ILE A C 1
ATOM 2778 O O . ILE A 1 353 ? 5.101 5.213 16.960 1.00 96.12 353 ILE A O 1
ATOM 2782 N N . VAL A 1 354 ? 4.668 7.106 18.103 1.00 95.75 354 VAL A N 1
ATOM 2783 C CA . VAL A 1 354 ? 5.152 8.021 17.053 1.00 95.75 354 VAL A CA 1
ATOM 2784 C C . VAL A 1 354 ? 6.632 7.772 16.749 1.00 95.75 354 VAL A C 1
ATOM 2786 O O . VAL A 1 354 ? 6.996 7.604 15.586 1.00 95.75 354 VAL A O 1
ATOM 2789 N N . ASP A 1 355 ? 7.474 7.666 17.781 1.00 95.62 355 ASP A N 1
ATOM 2790 C CA . ASP A 1 355 ? 8.910 7.405 17.647 1.00 95.62 355 ASP A CA 1
ATOM 2791 C C . ASP A 1 355 ? 9.163 6.054 16.963 1.00 95.62 355 ASP A C 1
ATOM 2793 O O . ASP A 1 355 ? 10.010 5.961 16.073 1.00 95.62 355 ASP A O 1
ATOM 2797 N N . GLY A 1 356 ? 8.386 5.021 17.309 1.00 94.88 356 GLY A N 1
ATOM 2798 C CA . GLY A 1 356 ? 8.452 3.711 16.664 1.00 94.88 356 GLY A CA 1
ATOM 2799 C C . GLY A 1 356 ? 8.144 3.775 15.167 1.00 94.88 356 GLY A C 1
ATOM 2800 O O . GLY A 1 356 ? 8.922 3.281 14.347 1.00 94.88 356 GLY A O 1
ATOM 2801 N N . VAL A 1 357 ? 7.045 4.431 14.783 1.00 94.38 357 VAL A N 1
ATOM 2802 C CA . VAL A 1 357 ? 6.659 4.587 13.370 1.00 94.38 357 VAL A CA 1
ATOM 2803 C C . VAL A 1 357 ? 7.696 5.414 12.601 1.00 94.38 357 VAL A C 1
ATOM 2805 O O . VAL A 1 357 ? 8.144 4.992 11.533 1.00 94.38 357 VAL A O 1
ATOM 2808 N N . VAL A 1 358 ? 8.137 6.553 13.146 1.00 95.31 358 VAL A N 1
ATOM 2809 C CA . VAL A 1 358 ? 9.132 7.439 12.513 1.00 95.31 358 VAL A CA 1
ATOM 2810 C C . VAL A 1 358 ? 10.476 6.735 12.327 1.00 95.31 358 VAL A C 1
ATOM 2812 O O . VAL A 1 358 ? 11.081 6.849 11.256 1.00 95.31 358 VAL A O 1
ATOM 2815 N N . LEU A 1 359 ? 10.944 5.989 13.332 1.00 94.75 359 LEU A N 1
ATOM 2816 C CA . LEU A 1 359 ? 12.196 5.236 13.265 1.00 94.75 359 LEU A CA 1
ATOM 2817 C C . LEU A 1 359 ? 12.151 4.200 12.137 1.00 94.75 359 LEU A C 1
ATOM 2819 O O . LEU A 1 359 ? 13.039 4.168 11.281 1.00 94.75 359 LEU A O 1
ATOM 2823 N N . HIS A 1 360 ? 11.097 3.381 12.102 1.00 92.38 360 HIS A N 1
ATOM 2824 C CA . HIS A 1 360 ? 10.944 2.361 11.071 1.00 92.38 360 HIS A CA 1
ATOM 2825 C C . HIS A 1 360 ? 10.774 2.970 9.678 1.00 92.38 360 HIS A C 1
ATOM 2827 O O . HIS A 1 360 ? 11.348 2.445 8.723 1.00 92.38 360 HIS A O 1
ATOM 2833 N N . MET A 1 361 ? 10.031 4.073 9.549 1.00 92.38 361 MET A N 1
ATOM 2834 C CA . MET A 1 361 ? 9.867 4.775 8.276 1.00 92.38 361 MET A CA 1
ATOM 2835 C C . MET A 1 361 ? 11.204 5.328 7.775 1.00 92.38 361 MET A C 1
ATOM 2837 O O . MET A 1 361 ? 11.564 5.099 6.623 1.00 92.38 361 MET A O 1
ATOM 2841 N N . THR A 1 362 ? 11.977 5.967 8.657 1.00 92.50 362 THR A N 1
ATOM 2842 C CA . THR A 1 362 ? 13.306 6.504 8.329 1.00 92.50 362 THR A CA 1
ATOM 2843 C C . THR A 1 362 ? 14.242 5.394 7.852 1.00 92.50 362 THR A C 1
ATOM 2845 O O . THR A 1 362 ? 14.863 5.524 6.805 1.00 92.50 362 THR A O 1
ATOM 2848 N N . HIS A 1 363 ? 14.309 4.269 8.570 1.00 90.12 363 HIS A N 1
ATOM 2849 C CA . HIS A 1 363 ? 15.221 3.178 8.225 1.00 90.12 363 HIS A CA 1
ATOM 2850 C C . HIS A 1 363 ? 14.800 2.420 6.953 1.00 90.12 363 HIS A C 1
ATOM 2852 O O . HIS A 1 363 ? 15.629 2.107 6.102 1.00 90.12 363 HIS A O 1
ATOM 2858 N N . ARG A 1 364 ? 13.508 2.104 6.789 1.00 88.06 364 ARG A N 1
ATOM 2859 C CA . ARG A 1 364 ? 13.027 1.260 5.673 1.00 88.06 364 ARG A CA 1
ATOM 2860 C C . ARG A 1 364 ? 13.023 1.970 4.316 1.00 88.06 364 ARG A C 1
ATOM 2862 O O . ARG A 1 364 ? 13.084 1.290 3.284 1.00 88.06 364 ARG A O 1
ATOM 2869 N N . PHE A 1 365 ? 12.964 3.300 4.326 1.00 87.81 365 PHE A N 1
ATOM 2870 C CA . PHE A 1 365 ? 13.019 4.148 3.134 1.00 87.81 365 PHE A CA 1
ATOM 2871 C C . PHE A 1 365 ? 14.349 4.907 2.976 1.00 87.81 365 PHE A C 1
ATOM 2873 O O . PHE A 1 365 ? 14.450 5.737 2.080 1.00 87.81 365 PHE A O 1
ATOM 2880 N N . ALA A 1 366 ? 15.372 4.609 3.790 1.00 83.69 366 ALA A N 1
ATOM 2881 C CA . ALA A 1 366 ? 16.696 5.229 3.667 1.00 83.69 366 ALA A CA 1
ATOM 2882 C C . ALA A 1 366 ? 17.370 4.905 2.323 1.00 83.69 366 ALA A C 1
ATOM 2884 O O . ALA A 1 366 ? 17.927 5.777 1.666 1.00 83.69 366 ALA A O 1
ATOM 2885 N N . ASP A 1 367 ? 17.273 3.650 1.884 1.00 74.38 367 ASP A N 1
ATOM 2886 C CA . ASP A 1 367 ? 17.885 3.169 0.645 1.00 74.38 367 ASP A CA 1
ATOM 2887 C C . ASP A 1 367 ? 16.958 3.397 -0.560 1.00 74.38 367 ASP A C 1
ATOM 2889 O O . ASP A 1 367 ? 16.460 2.455 -1.168 1.00 74.38 367 ASP A O 1
ATOM 2893 N N . MET A 1 368 ? 16.639 4.658 -0.856 1.00 77.62 368 MET A N 1
ATOM 2894 C CA . MET A 1 368 ? 15.974 5.055 -2.110 1.00 77.62 368 MET A CA 1
ATOM 2895 C C . MET A 1 368 ? 16.954 5.705 -3.093 1.00 77.62 368 MET A C 1
ATOM 2897 O O . MET A 1 368 ? 16.602 5.939 -4.249 1.00 77.62 368 MET A O 1
ATOM 2901 N N . GLU A 1 369 ? 18.186 5.976 -2.651 1.00 76.25 369 GLU A N 1
ATOM 2902 C CA . GLU A 1 369 ? 19.210 6.653 -3.447 1.00 76.25 369 GLU A CA 1
ATOM 2903 C C . GLU A 1 369 ? 19.623 5.851 -4.678 1.00 76.25 369 GLU A C 1
ATOM 2905 O O . GLU A 1 369 ? 19.956 6.440 -5.706 1.00 76.25 369 GLU A O 1
ATOM 2910 N N . HIS A 1 370 ? 19.542 4.516 -4.625 1.00 80.56 370 HIS A N 1
ATOM 2911 C CA . HIS A 1 370 ? 19.837 3.652 -5.769 1.00 80.56 370 HIS A CA 1
ATOM 2912 C C . HIS A 1 370 ? 18.899 3.885 -6.971 1.00 80.56 370 HIS A C 1
ATOM 2914 O O . HIS A 1 370 ? 19.201 3.415 -8.064 1.00 80.56 370 HIS A O 1
ATOM 2920 N N . LEU A 1 371 ? 17.798 4.630 -6.796 1.00 85.06 371 LEU A N 1
ATOM 2921 C CA . LEU A 1 371 ? 16.855 5.014 -7.852 1.00 85.06 371 LEU A CA 1
ATOM 2922 C C . LEU A 1 371 ? 17.004 6.464 -8.324 1.00 85.06 371 LEU A C 1
ATOM 2924 O O . LEU A 1 371 ? 16.246 6.905 -9.186 1.00 85.06 371 LEU A O 1
ATOM 2928 N N . ASN A 1 372 ? 17.976 7.218 -7.804 1.00 84.81 372 ASN A N 1
ATOM 2929 C CA . ASN A 1 372 ? 18.156 8.625 -8.173 1.00 84.81 372 ASN A CA 1
ATOM 2930 C C . ASN A 1 372 ? 18.437 8.816 -9.668 1.00 84.81 372 ASN A C 1
ATOM 2932 O O . ASN A 1 372 ? 18.093 9.860 -10.223 1.00 84.81 372 ASN A O 1
ATOM 2936 N N . PHE A 1 373 ? 18.964 7.797 -10.352 1.00 88.56 373 PHE A N 1
ATOM 2937 C CA . PHE A 1 373 ? 19.159 7.836 -11.796 1.00 88.56 373 PHE A CA 1
ATOM 2938 C C . PHE A 1 373 ? 17.865 8.089 -12.594 1.00 88.56 373 PHE A C 1
ATOM 2940 O O . PHE A 1 373 ? 17.925 8.617 -13.702 1.00 88.56 373 PHE A O 1
ATOM 2947 N N . PHE A 1 374 ? 16.680 7.793 -12.042 1.00 85.75 374 PHE A N 1
ATOM 2948 C CA . PHE A 1 374 ? 15.404 8.105 -12.698 1.00 85.75 374 PHE A CA 1
ATOM 2949 C C . PHE A 1 374 ? 15.144 9.609 -12.852 1.00 85.75 374 PHE A C 1
ATOM 2951 O O . PHE A 1 374 ? 14.373 10.000 -13.728 1.00 85.75 374 PHE A O 1
ATOM 2958 N N . ARG A 1 375 ? 15.830 10.471 -12.087 1.00 83.69 375 ARG A N 1
ATOM 2959 C CA . ARG A 1 375 ? 15.726 11.935 -12.229 1.00 83.69 375 ARG A CA 1
ATOM 2960 C C . ARG A 1 375 ? 16.153 12.436 -13.609 1.00 83.69 375 ARG A C 1
ATOM 2962 O O . ARG A 1 375 ? 15.736 13.513 -14.012 1.00 83.69 375 ARG A O 1
ATOM 2969 N N . ILE A 1 376 ? 16.923 11.649 -14.363 1.00 86.75 376 ILE A N 1
ATOM 2970 C CA . ILE A 1 376 ? 17.261 11.928 -15.769 1.00 86.75 376 ILE A CA 1
ATOM 2971 C C . ILE A 1 376 ? 15.995 12.122 -16.622 1.00 86.75 376 ILE A C 1
ATOM 2973 O O . ILE A 1 376 ? 16.028 12.872 -17.596 1.00 86.75 376 ILE A O 1
ATOM 2977 N N . LEU A 1 377 ? 14.881 11.479 -16.257 1.00 82.44 377 LEU A N 1
ATOM 2978 C CA . LEU A 1 377 ? 13.597 11.544 -16.962 1.00 82.44 377 LEU A CA 1
ATOM 2979 C C . LEU A 1 377 ? 12.612 12.546 -16.332 1.00 82.44 377 LEU A C 1
ATOM 2981 O O . LEU A 1 377 ? 11.433 12.569 -16.679 1.00 82.44 377 LEU A O 1
ATOM 2985 N N . GLU A 1 378 ? 13.082 13.395 -15.417 1.00 78.94 378 GLU A N 1
ATOM 2986 C CA . GLU A 1 378 ? 12.251 14.383 -14.738 1.00 78.94 378 GLU A CA 1
ATOM 2987 C C . GLU A 1 378 ? 11.928 15.577 -15.655 1.00 78.94 378 GLU A C 1
ATOM 2989 O O . GLU A 1 378 ? 12.669 16.561 -15.713 1.00 78.94 378 GLU A O 1
ATOM 2994 N N . HIS A 1 379 ? 10.792 15.499 -16.351 1.00 74.56 379 HIS A N 1
ATOM 2995 C CA . HIS A 1 379 ? 10.356 16.495 -17.338 1.00 74.56 379 HIS A CA 1
ATOM 2996 C C . HIS A 1 379 ? 10.330 17.943 -16.807 1.00 74.56 379 HIS A C 1
ATOM 2998 O O . HIS A 1 379 ? 10.722 18.861 -17.529 1.00 74.56 379 HIS A O 1
ATOM 3004 N N . THR A 1 380 ? 9.963 18.163 -15.535 1.00 75.81 380 THR A N 1
ATOM 3005 C CA . THR A 1 380 ? 9.980 19.490 -14.884 1.00 75.81 380 THR A CA 1
ATOM 3006 C C . THR A 1 380 ? 11.372 20.116 -14.828 1.00 75.81 380 THR A C 1
ATOM 3008 O O . THR A 1 380 ? 11.500 21.338 -14.776 1.00 75.81 380 THR A O 1
ATOM 3011 N N . SER A 1 381 ? 12.421 19.295 -14.868 1.00 82.44 381 SER A N 1
ATOM 3012 C CA . SER A 1 381 ? 13.814 19.733 -14.820 1.00 82.44 381 SER A CA 1
ATOM 3013 C C . SER A 1 381 ? 14.481 19.798 -16.202 1.00 82.44 381 SER A C 1
ATOM 3015 O O . SER A 1 381 ? 15.603 20.296 -16.299 1.00 82.44 381 SER A O 1
ATOM 3017 N N . PHE A 1 382 ? 13.814 19.390 -17.292 1.00 84.25 382 PHE A N 1
ATOM 3018 C CA . PHE A 1 382 ? 14.423 19.336 -18.635 1.00 84.25 382 PHE A CA 1
ATOM 3019 C C . PHE A 1 382 ? 14.928 20.698 -19.126 1.00 84.25 382 PHE A C 1
ATOM 3021 O O . PHE A 1 382 ? 16.037 20.791 -19.655 1.00 84.25 382 PHE A O 1
ATOM 3028 N N . ALA A 1 383 ? 14.178 21.774 -18.870 1.00 84.06 383 ALA A N 1
ATOM 3029 C CA . ALA A 1 383 ? 14.605 23.136 -19.199 1.00 84.06 383 ALA A CA 1
ATOM 3030 C C . ALA A 1 383 ? 15.921 23.530 -18.500 1.00 84.06 383 ALA A C 1
ATOM 3032 O O . ALA A 1 383 ? 16.725 24.286 -19.049 1.00 84.06 383 ALA A O 1
ATOM 3033 N N . SER A 1 384 ? 16.154 23.004 -17.293 1.00 85.75 384 SER A N 1
ATOM 3034 C CA . SER A 1 384 ? 17.409 23.185 -16.561 1.00 85.75 384 SER A CA 1
ATOM 3035 C C . SER A 1 384 ? 18.511 22.289 -17.130 1.00 85.75 384 SER A C 1
ATOM 3037 O O . SER A 1 384 ? 19.602 22.777 -17.424 1.00 85.75 384 SER A O 1
ATOM 3039 N N . PHE A 1 385 ? 18.209 21.010 -17.376 1.00 88.62 385 PHE A N 1
ATOM 3040 C CA . PHE A 1 385 ? 19.161 20.003 -17.859 1.00 88.62 385 PHE A CA 1
ATOM 3041 C C . PHE A 1 385 ? 19.753 20.293 -19.247 1.00 88.62 385 PHE A C 1
ATOM 3043 O O . PHE A 1 385 ? 20.808 19.754 -19.579 1.00 88.62 385 PHE A O 1
ATOM 3050 N N . CYS A 1 386 ? 19.137 21.182 -20.034 1.00 83.00 386 CYS A N 1
ATOM 3051 C CA . CYS A 1 386 ? 19.716 21.709 -21.277 1.00 83.00 386 CYS A CA 1
ATOM 3052 C C . CYS A 1 386 ? 21.070 22.400 -21.065 1.00 83.00 386 CYS A C 1
ATOM 3054 O O . CYS A 1 386 ? 21.898 22.459 -21.972 1.00 83.00 386 CYS A O 1
ATOM 3056 N N . LYS A 1 387 ? 21.286 22.991 -19.884 1.00 86.62 387 LYS A N 1
ATOM 3057 C CA . LYS A 1 387 ? 22.506 23.742 -19.587 1.00 86.62 387 LYS A CA 1
ATOM 3058 C C . LYS A 1 387 ? 23.625 22.752 -19.249 1.00 86.62 387 LYS A C 1
ATOM 3060 O O . LYS A 1 387 ? 23.438 21.950 -18.334 1.00 86.62 387 LYS A O 1
ATOM 3065 N N . PRO A 1 388 ? 24.821 22.848 -19.863 1.00 82.19 388 PRO A N 1
ATOM 3066 C CA . PRO A 1 388 ? 25.928 21.928 -19.581 1.00 82.19 388 PRO A CA 1
ATOM 3067 C C . PRO A 1 388 ? 26.282 21.812 -18.092 1.00 82.19 388 PRO A C 1
ATOM 3069 O O . PRO A 1 388 ? 26.603 20.725 -17.622 1.00 82.19 388 PRO A O 1
ATOM 3072 N N . ALA A 1 389 ? 26.175 22.916 -17.344 1.00 84.94 389 ALA A N 1
ATOM 3073 C CA . ALA A 1 389 ? 26.461 22.965 -15.909 1.00 84.94 389 ALA A CA 1
ATOM 3074 C C . ALA A 1 389 ? 25.397 22.281 -15.027 1.00 84.94 389 ALA A C 1
ATOM 3076 O O . ALA A 1 389 ? 25.683 21.954 -13.882 1.00 84.94 389 ALA A O 1
ATOM 3077 N N . ALA A 1 390 ? 24.181 22.086 -15.543 1.00 88.25 390 ALA A N 1
ATOM 3078 C CA . ALA A 1 390 ? 23.056 21.488 -14.824 1.00 88.25 390 ALA A CA 1
ATOM 3079 C C . ALA A 1 390 ? 22.669 20.104 -15.374 1.00 88.25 390 ALA A C 1
ATOM 3081 O O . ALA A 1 390 ? 21.687 19.522 -14.920 1.00 88.25 390 ALA A O 1
ATOM 3082 N N . PHE A 1 391 ? 23.419 19.569 -16.345 1.00 89.94 391 PHE A N 1
ATOM 3083 C CA . PHE A 1 391 ? 23.183 18.230 -16.876 1.00 89.94 391 PHE A CA 1
ATOM 3084 C C . PHE A 1 391 ? 23.345 17.179 -15.758 1.00 89.94 391 PHE A C 1
ATOM 3086 O O . PHE A 1 391 ? 24.368 17.213 -15.059 1.00 89.94 391 PHE A O 1
ATOM 3093 N N . PRO A 1 392 ? 22.411 16.216 -15.613 1.00 92.06 392 PRO A N 1
ATOM 3094 C CA . PRO A 1 392 ? 22.394 15.234 -14.522 1.00 92.06 392 PRO A CA 1
ATOM 3095 C C . PRO A 1 392 ? 23.476 14.150 -14.703 1.00 92.06 392 PRO A C 1
ATOM 3097 O O . PRO A 1 392 ? 23.207 12.988 -15.007 1.00 92.06 392 PRO A O 1
ATOM 3100 N N . SER A 1 393 ? 24.746 14.543 -14.570 1.00 92.06 393 SER A N 1
ATOM 3101 C CA . SER A 1 393 ? 25.908 13.683 -14.842 1.00 92.06 393 SER A CA 1
ATOM 3102 C C . SER A 1 393 ? 26.094 12.598 -13.779 1.00 92.06 393 SER A C 1
ATOM 3104 O O . SER A 1 393 ? 26.485 11.484 -14.120 1.00 92.06 393 SER A O 1
ATOM 3106 N N . SER A 1 394 ? 25.808 12.910 -12.511 1.00 91.75 394 SER A N 1
ATOM 3107 C CA . SER A 1 394 ? 25.843 11.953 -11.396 1.00 91.75 394 SER A CA 1
ATOM 3108 C C . SER A 1 394 ? 24.830 10.833 -11.591 1.00 91.75 394 SER A C 1
ATOM 3110 O O . SER A 1 394 ? 25.162 9.655 -11.486 1.00 91.75 394 SER A O 1
ATOM 3112 N N . GLU A 1 395 ? 23.602 11.209 -11.927 1.00 91.69 395 GLU A N 1
ATOM 3113 C CA . GLU A 1 395 ? 22.501 10.296 -12.172 1.00 91.69 395 GLU A CA 1
ATOM 3114 C C . GLU A 1 395 ? 22.772 9.441 -13.410 1.00 91.69 395 GLU A C 1
ATOM 3116 O O . GLU A 1 395 ? 22.542 8.233 -13.378 1.00 91.69 395 GLU A O 1
ATOM 3121 N N . LEU A 1 396 ? 23.326 10.032 -14.479 1.00 93.12 396 LEU A N 1
ATOM 3122 C CA . LEU A 1 396 ? 23.742 9.276 -15.661 1.00 93.12 396 LEU A CA 1
ATOM 3123 C C . LEU A 1 396 ? 24.816 8.244 -15.308 1.00 93.12 396 LEU A C 1
ATOM 3125 O O . LEU A 1 396 ? 24.695 7.090 -15.702 1.00 93.12 396 LEU A O 1
ATOM 3129 N N . ALA A 1 397 ? 25.840 8.616 -14.536 1.00 93.12 397 ALA A N 1
ATOM 3130 C CA . ALA A 1 397 ? 26.868 7.670 -14.104 1.00 93.12 397 ALA A CA 1
ATOM 3131 C C . ALA A 1 397 ? 26.275 6.521 -13.270 1.00 93.12 397 ALA A C 1
ATOM 3133 O O . ALA A 1 397 ? 26.642 5.362 -13.455 1.00 93.12 397 ALA A O 1
ATOM 3134 N N . GLN A 1 398 ? 25.309 6.821 -12.401 1.00 92.69 398 GLN A N 1
ATOM 3135 C CA . GLN A 1 398 ? 24.590 5.809 -11.633 1.00 92.69 398 GLN A CA 1
ATOM 3136 C C . GLN A 1 398 ? 23.765 4.865 -12.524 1.00 92.69 398 GLN A C 1
ATOM 3138 O O . GLN A 1 398 ? 23.772 3.655 -12.285 1.00 92.69 398 GLN A O 1
ATOM 3143 N N . LEU A 1 399 ? 23.097 5.385 -13.562 1.00 93.00 399 LEU A N 1
ATOM 3144 C CA . LEU A 1 399 ? 22.387 4.569 -14.552 1.00 93.00 399 LEU A CA 1
ATOM 3145 C C . LEU A 1 399 ? 23.345 3.597 -15.246 1.00 93.00 399 LEU A C 1
ATOM 3147 O O . LEU A 1 399 ? 23.044 2.410 -15.312 1.00 93.00 399 LEU A O 1
ATOM 3151 N N . ILE A 1 400 ? 24.499 4.081 -15.718 1.00 93.75 400 ILE A N 1
ATOM 3152 C CA . ILE A 1 400 ? 25.502 3.250 -16.405 1.00 93.75 400 ILE A CA 1
ATOM 3153 C C . ILE A 1 400 ? 26.063 2.172 -15.470 1.00 93.75 400 ILE A C 1
ATOM 3155 O O . ILE A 1 400 ? 26.192 1.019 -15.869 1.00 93.75 400 ILE A O 1
ATOM 3159 N N . ASN A 1 401 ? 26.334 2.514 -14.209 1.00 91.69 401 ASN A N 1
ATOM 3160 C CA . ASN A 1 401 ? 26.785 1.537 -13.214 1.00 91.69 401 ASN A CA 1
ATOM 3161 C C . ASN A 1 401 ? 25.730 0.456 -12.934 1.00 91.69 401 ASN A C 1
ATOM 3163 O O . ASN A 1 401 ? 26.079 -0.685 -12.641 1.00 91.69 401 ASN A O 1
ATOM 3167 N N . THR A 1 402 ? 24.445 0.814 -13.005 1.00 90.38 402 THR A N 1
ATOM 3168 C CA . THR A 1 402 ? 23.328 -0.118 -12.785 1.00 90.38 402 THR A CA 1
ATOM 3169 C C . THR A 1 402 ? 23.064 -0.979 -14.022 1.00 90.38 402 THR A C 1
ATOM 3171 O O . THR A 1 402 ? 22.799 -2.172 -13.899 1.00 90.38 402 THR A O 1
ATOM 3174 N N . TYR A 1 403 ? 23.166 -0.383 -15.209 1.00 92.31 403 TYR A N 1
ATOM 3175 C CA . TYR A 1 403 ? 22.867 -0.991 -16.500 1.00 92.31 403 TYR A CA 1
ATOM 3176 C C . TYR A 1 403 ? 24.028 -0.742 -17.477 1.00 92.31 403 TYR A C 1
ATOM 3178 O O . TYR A 1 403 ? 23.976 0.179 -18.299 1.00 92.31 403 TYR A O 1
ATOM 3186 N N . PRO A 1 404 ? 25.080 -1.578 -17.430 1.00 89.50 404 PRO A N 1
ATOM 3187 C CA . PRO A 1 404 ? 26.316 -1.355 -18.184 1.00 89.50 404 PRO A CA 1
ATOM 3188 C C . PRO A 1 404 ? 26.165 -1.556 -19.699 1.00 89.50 404 PRO A C 1
ATOM 3190 O O . PRO A 1 404 ? 27.109 -1.331 -20.449 1.00 89.50 404 PRO A O 1
ATOM 3193 N N . PHE A 1 405 ? 24.989 -1.982 -20.168 1.00 89.69 405 PHE A N 1
ATOM 3194 C CA . PHE A 1 405 ? 24.688 -2.123 -21.593 1.00 89.69 405 PHE A CA 1
ATOM 3195 C C . PHE A 1 405 ? 24.371 -0.789 -22.289 1.00 89.69 405 PHE A C 1
ATOM 3197 O O . PHE A 1 405 ? 24.266 -0.759 -23.515 1.00 89.69 405 PHE A O 1
ATOM 3204 N N . PHE A 1 406 ? 24.190 0.308 -21.547 1.00 91.00 406 PHE A N 1
ATOM 3205 C CA . PHE A 1 406 ? 24.025 1.630 -22.146 1.00 91.00 406 PHE A CA 1
ATOM 3206 C C . PHE A 1 406 ? 25.367 2.191 -22.625 1.00 91.00 406 PHE A C 1
ATOM 3208 O O . PHE A 1 406 ? 26.344 2.243 -21.880 1.00 91.00 406 PHE A O 1
ATOM 3215 N N . ASP A 1 407 ? 25.392 2.703 -23.854 1.00 92.12 407 ASP A N 1
ATOM 3216 C CA . ASP A 1 407 ? 26.498 3.529 -24.335 1.00 92.12 407 ASP A CA 1
ATOM 3217 C C . ASP A 1 407 ? 26.367 4.938 -23.742 1.00 92.12 407 ASP A C 1
ATOM 3219 O O . ASP A 1 407 ? 25.437 5.685 -24.063 1.00 92.12 407 ASP A O 1
ATOM 3223 N N . GLN A 1 408 ? 27.305 5.301 -22.866 1.00 91.56 408 GLN A N 1
ATOM 3224 C CA . GLN A 1 408 ? 27.284 6.569 -22.140 1.00 91.56 408 GLN A CA 1
ATOM 3225 C C . GLN A 1 408 ? 27.307 7.794 -23.066 1.00 91.56 408 GLN A C 1
ATOM 3227 O O . GLN A 1 408 ? 26.623 8.780 -22.783 1.00 91.56 408 GLN A O 1
ATOM 3232 N N . LEU A 1 409 ? 28.088 7.766 -24.150 1.00 90.06 409 LEU A N 1
ATOM 3233 C CA . LEU A 1 409 ? 28.219 8.907 -25.060 1.00 90.06 409 LEU A CA 1
ATOM 3234 C C . LEU A 1 409 ? 26.965 9.055 -25.914 1.00 90.06 409 LEU A C 1
ATOM 3236 O O . LEU A 1 409 ? 26.424 10.156 -26.035 1.00 90.06 409 LEU A O 1
ATOM 3240 N N . LYS A 1 410 ? 26.476 7.940 -26.464 1.00 92.56 410 LYS A N 1
ATOM 3241 C CA . LYS A 1 410 ? 25.247 7.918 -27.255 1.00 92.56 410 LYS A CA 1
ATOM 3242 C C . LYS A 1 410 ? 24.051 8.375 -26.422 1.00 92.56 410 LYS A C 1
ATOM 3244 O O . LYS A 1 410 ? 23.356 9.302 -26.833 1.00 92.56 410 LYS A O 1
ATOM 3249 N N . LEU A 1 411 ? 23.869 7.806 -25.229 1.00 91.56 411 LEU A N 1
ATOM 3250 C CA . LEU A 1 411 ? 22.759 8.155 -24.345 1.00 91.56 411 LEU A CA 1
ATOM 3251 C C . LEU A 1 411 ? 22.828 9.620 -23.900 1.00 91.56 411 LEU A C 1
ATOM 3253 O O . LEU A 1 411 ? 21.812 10.307 -23.883 1.00 91.56 411 LEU A O 1
ATOM 3257 N N . ARG A 1 412 ? 24.023 10.141 -23.593 1.00 90.00 412 ARG A N 1
ATOM 3258 C CA . ARG A 1 412 ? 24.201 11.564 -23.265 1.00 90.00 412 ARG A CA 1
ATOM 3259 C C . ARG A 1 412 ? 23.739 12.473 -24.406 1.00 90.00 412 ARG A C 1
ATOM 3261 O O . ARG A 1 412 ? 23.077 13.475 -24.144 1.00 90.00 412 ARG A O 1
ATOM 3268 N N . ASN A 1 413 ? 24.073 12.130 -25.650 1.00 87.69 413 ASN A N 1
ATOM 3269 C CA . ASN A 1 413 ? 23.661 12.902 -26.822 1.00 87.69 413 ASN A CA 1
ATOM 3270 C C . ASN A 1 413 ? 22.142 12.830 -27.040 1.00 87.69 413 ASN A C 1
ATOM 3272 O O . ASN A 1 413 ? 21.512 13.863 -27.256 1.00 87.69 413 ASN A O 1
ATOM 3276 N N . GLU A 1 414 ? 21.547 11.642 -26.916 1.00 89.50 414 GLU A N 1
ATOM 3277 C CA . GLU A 1 414 ? 20.094 11.446 -27.012 1.00 89.50 414 GLU A CA 1
ATOM 3278 C C . GLU A 1 414 ? 19.340 12.234 -25.931 1.00 89.50 414 GLU A C 1
ATOM 3280 O O . GLU A 1 414 ? 18.374 12.933 -26.238 1.00 89.50 414 GLU A O 1
ATOM 3285 N N . LEU A 1 415 ? 19.822 12.204 -24.684 1.00 87.44 415 LEU A N 1
ATOM 3286 C CA . LEU A 1 415 ? 19.273 12.992 -23.578 1.00 87.44 415 LEU A CA 1
ATOM 3287 C C . LEU A 1 415 ? 19.409 14.493 -23.825 1.00 87.44 415 LEU A C 1
ATOM 3289 O O . LEU A 1 415 ? 18.472 15.240 -23.571 1.00 87.44 415 LEU A O 1
ATOM 3293 N N . HIS A 1 416 ? 20.540 14.953 -24.360 1.00 85.00 416 HIS A N 1
ATOM 3294 C CA . HIS A 1 416 ? 20.703 16.361 -24.710 1.00 85.00 416 HIS A CA 1
ATOM 3295 C C . HIS A 1 416 ? 19.681 16.793 -25.773 1.00 85.00 416 HIS A C 1
ATOM 3297 O O . HIS A 1 416 ? 19.079 17.860 -25.652 1.00 85.00 416 HIS A O 1
ATOM 3303 N N . THR A 1 417 ? 19.428 15.967 -26.789 1.00 84.19 417 THR A N 1
ATOM 3304 C CA . THR A 1 417 ? 18.371 16.228 -27.777 1.00 84.19 417 THR A CA 1
ATOM 3305 C C . THR A 1 417 ? 16.981 16.219 -27.139 1.00 84.19 417 THR A C 1
ATOM 3307 O O . THR A 1 417 ? 16.188 17.119 -27.416 1.00 84.19 417 THR A O 1
ATOM 3310 N N . LEU A 1 418 ? 16.701 15.257 -26.253 1.00 83.44 418 LEU A N 1
ATOM 3311 C CA . LEU A 1 418 ? 15.445 15.168 -25.505 1.00 83.44 418 LEU A CA 1
ATOM 3312 C C . LEU A 1 418 ? 15.199 16.434 -24.673 1.00 83.44 418 LEU A C 1
ATOM 3314 O O . LEU A 1 418 ? 14.127 17.026 -24.757 1.00 83.44 418 LEU A O 1
ATOM 3318 N N . TYR A 1 419 ? 16.204 16.885 -23.920 1.00 83.94 419 TYR A N 1
ATOM 3319 C CA . TYR A 1 419 ? 16.111 18.078 -23.082 1.00 83.94 419 TYR A CA 1
ATOM 3320 C C . TYR A 1 419 ? 15.955 19.350 -23.906 1.00 83.94 419 TYR A C 1
ATOM 3322 O O . TYR A 1 419 ? 15.243 20.246 -23.491 1.00 83.94 419 TYR A O 1
ATOM 3330 N N . ASN A 1 420 ? 16.545 19.457 -25.095 1.00 80.75 420 ASN A N 1
ATOM 3331 C CA . ASN A 1 420 ? 16.340 20.648 -25.925 1.00 80.75 420 ASN A CA 1
ATOM 3332 C C . ASN A 1 420 ? 14.978 20.667 -26.636 1.00 80.75 420 ASN A C 1
ATOM 3334 O O . ASN A 1 420 ? 14.580 21.700 -27.184 1.00 80.75 420 ASN A O 1
ATOM 3338 N N . ASN A 1 421 ? 14.242 19.555 -26.625 1.00 77.69 421 ASN A N 1
ATOM 3339 C CA . ASN A 1 421 ? 12.948 19.478 -27.270 1.00 77.69 421 ASN A CA 1
ATOM 3340 C C . ASN A 1 421 ? 11.815 19.911 -26.326 1.00 77.69 421 ASN A C 1
ATOM 3342 O O . ASN A 1 421 ? 11.368 19.175 -25.445 1.00 77.69 421 ASN A O 1
ATOM 3346 N N . ARG A 1 422 ? 11.284 21.112 -26.580 1.00 73.62 422 ARG A N 1
ATOM 3347 C CA . ARG A 1 422 ? 10.200 21.714 -25.791 1.00 73.62 422 ARG A CA 1
ATOM 3348 C C . ARG A 1 422 ? 8.903 20.904 -25.797 1.00 73.62 422 ARG A C 1
ATOM 3350 O O . ARG A 1 422 ? 8.123 21.055 -24.859 1.00 73.62 422 ARG A O 1
ATOM 3357 N N . SER A 1 423 ? 8.666 20.032 -26.786 1.00 66.94 423 SER A N 1
ATOM 3358 C CA . SER A 1 423 ? 7.491 19.148 -26.770 1.00 66.94 423 SER A CA 1
ATOM 3359 C C . SER A 1 423 ? 7.509 18.192 -25.574 1.00 66.94 423 SER A C 1
ATOM 3361 O O . SER A 1 423 ? 6.453 17.772 -25.112 1.00 66.94 423 SER A O 1
ATOM 3363 N N . PHE A 1 424 ? 8.696 17.896 -25.030 1.00 64.31 424 PHE A N 1
ATOM 3364 C CA . PHE A 1 424 ? 8.875 17.022 -23.873 1.00 64.31 424 PHE A CA 1
ATOM 3365 C C . PHE A 1 424 ? 8.787 17.749 -22.524 1.00 64.31 424 PHE A C 1
ATOM 3367 O O . PHE A 1 424 ? 8.757 17.094 -21.486 1.00 64.31 424 PHE A O 1
ATOM 3374 N N . PHE A 1 425 ? 8.667 19.082 -22.504 1.00 63.47 425 PHE A N 1
ATOM 3375 C CA . PHE A 1 425 ? 8.567 19.844 -21.245 1.00 63.47 425 PHE A CA 1
ATOM 3376 C C . PHE A 1 425 ? 7.189 19.717 -20.597 1.00 63.47 425 PHE A C 1
ATOM 3378 O O . PHE A 1 425 ? 7.050 19.944 -19.401 1.00 63.47 425 PHE A O 1
ATOM 3385 N N . ARG A 1 426 ? 6.176 19.336 -21.384 1.00 54.16 426 ARG A N 1
ATOM 3386 C CA . ARG A 1 426 ? 4.777 19.209 -20.950 1.00 54.16 426 ARG A CA 1
ATOM 3387 C C . ARG A 1 426 ? 4.325 17.755 -20.772 1.00 54.16 426 ARG A C 1
ATOM 3389 O O . ARG A 1 426 ? 3.154 17.504 -20.520 1.00 54.16 426 ARG A O 1
ATOM 3396 N N . LEU A 1 427 ? 5.238 16.785 -20.885 1.00 51.31 427 LEU A N 1
ATOM 3397 C CA . LEU A 1 427 ? 4.907 15.351 -20.936 1.00 51.31 427 LEU A CA 1
ATOM 3398 C C . LEU A 1 427 ? 4.446 14.733 -19.599 1.00 51.31 427 LEU A C 1
ATOM 3400 O O . LEU A 1 427 ? 4.194 13.534 -19.544 1.00 51.31 427 LEU A O 1
ATOM 3404 N N . GLY A 1 428 ? 4.286 15.537 -18.545 1.00 44.62 428 GLY A N 1
ATOM 3405 C CA . GLY A 1 428 ? 3.719 15.122 -17.258 1.00 44.62 428 GLY A CA 1
ATOM 3406 C C . GLY A 1 428 ? 2.505 15.931 -16.799 1.00 44.62 428 GLY A C 1
ATOM 3407 O O . GLY A 1 428 ? 2.084 15.784 -15.657 1.00 44.62 428 GLY A O 1
ATOM 3408 N N . GLU A 1 429 ? 1.907 16.753 -17.666 1.00 45.50 429 GLU A N 1
ATOM 3409 C CA . GLU A 1 429 ? 0.677 17.489 -17.337 1.00 45.50 429 GLU A CA 1
ATOM 3410 C C . GLU A 1 429 ? -0.612 16.673 -17.532 1.00 45.50 429 GLU A C 1
ATOM 3412 O O . GLU A 1 429 ? -1.694 17.230 -17.406 1.00 45.50 429 GLU A O 1
ATOM 3417 N N . ALA A 1 430 ? -0.550 15.355 -17.752 1.00 50.03 430 ALA A N 1
ATOM 3418 C CA . ALA A 1 430 ? -1.734 14.506 -17.605 1.00 50.03 430 ALA A CA 1
ATOM 3419 C C . ALA A 1 430 ? -2.072 14.365 -16.111 1.00 50.03 430 ALA A C 1
ATOM 3421 O O . ALA A 1 430 ? -1.731 13.372 -15.462 1.00 50.03 430 ALA A O 1
ATOM 3422 N N . HIS A 1 431 ? -2.706 15.385 -15.532 1.00 58.94 431 HIS A N 1
ATOM 3423 C CA . HIS A 1 431 ? -3.194 15.300 -14.164 1.00 58.94 431 HIS A CA 1
ATOM 3424 C C . HIS A 1 431 ? -4.250 14.203 -14.133 1.00 58.94 431 HIS A C 1
ATOM 3426 O O . HIS A 1 431 ? -5.250 14.264 -14.841 1.00 58.94 431 HIS A O 1
ATOM 3432 N N . SER A 1 432 ? -3.990 13.154 -13.359 1.00 64.06 432 SER A N 1
ATOM 3433 C CA . SER A 1 432 ? -4.969 12.100 -13.131 1.00 64.06 432 SER A CA 1
ATOM 3434 C C . SER A 1 432 ? -5.736 12.416 -11.857 1.00 64.06 432 SER A C 1
ATOM 3436 O O . SER A 1 432 ? -5.129 12.546 -10.792 1.00 64.06 432 SER A O 1
ATOM 3438 N N . VAL A 1 433 ? -7.053 12.539 -11.963 1.00 70.88 433 VAL A N 1
ATOM 3439 C CA . VAL A 1 433 ? -7.958 12.723 -10.828 1.00 70.88 433 VAL A CA 1
ATOM 3440 C C . VAL A 1 433 ? -8.724 11.419 -10.642 1.00 70.88 433 VAL A C 1
ATOM 3442 O O . VAL A 1 433 ? -9.249 10.864 -11.603 1.00 70.88 433 VAL A O 1
ATOM 3445 N N . MET A 1 434 ? -8.745 10.892 -9.420 1.00 67.38 434 MET A N 1
ATOM 3446 C CA . MET A 1 434 ? -9.486 9.676 -9.092 1.00 67.38 434 MET A CA 1
ATOM 3447 C C . MET A 1 434 ? -10.815 10.049 -8.443 1.00 67.38 434 MET A C 1
ATOM 3449 O O . MET A 1 434 ? -10.842 10.905 -7.561 1.00 67.38 434 MET A O 1
ATOM 3453 N N . ALA A 1 435 ? -11.892 9.386 -8.854 1.00 72.62 435 ALA A N 1
ATOM 3454 C CA . ALA A 1 435 ? -13.207 9.517 -8.240 1.00 72.62 435 ALA A CA 1
ATOM 3455 C C . ALA A 1 435 ? -13.859 8.145 -8.065 1.00 72.62 435 ALA A C 1
ATOM 3457 O O . ALA A 1 435 ? -13.666 7.244 -8.889 1.00 72.62 435 ALA A O 1
ATOM 3458 N N . LEU A 1 436 ? -14.638 7.974 -6.998 1.00 68.00 436 LEU A N 1
ATOM 3459 C CA . LEU A 1 436 ? -15.483 6.795 -6.849 1.00 68.00 436 LEU A CA 1
ATOM 3460 C C . LEU A 1 436 ? -16.795 7.002 -7.606 1.00 68.00 436 LEU A C 1
ATOM 3462 O O . LEU A 1 436 ? -17.276 8.123 -7.780 1.00 68.00 436 LEU A O 1
ATOM 3466 N N . VAL A 1 437 ? -17.402 5.901 -8.049 1.00 73.19 437 VAL A N 1
ATOM 3467 C CA . VAL A 1 437 ? -18.763 5.945 -8.594 1.00 73.19 437 VAL A CA 1
ATOM 3468 C C . VAL A 1 437 ? -19.714 6.528 -7.543 1.00 73.19 437 VAL A C 1
ATOM 3470 O O . VAL A 1 437 ? -19.849 5.972 -6.456 1.00 73.19 437 VAL A O 1
ATOM 3473 N N . GLY A 1 438 ? -20.405 7.613 -7.894 1.00 70.75 438 GLY A N 1
ATOM 3474 C CA . GLY A 1 438 ? -21.337 8.339 -7.028 1.00 70.75 438 GLY A CA 1
ATOM 3475 C C . GLY A 1 438 ? -20.793 9.650 -6.455 1.00 70.75 438 GLY A C 1
ATOM 3476 O O . GLY A 1 438 ? -21.609 10.512 -6.128 1.00 70.75 438 GLY A O 1
ATOM 3477 N N . ASP A 1 439 ? -19.471 9.836 -6.413 1.00 81.12 439 ASP A N 1
ATOM 3478 C CA . ASP A 1 439 ? -18.840 11.054 -5.890 1.00 81.12 439 ASP A CA 1
ATOM 3479 C C . ASP A 1 439 ? -18.985 12.240 -6.853 1.00 81.12 439 ASP A C 1
ATOM 3481 O O . ASP A 1 439 ? -19.277 12.086 -8.041 1.00 81.12 439 ASP A O 1
ATOM 3485 N N . ASP A 1 440 ? -18.727 13.438 -6.337 1.00 87.56 440 ASP A N 1
ATOM 3486 C CA . ASP A 1 440 ? -18.474 14.627 -7.144 1.00 87.56 440 ASP A CA 1
ATOM 3487 C C . ASP A 1 440 ? -16.960 14.825 -7.285 1.00 87.56 440 ASP A C 1
ATOM 3489 O O . ASP A 1 440 ? -16.219 14.705 -6.310 1.00 87.56 440 ASP A O 1
ATOM 3493 N N . VAL A 1 441 ? -16.495 15.157 -8.489 1.00 87.88 441 VAL A N 1
ATOM 3494 C CA . VAL A 1 441 ? -15.068 15.349 -8.780 1.00 87.88 441 VAL A CA 1
ATOM 3495 C C . VAL A 1 441 ? -14.833 16.679 -9.474 1.00 87.88 441 VAL A C 1
ATOM 3497 O O . VAL A 1 441 ? -15.639 17.092 -10.302 1.00 87.88 441 VAL A O 1
ATOM 3500 N N . THR A 1 442 ? -13.715 17.337 -9.177 1.00 89.69 442 THR A N 1
ATOM 3501 C CA . THR A 1 442 ? -13.291 18.550 -9.885 1.00 89.69 442 THR A CA 1
ATOM 3502 C C . THR A 1 442 ? -12.033 18.261 -10.691 1.00 89.69 442 THR A C 1
ATOM 3504 O O . THR A 1 442 ? -11.010 17.861 -10.137 1.00 89.69 442 THR A O 1
ATOM 3507 N N . LEU A 1 443 ? -12.111 18.474 -12.002 1.00 87.94 443 LEU A N 1
ATOM 3508 C CA . LEU A 1 443 ? -10.964 18.485 -12.903 1.00 87.94 443 LEU A CA 1
ATOM 3509 C C . LEU A 1 443 ? -10.471 19.928 -12.982 1.00 87.94 443 LEU A C 1
ATOM 3511 O O . LEU A 1 443 ? -11.243 20.795 -13.371 1.00 87.94 443 LEU A O 1
ATOM 3515 N N . SER A 1 444 ? -9.232 20.216 -12.597 1.00 85.00 444 SER A N 1
ATOM 3516 C CA . SER A 1 444 ? -8.722 21.590 -12.625 1.00 85.00 444 SER A CA 1
ATOM 3517 C C . SER A 1 444 ? -7.380 21.721 -13.332 1.00 85.00 444 SER A C 1
ATOM 3519 O O . SER A 1 444 ? -6.587 20.777 -13.416 1.00 85.00 444 SER A O 1
ATOM 3521 N N . TYR A 1 445 ? -7.150 22.921 -13.857 1.00 81.56 445 TYR A N 1
ATOM 3522 C CA . TYR A 1 445 ? -5.886 23.371 -14.411 1.00 81.56 445 TYR A CA 1
ATOM 3523 C C . TYR A 1 445 ? -5.566 24.766 -13.891 1.00 81.56 445 TYR A C 1
ATOM 3525 O O . TYR A 1 445 ? -6.350 25.692 -14.078 1.00 81.56 445 TYR A O 1
ATOM 3533 N N . ASP A 1 446 ? -4.412 24.920 -13.255 1.00 77.88 446 ASP A N 1
ATOM 3534 C CA . ASP A 1 446 ? -3.875 26.230 -12.898 1.00 77.88 446 ASP A CA 1
ATOM 3535 C C . ASP A 1 446 ? -2.991 26.720 -14.048 1.00 77.88 446 ASP A C 1
ATOM 3537 O O . ASP A 1 446 ? -1.992 26.079 -14.389 1.00 77.88 446 ASP A O 1
ATOM 3541 N N . THR A 1 447 ? -3.366 27.848 -14.653 1.00 67.44 447 THR A N 1
ATOM 3542 C CA . THR A 1 447 ? -2.652 28.401 -15.809 1.00 67.44 447 THR A CA 1
ATOM 3543 C C . THR A 1 447 ? -1.269 28.943 -15.442 1.00 67.44 447 THR A C 1
ATOM 3545 O O . THR A 1 447 ? -0.437 29.100 -16.338 1.00 67.44 447 THR A O 1
ATOM 3548 N N . LYS A 1 448 ? -0.998 29.223 -14.152 1.00 67.44 448 LYS A N 1
ATOM 3549 C CA . LYS A 1 448 ? 0.259 29.740 -13.558 1.00 67.44 448 LYS A CA 1
ATOM 3550 C C . LYS A 1 448 ? 0.845 31.023 -14.170 1.00 67.44 448 LYS A C 1
ATOM 3552 O O . LYS A 1 448 ? 1.815 31.558 -13.637 1.00 67.44 448 LYS A O 1
ATOM 3557 N N . GLN A 1 449 ? 0.316 31.492 -15.296 1.00 63.31 449 GLN A N 1
ATOM 3558 C CA . GLN A 1 449 ? 0.850 32.575 -16.125 1.00 63.31 449 GLN A CA 1
ATOM 3559 C C . GLN A 1 449 ? -0.155 33.711 -16.333 1.00 63.31 449 GLN A C 1
ATOM 3561 O O . GLN A 1 449 ? 0.259 34.805 -16.708 1.00 63.31 449 GLN A O 1
ATOM 3566 N N . LEU A 1 450 ? -1.446 33.463 -16.104 1.00 63.56 450 LEU A N 1
ATOM 3567 C CA . LEU A 1 450 ? -2.521 34.431 -16.290 1.00 63.56 450 LEU A CA 1
ATOM 3568 C C . LEU A 1 450 ? -3.196 34.713 -14.947 1.00 63.56 450 LEU A C 1
ATOM 3570 O O . LEU A 1 450 ? -3.354 33.819 -14.118 1.00 63.56 450 LEU A O 1
ATOM 3574 N N . THR A 1 451 ? -3.593 35.964 -14.746 1.00 65.19 451 THR A N 1
ATOM 3575 C CA . THR A 1 451 ? -4.417 36.403 -13.616 1.00 65.19 451 THR A CA 1
ATOM 3576 C C . THR A 1 451 ? -5.700 36.984 -14.186 1.00 65.19 451 THR A C 1
ATOM 3578 O O . THR A 1 451 ? -5.606 37.873 -15.028 1.00 65.19 451 THR A O 1
ATOM 3581 N N . ASP A 1 452 ? -6.839 36.477 -13.714 1.00 77.44 452 ASP A N 1
ATOM 3582 C CA . ASP A 1 452 ? -8.195 36.707 -14.227 1.00 77.44 452 ASP A CA 1
ATOM 3583 C C . ASP A 1 452 ? -8.405 36.313 -15.703 1.00 77.44 452 ASP A C 1
ATOM 3585 O O . ASP A 1 452 ? -7.940 36.967 -16.633 1.00 77.44 452 ASP A O 1
ATOM 3589 N N . ILE A 1 453 ? -9.128 35.211 -15.905 1.00 77.44 453 ILE A N 1
ATOM 3590 C CA . ILE A 1 453 ? -9.550 34.690 -17.216 1.00 77.44 453 ILE A CA 1
ATOM 3591 C C . ILE A 1 453 ? -11.078 34.554 -17.301 1.00 77.44 453 ILE A C 1
ATOM 3593 O O . ILE A 1 453 ? -11.598 33.716 -18.032 1.00 77.44 453 ILE A O 1
ATOM 3597 N N . SER A 1 454 ? -11.816 35.364 -16.538 1.00 78.50 454 SER A N 1
ATOM 3598 C CA . SER A 1 454 ? -13.285 35.311 -16.460 1.00 78.50 454 SER A CA 1
ATOM 3599 C C . SER A 1 454 ? -14.014 35.653 -17.769 1.00 78.50 454 SER A C 1
ATOM 3601 O O . SER A 1 454 ? -15.187 35.319 -17.926 1.00 78.50 454 SER A O 1
ATOM 3603 N N . GLU A 1 455 ? -13.341 36.320 -18.708 1.00 77.62 455 GLU A N 1
ATOM 3604 C CA . GLU A 1 455 ? -13.879 36.672 -20.032 1.00 77.62 455 GLU A CA 1
ATOM 3605 C C . GLU A 1 455 ? -13.458 35.683 -21.135 1.00 77.62 455 GLU A C 1
ATOM 3607 O O . GLU A 1 455 ? -13.860 35.830 -22.287 1.00 77.62 455 GLU A O 1
ATOM 3612 N N . GLU A 1 456 ? -12.661 34.662 -20.806 1.00 79.00 456 GLU A N 1
ATOM 3613 C CA . GLU A 1 456 ? -12.204 33.671 -21.780 1.00 79.00 456 GLU A CA 1
ATOM 3614 C C . GLU A 1 456 ? -13.283 32.638 -22.109 1.00 79.00 456 GLU A C 1
ATOM 3616 O O . GLU A 1 456 ? -14.058 32.197 -21.257 1.00 79.00 456 GLU A O 1
ATOM 3621 N N . THR A 1 457 ? -13.272 32.174 -23.358 1.00 85.81 457 THR A N 1
ATOM 3622 C CA . THR A 1 457 ? -14.052 30.997 -23.741 1.00 85.81 457 THR A CA 1
ATOM 3623 C C . THR A 1 457 ? -13.318 29.748 -23.280 1.00 85.81 457 THR A C 1
ATOM 3625 O O . THR A 1 457 ? -12.161 29.544 -23.646 1.00 85.81 457 THR A O 1
ATOM 3628 N N . VAL A 1 458 ? -13.989 28.904 -22.496 1.00 87.69 458 VAL A N 1
ATOM 3629 C CA . VAL A 1 458 ? -13.462 27.636 -21.986 1.00 87.69 458 VAL A CA 1
ATOM 3630 C C . VAL A 1 458 ? -14.319 26.484 -22.488 1.00 87.69 458 VAL A C 1
ATOM 3632 O O . VAL A 1 458 ? -15.515 26.385 -22.198 1.00 87.69 458 VAL A O 1
ATOM 3635 N N . GLU A 1 459 ? -13.677 25.561 -23.188 1.00 90.69 459 GLU A N 1
ATOM 3636 C CA . GLU A 1 459 ? -14.293 24.354 -23.715 1.00 90.69 459 GLU A CA 1
ATOM 3637 C C . GLU A 1 459 ? -13.669 23.115 -23.075 1.00 90.69 459 GLU A C 1
ATOM 3639 O O . GLU A 1 459 ? -12.451 22.958 -23.061 1.00 90.69 459 GLU A O 1
ATOM 3644 N N . TRP A 1 460 ? -14.511 22.205 -22.587 1.00 92.06 460 TRP A N 1
ATOM 3645 C CA . TRP A 1 460 ? -14.116 20.858 -22.195 1.00 92.06 460 TRP A CA 1
ATOM 3646 C C . TRP A 1 460 ? -14.710 19.831 -23.152 1.00 92.06 460 TRP A C 1
ATOM 3648 O O . TRP A 1 460 ? -15.928 19.800 -23.355 1.00 92.06 460 TRP A O 1
ATOM 3658 N N . SER A 1 461 ? -13.872 18.940 -23.672 1.00 90.44 461 SER A N 1
ATOM 3659 C CA . SER A 1 461 ? -14.243 17.919 -24.649 1.00 90.44 461 SER A CA 1
ATOM 3660 C C . SER A 1 461 ? -13.637 16.549 -24.337 1.00 90.44 461 SER A C 1
ATOM 3662 O O . SER A 1 461 ? -12.677 16.406 -23.575 1.00 90.44 461 SER A O 1
ATOM 3664 N N . ARG A 1 462 ? -14.242 15.511 -24.913 1.00 91.56 462 ARG A N 1
ATOM 3665 C CA . ARG A 1 462 ? -13.804 14.115 -24.846 1.00 91.56 462 ARG A CA 1
ATOM 3666 C C . ARG A 1 462 ? -13.822 13.513 -26.243 1.00 91.56 462 ARG A C 1
ATOM 3668 O O . ARG A 1 462 ? -14.886 13.325 -26.827 1.00 91.56 462 ARG A O 1
ATOM 3675 N N . ALA A 1 463 ? -12.642 13.164 -26.749 1.00 84.50 463 ALA A N 1
ATOM 3676 C CA . ALA A 1 463 ? -12.465 12.677 -28.119 1.00 84.50 463 ALA A CA 1
ATOM 3677 C C . ALA A 1 463 ? -13.177 11.340 -28.414 1.00 84.50 463 ALA A C 1
ATOM 3679 O O . ALA A 1 463 ? -13.394 10.994 -29.573 1.00 84.50 463 ALA A O 1
ATOM 3680 N N . ASP A 1 464 ? -13.529 10.573 -27.380 1.00 82.94 464 ASP A N 1
ATOM 3681 C CA . ASP A 1 464 ? -14.210 9.285 -27.493 1.00 82.94 464 ASP A CA 1
ATOM 3682 C C . ASP A 1 464 ? -15.749 9.387 -27.495 1.00 82.94 464 ASP A C 1
ATOM 3684 O O . ASP A 1 464 ? -16.432 8.380 -27.694 1.00 82.94 464 ASP A O 1
ATOM 3688 N N . LEU A 1 465 ? -16.313 10.590 -27.324 1.00 86.62 465 LEU A N 1
ATOM 3689 C CA . LEU A 1 465 ? -17.758 10.835 -27.316 1.00 86.62 465 LEU A CA 1
ATOM 3690 C C . LEU A 1 465 ? -18.268 11.448 -28.627 1.00 86.62 465 LEU A C 1
ATOM 3692 O O . LEU A 1 465 ? -17.549 12.122 -29.357 1.00 86.62 465 LEU A O 1
ATOM 3696 N N . LYS A 1 466 ? -19.563 11.243 -28.911 1.00 86.12 466 LYS A N 1
ATOM 3697 C CA . LYS A 1 466 ? -20.299 11.948 -29.973 1.00 86.12 466 LYS A CA 1
ATOM 3698 C C . LYS A 1 466 ? -21.676 12.401 -29.462 1.00 86.12 466 LYS A C 1
ATOM 3700 O O . LYS A 1 466 ? -22.497 11.535 -29.156 1.00 86.12 466 LYS A O 1
ATOM 3705 N N . PRO A 1 467 ? -21.963 13.715 -29.385 1.00 88.62 467 PRO A N 1
ATOM 3706 C CA . PRO A 1 467 ? -21.024 14.832 -29.568 1.00 88.62 467 PRO A CA 1
ATOM 3707 C C . PRO A 1 467 ? -19.907 14.806 -28.506 1.00 88.62 467 PRO A C 1
ATOM 3709 O O . PRO A 1 467 ? -20.111 14.290 -27.412 1.00 88.62 467 PRO A O 1
ATOM 3712 N N . ASP A 1 468 ? -18.728 15.317 -28.831 1.00 89.75 468 ASP A N 1
ATOM 3713 C CA . ASP A 1 468 ? -17.523 15.315 -27.983 1.00 89.75 468 ASP A CA 1
ATOM 3714 C C . ASP A 1 468 ? -17.538 16.387 -26.881 1.00 89.75 468 ASP A C 1
ATOM 3716 O O . ASP A 1 468 ? -16.790 16.289 -25.907 1.00 89.75 468 ASP A O 1
ATOM 3720 N N . LEU A 1 469 ? -18.420 17.382 -26.991 1.00 92.00 469 LEU A N 1
ATOM 3721 C CA . LEU A 1 469 ? -18.515 18.498 -26.054 1.00 92.00 469 LEU A CA 1
ATOM 3722 C C . LEU A 1 469 ? -19.058 18.084 -24.674 1.00 92.00 469 LEU A C 1
ATOM 3724 O O . LEU A 1 469 ? -20.219 17.690 -24.533 1.00 92.00 469 LEU A O 1
ATOM 3728 N N . VAL A 1 470 ? -18.248 18.255 -23.630 1.00 93.19 470 VAL A N 1
ATOM 3729 C CA . VAL A 1 470 ? -18.602 17.988 -22.225 1.00 93.19 470 VAL A CA 1
ATOM 3730 C C . VAL A 1 470 ? -19.117 19.251 -21.529 1.00 93.19 470 VAL A C 1
ATOM 3732 O O . VAL A 1 470 ? -20.116 19.197 -20.804 1.00 93.19 470 VAL A O 1
ATOM 3735 N N . HIS A 1 471 ? -18.460 20.393 -21.740 1.00 93.06 471 HIS A N 1
ATOM 3736 C CA . HIS A 1 471 ? -18.852 21.681 -21.165 1.00 93.06 471 HIS A CA 1
ATOM 3737 C C . HIS A 1 471 ? -18.370 22.840 -22.042 1.00 93.06 471 HIS A C 1
ATOM 3739 O O . HIS A 1 471 ? -17.282 22.767 -22.599 1.00 93.06 471 HIS A O 1
ATOM 3745 N N . LEU A 1 472 ? -19.166 23.906 -22.138 1.00 89.75 472 LEU A N 1
ATOM 3746 C CA . LEU A 1 472 ? -18.796 25.139 -22.833 1.00 89.75 472 LEU A CA 1
ATOM 3747 C C . LEU A 1 472 ? -19.206 26.336 -21.981 1.00 89.75 472 LEU A C 1
ATOM 3749 O O . LEU A 1 472 ? -20.384 26.462 -21.615 1.00 89.75 472 LEU A O 1
ATOM 3753 N N . HIS A 1 473 ? -18.226 27.186 -21.707 1.00 86.88 473 HIS A N 1
ATOM 3754 C CA . HIS A 1 473 ? -18.362 28.468 -21.043 1.00 86.88 473 HIS A CA 1
ATOM 3755 C C . HIS A 1 473 ? -17.876 29.566 -21.996 1.00 86.88 473 HIS A C 1
ATOM 3757 O O . HIS A 1 473 ? -16.743 29.508 -22.458 1.00 86.88 473 HIS A O 1
ATOM 3763 N N . GLU A 1 474 ? -18.727 30.538 -22.303 1.00 84.06 474 GLU A N 1
ATOM 3764 C CA . GLU A 1 474 ? -18.427 31.673 -23.189 1.00 84.06 474 GLU A CA 1
ATOM 3765 C C . GLU A 1 474 ? -19.198 32.894 -22.665 1.00 84.06 474 GLU A C 1
ATOM 3767 O O . GLU A 1 474 ? -20.350 32.759 -22.241 1.00 84.06 474 GLU A O 1
ATOM 3772 N N . ASP A 1 475 ? -18.565 34.071 -22.629 1.00 74.75 475 ASP A N 1
ATOM 3773 C CA . ASP A 1 475 ? -19.156 35.333 -22.153 1.00 74.75 475 ASP A CA 1
ATOM 3774 C C . ASP A 1 475 ? -19.872 35.229 -20.787 1.00 74.75 475 ASP A C 1
ATOM 3776 O O . ASP A 1 475 ? -21.006 35.698 -20.615 1.00 74.75 475 ASP A O 1
ATOM 3780 N N . ARG A 1 476 ? -19.238 34.575 -19.801 1.00 72.62 476 ARG A N 1
ATOM 3781 C CA . ARG A 1 476 ? -19.801 34.316 -18.455 1.00 72.62 476 ARG A CA 1
ATOM 3782 C C . ARG A 1 476 ? -21.107 33.514 -18.465 1.00 72.62 476 ARG A C 1
ATOM 3784 O O . ARG A 1 476 ? -21.952 33.632 -17.577 1.00 72.62 476 ARG A O 1
ATOM 3791 N N . ARG A 1 477 ? -21.334 32.707 -19.504 1.00 77.69 477 ARG A N 1
ATOM 3792 C CA . ARG A 1 477 ? -22.539 31.882 -19.658 1.00 77.69 477 ARG A CA 1
ATOM 3793 C C . ARG A 1 477 ? -22.179 30.446 -19.992 1.00 77.69 477 ARG A C 1
ATOM 3795 O O . ARG A 1 477 ? -21.286 30.161 -20.779 1.00 77.69 477 ARG A O 1
ATOM 3802 N N . THR A 1 478 ? -22.938 29.516 -19.414 1.00 79.56 478 THR A N 1
ATOM 3803 C CA . THR A 1 478 ? -22.829 28.082 -19.719 1.00 79.56 478 THR A CA 1
ATOM 3804 C C . THR A 1 478 ? -23.845 27.663 -20.781 1.00 79.56 478 THR A C 1
ATOM 3806 O O . THR A 1 478 ? -25.050 27.890 -20.635 1.00 79.56 478 THR A O 1
ATOM 3809 N N . PHE A 1 479 ? -23.388 26.969 -21.824 1.00 78.94 479 PHE A N 1
ATOM 3810 C CA . PHE A 1 479 ? -24.222 26.574 -22.964 1.00 78.94 479 PHE A CA 1
ATOM 3811 C C . PHE A 1 479 ? -24.706 25.116 -22.878 1.00 78.94 479 PHE A C 1
ATOM 3813 O O . PHE A 1 479 ? -24.294 24.232 -23.628 1.00 78.94 479 PHE A O 1
ATOM 3820 N N . TYR A 1 480 ? -25.683 24.854 -22.005 1.00 76.62 480 TYR A N 1
ATOM 3821 C CA . TYR A 1 480 ? -26.244 23.508 -21.769 1.00 76.62 480 TYR A CA 1
ATOM 3822 C C . TYR A 1 480 ? -26.928 22.850 -22.982 1.00 76.62 480 TYR A C 1
ATOM 3824 O O . TYR A 1 480 ? -27.213 21.646 -22.979 1.00 76.62 480 TYR A O 1
ATOM 3832 N N . LYS A 1 481 ? -27.268 23.626 -24.020 1.00 76.25 481 LYS A N 1
ATOM 3833 C CA . LYS A 1 481 ? -27.962 23.105 -25.208 1.00 76.25 481 LYS A CA 1
ATOM 3834 C C . LYS A 1 481 ? -27.054 22.269 -26.112 1.00 76.25 481 LYS A C 1
ATOM 3836 O O . LYS A 1 481 ? -27.565 21.338 -26.725 1.00 76.25 481 LYS A O 1
ATOM 3841 N N . LEU A 1 482 ? -25.758 22.578 -26.132 1.00 79.88 482 LEU A N 1
ATOM 3842 C CA . LEU A 1 482 ? -24.753 21.960 -27.001 1.00 79.88 482 LEU A CA 1
ATOM 3843 C C . LEU A 1 482 ? -24.010 20.793 -26.330 1.00 79.88 482 LEU A C 1
ATOM 3845 O O . LEU A 1 482 ? -23.416 19.973 -27.022 1.00 79.88 482 LEU A O 1
ATOM 3849 N N . GLN A 1 483 ? -24.065 20.702 -24.997 1.00 89.19 483 GLN A N 1
ATOM 3850 C CA . GLN A 1 483 ? -23.422 19.636 -24.225 1.00 89.19 483 GLN A CA 1
ATOM 3851 C C . GLN A 1 483 ? -23.911 18.244 -24.634 1.00 89.19 483 GLN A C 1
ATOM 3853 O O . GLN A 1 483 ? -25.103 18.028 -24.889 1.00 89.19 483 GLN A O 1
ATOM 3858 N N . ASN A 1 484 ? -22.999 17.274 -24.582 1.00 91.56 484 ASN A N 1
ATOM 3859 C CA . ASN A 1 484 ? -23.332 15.867 -24.691 1.00 91.56 484 ASN A CA 1
ATOM 3860 C C . ASN A 1 484 ? -24.426 15.494 -23.664 1.00 91.56 484 ASN A C 1
ATOM 3862 O O . ASN A 1 484 ? -24.303 15.832 -22.479 1.00 91.56 484 ASN A O 1
ATOM 3866 N N . PRO A 1 485 ? -25.488 14.770 -24.078 1.00 90.06 485 PRO A N 1
ATOM 3867 C CA . PRO A 1 485 ? -26.587 14.388 -23.193 1.00 90.06 485 PRO A CA 1
ATOM 3868 C C . PRO A 1 485 ? -26.161 13.693 -21.891 1.00 90.06 485 PRO A C 1
ATOM 3870 O O . PRO A 1 485 ? -26.837 13.852 -20.877 1.00 90.06 485 PRO A O 1
ATOM 3873 N N . ALA A 1 486 ? -25.044 12.954 -21.889 1.00 89.94 486 ALA A N 1
ATOM 3874 C CA . ALA A 1 486 ? -24.524 12.256 -20.710 1.00 89.94 486 ALA A CA 1
ATOM 3875 C C . ALA A 1 486 ? -23.988 13.198 -19.610 1.00 89.94 486 ALA A C 1
ATOM 3877 O O . ALA A 1 486 ? -23.920 12.802 -18.440 1.00 89.94 486 ALA A O 1
ATOM 3878 N N . TYR A 1 487 ? -23.650 14.437 -19.978 1.00 92.31 487 TYR A N 1
ATOM 3879 C CA . TYR A 1 487 ? -23.025 15.450 -19.119 1.00 92.31 487 TYR A CA 1
ATOM 3880 C C . TYR A 1 487 ? -23.942 16.629 -18.797 1.00 92.31 487 TYR A C 1
ATOM 3882 O O . TYR A 1 487 ? -23.664 17.401 -17.876 1.00 92.31 487 TYR A O 1
ATOM 3890 N N . ARG A 1 488 ? -25.067 16.746 -19.508 1.00 88.00 488 ARG A N 1
ATOM 3891 C CA . ARG A 1 488 ? -26.032 17.829 -19.327 1.00 88.00 488 ARG A CA 1
ATOM 3892 C C . ARG A 1 488 ? -26.510 17.921 -17.875 1.00 88.00 488 ARG A C 1
ATOM 3894 O O . ARG A 1 488 ? -27.054 16.963 -17.328 1.00 88.00 488 ARG A O 1
ATOM 3901 N N . GLY A 1 489 ? -26.328 19.093 -17.264 1.00 84.44 489 GLY A N 1
ATOM 3902 C CA . GLY A 1 489 ? -26.736 19.361 -15.878 1.00 84.44 489 GLY A CA 1
ATOM 3903 C C . GLY A 1 489 ? -25.911 18.621 -14.816 1.00 84.44 489 GLY A C 1
ATOM 3904 O O . GLY A 1 489 ? -26.319 18.571 -13.659 1.00 84.44 489 GLY A O 1
ATOM 3905 N N . ARG A 1 490 ? -24.777 18.023 -15.202 1.00 92.88 490 ARG A N 1
ATOM 3906 C CA . ARG A 1 490 ? -23.821 17.375 -14.291 1.00 92.88 490 ARG A CA 1
ATOM 3907 C C . ARG A 1 490 ? -22.479 18.094 -14.230 1.00 92.88 490 ARG A C 1
ATOM 3909 O O . ARG A 1 490 ? -21.675 17.734 -13.382 1.00 92.88 490 ARG A O 1
ATOM 3916 N N . THR A 1 491 ? -22.229 19.056 -15.115 1.00 93.00 491 THR A N 1
ATOM 3917 C CA . THR A 1 491 ? -20.969 19.799 -15.191 1.00 93.00 491 THR A CA 1
ATOM 3918 C C . THR A 1 491 ? -21.165 21.267 -14.825 1.00 93.00 491 THR A C 1
ATOM 3920 O O . THR A 1 491 ? -22.098 21.906 -15.316 1.00 93.00 491 THR A O 1
ATOM 3923 N N . VAL A 1 492 ? -20.288 21.798 -13.974 1.00 90.44 492 VAL A N 1
ATOM 3924 C CA . VAL A 1 492 ? -20.284 23.201 -13.532 1.00 90.44 492 VAL A CA 1
ATOM 3925 C C . VAL A 1 492 ? -18.849 23.715 -13.500 1.00 90.44 492 VAL A C 1
ATOM 3927 O O . VAL A 1 492 ? -17.948 22.996 -13.073 1.00 90.44 492 VAL A O 1
ATOM 3930 N N . LEU A 1 493 ? -18.655 24.956 -13.935 1.00 88.94 493 LEU A N 1
ATOM 3931 C CA . LEU A 1 493 ? -17.384 25.670 -13.877 1.00 88.94 493 LEU A CA 1
ATOM 3932 C C . LEU A 1 493 ? -17.458 26.774 -12.806 1.00 88.94 493 LEU A C 1
ATOM 3934 O O . LEU A 1 493 ? -18.524 27.361 -12.619 1.00 88.94 493 LEU A O 1
ATOM 3938 N N . SER A 1 494 ? -16.366 27.018 -12.076 1.00 85.56 494 SER A N 1
ATOM 3939 C CA . SER A 1 494 ? -16.307 28.023 -11.000 1.00 85.56 494 SER A CA 1
ATOM 3940 C C . SER A 1 494 ? -15.795 29.369 -11.520 1.00 85.56 494 SER A C 1
ATOM 3942 O O . SER 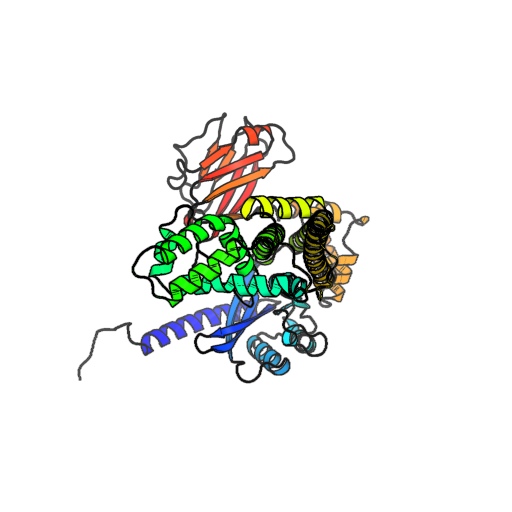A 1 494 ? -14.658 29.457 -11.978 1.00 85.56 494 SER A O 1
ATOM 3944 N N . GLU A 1 495 ? -16.605 30.425 -11.427 1.00 82.50 495 GLU A N 1
ATOM 3945 C CA . GLU A 1 495 ? -16.187 31.782 -11.824 1.00 82.50 495 GLU A CA 1
ATOM 3946 C C . GLU A 1 495 ? -15.099 32.346 -10.894 1.00 82.50 495 GLU A C 1
ATOM 3948 O O . GLU A 1 495 ? -14.142 32.945 -11.374 1.00 82.50 495 GLU A O 1
ATOM 3953 N N . GLU A 1 496 ? -15.169 32.063 -9.587 1.00 83.88 496 GLU A N 1
ATOM 3954 C CA . GLU A 1 496 ? -14.135 32.467 -8.617 1.00 83.88 496 GLU A CA 1
ATOM 3955 C C . GLU A 1 496 ? -12.762 31.848 -8.928 1.00 83.88 496 GLU A C 1
ATOM 3957 O O . GLU A 1 496 ? -11.722 32.440 -8.633 1.00 83.88 496 GLU A O 1
ATOM 3962 N N . ASP A 1 497 ? -12.746 30.648 -9.520 1.00 85.31 497 ASP A N 1
ATOM 3963 C CA . ASP A 1 497 ? -11.503 30.006 -9.949 1.00 85.31 497 ASP A CA 1
ATOM 3964 C C . ASP A 1 497 ? -10.947 30.689 -11.207 1.00 85.31 497 ASP A C 1
ATOM 3966 O O . ASP A 1 497 ? -9.738 30.922 -11.282 1.00 85.31 497 ASP A O 1
ATOM 3970 N N . LEU A 1 498 ? -11.809 31.098 -12.150 1.00 83.75 498 LEU A N 1
ATOM 3971 C CA . LEU A 1 498 ? -11.385 31.836 -13.347 1.00 83.75 498 LEU A CA 1
ATOM 3972 C C . LEU A 1 498 ? -10.754 33.187 -12.996 1.00 83.75 498 LEU A C 1
ATOM 3974 O O . LEU A 1 498 ? -9.711 33.532 -13.552 1.00 83.75 498 LEU A O 1
ATOM 3978 N N . GLU A 1 499 ? -11.320 33.918 -12.033 1.00 84.12 499 GLU A N 1
ATOM 3979 C CA . GLU A 1 499 ? -10.746 35.177 -11.524 1.00 84.12 499 GLU A CA 1
ATOM 3980 C C . GLU A 1 499 ? -9.324 34.976 -10.962 1.00 84.12 499 GLU A C 1
ATOM 3982 O O . GLU A 1 499 ? -8.482 35.876 -10.987 1.00 84.12 499 GLU A O 1
ATOM 3987 N N . ARG A 1 500 ? -9.015 33.759 -10.500 1.00 80.69 500 ARG A N 1
ATOM 3988 C CA . ARG A 1 500 ? -7.709 33.364 -9.953 1.00 80.69 500 ARG A CA 1
ATOM 3989 C C . ARG A 1 500 ? -6.783 32.702 -10.975 1.00 80.69 500 ARG A C 1
ATOM 3991 O O . ARG A 1 500 ? -5.696 32.276 -10.595 1.00 80.69 500 ARG A O 1
ATOM 3998 N N . GLY A 1 501 ? -7.176 32.614 -12.248 1.00 78.06 501 GLY A N 1
ATOM 3999 C CA . GLY A 1 501 ? -6.3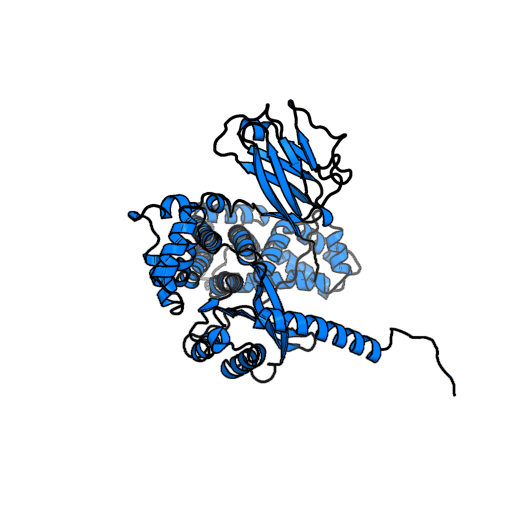72 31.956 -13.284 1.00 78.06 501 GLY A CA 1
ATOM 4000 C C . GLY A 1 501 ? -6.463 30.424 -13.276 1.00 78.06 501 GLY A C 1
ATOM 4001 O O . GLY A 1 501 ? -5.607 29.761 -13.869 1.00 78.06 501 GLY A O 1
ATOM 4002 N N . ILE A 1 502 ? -7.473 29.854 -12.611 1.00 82.38 502 ILE A N 1
ATOM 4003 C CA . ILE A 1 502 ? -7.705 28.412 -12.482 1.00 82.38 502 ILE A CA 1
ATOM 4004 C C . ILE A 1 502 ? -8.943 28.026 -13.296 1.00 82.38 502 ILE A C 1
ATOM 4006 O O . ILE A 1 502 ? -10.039 28.531 -13.088 1.00 82.38 502 ILE A O 1
ATOM 4010 N N . ILE A 1 503 ? -8.791 27.067 -14.203 1.00 86.69 503 ILE A N 1
ATOM 4011 C CA . ILE A 1 503 ? -9.903 26.505 -14.969 1.00 86.69 503 ILE A CA 1
ATOM 4012 C C . ILE A 1 503 ? -10.358 25.226 -14.272 1.00 86.69 503 ILE A C 1
ATOM 4014 O O . ILE A 1 503 ? -9.644 24.224 -14.310 1.00 86.69 503 ILE A O 1
ATOM 4018 N N . SER A 1 504 ? -11.531 25.239 -13.636 1.00 89.81 504 SER A N 1
ATOM 4019 C CA . SER A 1 504 ? -12.076 24.082 -12.916 1.00 89.81 504 SER A CA 1
ATOM 4020 C C . SER A 1 504 ? -13.396 23.586 -13.513 1.00 89.81 504 SER A C 1
ATOM 4022 O O . SER A 1 504 ? -14.291 24.356 -13.833 1.00 89.81 504 SER A O 1
ATOM 4024 N N . LEU A 1 505 ? -13.535 22.271 -13.662 1.00 92.56 505 LEU A N 1
ATOM 4025 C CA . LEU A 1 505 ? -14.750 21.596 -14.099 1.00 92.56 505 LEU A CA 1
ATOM 4026 C C . LEU A 1 505 ? -15.180 20.604 -13.024 1.00 92.56 505 LEU A C 1
ATOM 4028 O O . LEU A 1 505 ? -14.597 19.527 -12.884 1.00 92.56 505 LEU A O 1
ATOM 4032 N N . ARG A 1 506 ? -16.232 20.942 -12.285 1.00 93.44 506 ARG A N 1
ATOM 4033 C CA . ARG A 1 506 ? -16.891 20.016 -11.369 1.00 93.44 506 ARG A CA 1
ATOM 4034 C C . ARG A 1 506 ? -17.852 19.123 -12.143 1.00 93.44 506 ARG A C 1
ATOM 4036 O O . ARG A 1 506 ? -18.756 19.620 -12.808 1.00 93.44 506 ARG A O 1
ATOM 4043 N N . LEU A 1 507 ? -17.684 17.813 -12.017 1.00 94.94 507 LEU A N 1
ATOM 4044 C CA . LEU A 1 507 ? -18.572 16.775 -12.526 1.00 94.94 507 LEU A CA 1
ATOM 4045 C C . LEU A 1 507 ? -19.264 16.073 -11.353 1.00 94.94 507 LEU A C 1
ATOM 4047 O O . LEU A 1 507 ? -18.604 15.470 -10.508 1.00 94.94 507 LEU A O 1
ATOM 4051 N N . SER A 1 508 ? -20.594 16.120 -11.320 1.00 92.69 508 SER A N 1
ATOM 4052 C CA . SER A 1 508 ? -21.384 15.535 -10.237 1.00 92.69 508 SER A CA 1
ATOM 4053 C C . SER A 1 508 ? -21.861 14.107 -10.512 1.00 92.69 508 SER A C 1
ATOM 4055 O O . SER A 1 508 ? -22.270 13.762 -11.634 1.00 92.69 508 SER A O 1
ATOM 4057 N N . ARG A 1 509 ? -21.910 13.302 -9.441 1.00 87.94 509 ARG A N 1
ATOM 4058 C CA . ARG A 1 509 ? -22.359 11.897 -9.425 1.00 87.94 509 ARG A CA 1
ATOM 4059 C C . ARG A 1 509 ? -21.650 11.047 -10.477 1.00 87.94 509 ARG A C 1
ATOM 4061 O O . ARG A 1 509 ? -22.296 10.575 -11.417 1.00 87.94 509 ARG A O 1
ATOM 4068 N N . VAL A 1 510 ? -20.333 10.921 -10.357 1.00 89.94 510 VAL A N 1
ATOM 4069 C CA . VAL A 1 510 ? -19.448 10.216 -11.293 1.00 89.94 510 VAL A CA 1
ATOM 4070 C C . VAL A 1 510 ? -19.943 8.793 -11.569 1.00 89.94 510 VAL A C 1
ATOM 4072 O O . VAL A 1 510 ? -20.392 8.071 -10.680 1.00 89.94 510 VAL A O 1
ATOM 4075 N N . ARG A 1 511 ? -19.871 8.385 -12.832 1.00 88.62 511 ARG A N 1
ATOM 4076 C CA . ARG A 1 511 ? -20.255 7.075 -13.363 1.00 88.62 511 ARG A CA 1
ATOM 4077 C C . ARG A 1 511 ? -19.030 6.413 -13.972 1.00 88.62 511 ARG A C 1
ATOM 4079 O O . ARG A 1 511 ? -18.127 7.094 -14.434 1.00 88.62 511 ARG A O 1
ATOM 4086 N N . LEU A 1 512 ? -19.050 5.088 -14.089 1.00 78.25 512 LEU A N 1
ATOM 4087 C CA . LEU A 1 512 ? -17.981 4.336 -14.760 1.00 78.25 512 LEU A CA 1
ATOM 4088 C C . LEU A 1 512 ? -17.675 4.831 -16.177 1.00 78.25 512 LEU A C 1
ATOM 4090 O O . LEU A 1 512 ? -16.519 4.948 -16.554 1.00 78.25 512 LEU A O 1
ATOM 4094 N N . ALA A 1 513 ? -18.714 5.165 -16.944 1.00 86.69 513 ALA A N 1
ATOM 4095 C CA . ALA A 1 513 ? -18.566 5.688 -18.302 1.00 86.69 513 ALA A CA 1
ATOM 4096 C C . ALA A 1 513 ? -17.923 7.088 -18.354 1.00 86.69 513 ALA A C 1
ATOM 4098 O O . ALA A 1 513 ? -17.512 7.539 -19.423 1.00 86.69 513 ALA A O 1
ATOM 4099 N N . ASP A 1 514 ? -17.833 7.785 -17.218 1.00 88.69 514 ASP A N 1
ATOM 4100 C CA . ASP A 1 514 ? -17.168 9.079 -17.149 1.00 88.69 514 ASP A CA 1
ATOM 4101 C C . ASP A 1 514 ? -15.632 8.931 -17.096 1.00 88.69 514 ASP A C 1
ATOM 4103 O O . ASP A 1 514 ? -14.945 9.934 -17.266 1.00 88.69 514 ASP A O 1
ATOM 4107 N N . GLU A 1 515 ? -15.080 7.722 -16.913 1.00 88.06 515 GLU A N 1
ATOM 4108 C CA . GLU A 1 515 ? -13.635 7.469 -17.026 1.00 88.06 515 GLU A CA 1
ATOM 4109 C C . GLU A 1 515 ? -13.136 7.823 -18.428 1.00 88.06 515 GLU A C 1
ATOM 4111 O O . GLU A 1 515 ? -13.740 7.437 -19.433 1.00 88.06 515 GLU A O 1
ATOM 4116 N N . GLY A 1 516 ? -12.032 8.564 -18.497 1.00 83.25 516 GLY A N 1
ATOM 4117 C CA . GLY A 1 516 ? -11.450 8.974 -19.768 1.00 83.25 516 GLY A CA 1
ATOM 4118 C C . GLY A 1 516 ? -10.576 10.216 -19.673 1.00 83.25 516 GLY A C 1
ATOM 4119 O O . GLY A 1 516 ? -10.360 10.783 -18.601 1.00 83.25 516 GLY A O 1
ATOM 4120 N N . ASN A 1 517 ? -10.074 10.634 -20.831 1.00 84.56 517 ASN A N 1
ATOM 4121 C CA . ASN A 1 517 ? -9.242 11.822 -20.972 1.00 84.56 517 ASN A CA 1
ATOM 4122 C C . ASN A 1 517 ? -10.112 13.014 -21.372 1.00 84.56 517 ASN A C 1
ATOM 4124 O O . ASN A 1 517 ? -10.712 13.018 -22.444 1.00 84.56 517 ASN A O 1
ATOM 4128 N N . TYR A 1 518 ? -10.152 14.020 -20.509 1.00 90.25 518 TYR A N 1
ATOM 4129 C CA . TYR A 1 518 ? -10.870 15.268 -20.702 1.00 90.25 518 TYR A CA 1
ATOM 4130 C C . TYR A 1 518 ? -9.896 16.320 -21.198 1.00 90.25 518 TYR A C 1
ATOM 4132 O O . TYR A 1 518 ? -8.891 16.596 -20.546 1.00 90.25 518 TYR A O 1
ATOM 4140 N N . THR A 1 519 ? -10.195 16.912 -22.341 1.00 88.00 519 THR A N 1
ATOM 4141 C CA . THR A 1 519 ? -9.402 17.974 -22.937 1.00 88.00 519 THR A CA 1
ATOM 4142 C C . THR A 1 519 ? -10.050 19.320 -22.651 1.00 88.00 519 THR A C 1
ATOM 4144 O O . THR A 1 519 ? -11.233 19.492 -22.909 1.00 88.00 519 THR A O 1
ATOM 4147 N N . CYS A 1 520 ? -9.272 20.272 -22.148 1.00 87.69 520 CYS A N 1
ATOM 4148 C CA . CYS A 1 520 ? -9.661 21.664 -21.992 1.00 87.69 520 CYS A CA 1
ATOM 4149 C C . CYS A 1 520 ? -8.987 22.522 -23.072 1.00 87.69 520 CYS A C 1
ATOM 4151 O O . CYS A 1 520 ? -7.779 22.389 -23.300 1.00 87.69 520 CYS A O 1
ATOM 4153 N N . LEU A 1 521 ? -9.751 23.420 -23.690 1.00 83.31 521 LEU A N 1
ATOM 4154 C CA . LEU A 1 521 ? -9.304 24.438 -24.640 1.00 83.31 521 LEU A CA 1
ATOM 4155 C C . LEU A 1 521 ? -9.762 25.817 -24.155 1.00 83.31 521 LEU A C 1
ATOM 4157 O O . LEU A 1 521 ? -10.884 25.949 -23.669 1.00 83.31 521 LEU A O 1
ATOM 4161 N N . PHE A 1 522 ? -8.908 26.836 -24.284 1.00 81.56 522 PHE A N 1
ATOM 4162 C CA . PHE A 1 522 ? -9.284 28.223 -23.992 1.00 81.56 522 PHE A CA 1
ATOM 4163 C C . PHE A 1 522 ? -8.589 29.242 -24.911 1.00 81.56 522 PHE A C 1
ATOM 4165 O O . PHE A 1 522 ? -7.470 29.019 -25.392 1.00 81.56 522 PHE A O 1
ATOM 4172 N N . SER A 1 523 ? -9.299 30.334 -25.209 1.00 66.31 523 SER A N 1
ATOM 4173 C CA . SER A 1 523 ? -9.119 31.169 -26.409 1.00 66.31 523 SER A CA 1
ATOM 4174 C C . SER A 1 523 ? -7.832 32.001 -26.480 1.00 66.31 523 SER A C 1
ATOM 4176 O O . SER A 1 523 ? -7.237 32.082 -27.558 1.00 66.31 523 SER A O 1
ATOM 4178 N N . SER A 1 524 ? -7.341 32.580 -25.382 1.00 58.50 524 SER A N 1
ATOM 4179 C CA . SER A 1 524 ? -6.203 33.519 -25.432 1.00 58.50 524 SER A CA 1
ATOM 4180 C C . SER A 1 524 ? -4.862 32.929 -25.869 1.00 58.50 524 SER A C 1
ATOM 4182 O O . SER A 1 524 ? -3.994 33.681 -26.314 1.00 58.50 524 SER A O 1
ATOM 4184 N N . VAL A 1 525 ? -4.656 31.607 -25.781 1.00 56.25 525 VAL A N 1
ATOM 4185 C CA . VAL A 1 525 ? -3.333 31.001 -26.052 1.00 56.25 525 VAL A CA 1
ATOM 4186 C C . VAL A 1 525 ? -3.379 29.791 -26.994 1.00 56.25 525 VAL A C 1
ATOM 4188 O O . VAL A 1 525 ? -2.329 29.235 -27.307 1.00 56.25 525 VAL A O 1
ATOM 4191 N N . HIS A 1 526 ? -4.562 29.361 -27.461 1.00 56.75 526 HIS A N 1
ATOM 4192 C CA . HIS A 1 526 ? -4.734 28.085 -28.187 1.00 56.75 526 HIS A CA 1
ATOM 4193 C C . HIS A 1 526 ? -4.025 26.911 -27.478 1.00 56.75 526 HIS A C 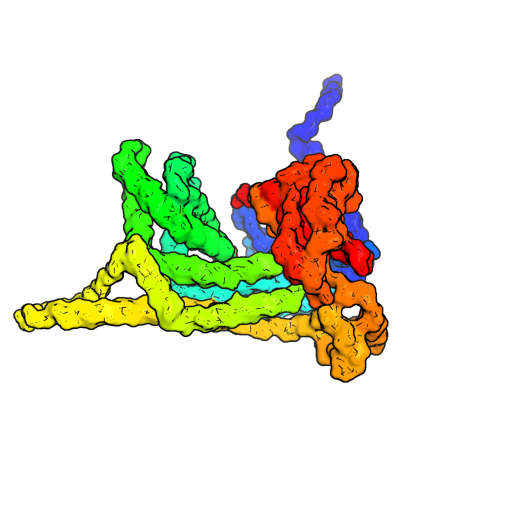1
ATOM 4195 O O . HIS A 1 526 ? -3.511 25.985 -28.109 1.00 56.75 526 HIS A O 1
ATOM 4201 N N . ASN A 1 527 ? -3.941 26.974 -26.147 1.00 62.69 527 ASN A N 1
ATOM 4202 C CA . ASN A 1 527 ? -3.334 25.920 -25.358 1.00 62.69 527 ASN A CA 1
ATOM 4203 C C . ASN A 1 527 ? -4.384 24.846 -25.100 1.00 62.69 527 ASN A C 1
ATOM 4205 O O . ASN A 1 527 ? -5.529 25.129 -24.751 1.00 62.69 527 ASN A O 1
ATOM 4209 N N . GLN A 1 528 ? -3.948 23.604 -25.261 1.00 71.06 528 GLN A N 1
ATOM 4210 C CA . GLN A 1 528 ? -4.727 22.423 -24.957 1.00 71.06 528 GLN A CA 1
ATOM 4211 C C . GLN A 1 528 ? -4.131 21.751 -23.729 1.00 71.06 528 GLN A C 1
ATOM 4213 O O . GLN A 1 528 ? -2.919 21.530 -23.659 1.00 71.06 528 GLN A O 1
ATOM 4218 N N . TYR A 1 529 ? -4.990 21.394 -22.786 1.00 75.12 529 TYR A N 1
ATOM 4219 C CA . TYR A 1 529 ? -4.609 20.663 -21.588 1.00 75.12 529 TYR A CA 1
ATOM 4220 C C . TYR A 1 529 ? -5.486 19.425 -21.427 1.00 75.12 529 TYR A C 1
ATOM 4222 O O . TYR A 1 529 ? -6.634 19.423 -21.859 1.00 75.12 529 TYR A O 1
ATOM 4230 N N . THR A 1 530 ? -4.945 18.344 -20.862 1.00 77.31 530 THR A N 1
ATOM 4231 C CA . THR A 1 530 ? -5.678 17.079 -20.712 1.00 77.31 530 THR A CA 1
ATOM 4232 C C . THR A 1 530 ? -5.611 16.566 -19.280 1.00 77.31 530 THR A C 1
ATOM 4234 O O . THR A 1 530 ? -4.528 16.397 -18.728 1.00 77.31 530 THR A O 1
ATOM 4237 N N . VAL A 1 531 ? -6.775 16.259 -18.706 1.00 81.62 531 VAL A N 1
ATOM 4238 C CA . VAL A 1 531 ? -6.938 15.616 -17.394 1.00 81.62 531 VAL A CA 1
ATOM 4239 C C . VAL A 1 531 ? -7.472 14.211 -17.600 1.00 81.62 531 VAL A C 1
ATOM 4241 O O . VAL A 1 531 ? -8.462 14.023 -18.302 1.00 81.62 531 VAL A O 1
ATOM 4244 N N . GLN A 1 532 ? -6.861 13.221 -16.962 1.00 84.19 532 GLN A N 1
ATOM 4245 C CA . GLN A 1 532 ? -7.391 11.864 -16.947 1.00 84.19 532 GLN A CA 1
ATOM 4246 C C . GLN A 1 532 ? -8.282 11.676 -15.714 1.00 84.19 532 GLN A C 1
ATOM 4248 O O . GLN A 1 532 ? -7.812 11.783 -14.585 1.00 84.19 532 GLN A O 1
ATOM 4253 N N . LEU A 1 533 ? -9.562 11.371 -15.906 1.00 82.00 533 LEU A N 1
ATOM 4254 C CA . LEU A 1 533 ? -10.435 10.934 -14.818 1.00 82.00 533 LEU A CA 1
ATOM 4255 C C . LEU A 1 533 ? -10.369 9.411 -14.726 1.00 82.00 533 LEU A C 1
ATOM 4257 O O . LEU A 1 533 ? -10.713 8.736 -15.692 1.00 82.00 533 LEU A O 1
ATOM 4261 N N . LEU A 1 534 ? -9.945 8.885 -13.579 1.00 71.56 534 LEU A N 1
ATOM 4262 C CA . LEU A 1 534 ? -9.966 7.456 -13.258 1.00 71.56 534 LEU A CA 1
ATOM 4263 C C . LEU A 1 534 ? -11.170 7.167 -12.359 1.00 71.56 534 LEU A C 1
ATOM 4265 O O . LEU A 1 534 ? -11.297 7.796 -11.303 1.00 71.56 534 LEU A O 1
ATOM 4269 N N . VAL A 1 535 ? -12.033 6.220 -12.743 1.00 73.56 535 VAL A N 1
ATOM 4270 C CA . VAL A 1 535 ? -13.249 5.908 -11.980 1.00 73.56 535 VAL A CA 1
ATOM 4271 C C . VAL A 1 535 ? -13.122 4.543 -11.321 1.00 73.56 535 VAL A C 1
ATOM 4273 O O . VAL A 1 535 ? -13.080 3.502 -11.971 1.00 73.56 535 VAL A O 1
ATOM 4276 N N . ALA A 1 536 ? -13.097 4.532 -9.992 1.00 56.53 536 ALA A N 1
ATOM 4277 C CA . ALA A 1 536 ? -13.047 3.297 -9.223 1.00 56.53 536 ALA A CA 1
ATOM 4278 C C . ALA A 1 536 ? -14.453 2.859 -8.776 1.00 56.53 536 ALA A C 1
ATOM 4280 O O . ALA A 1 536 ? -15.279 3.661 -8.338 1.00 56.53 536 ALA A O 1
ATOM 4281 N N . VAL A 1 537 ? -14.716 1.552 -8.866 1.00 39.31 537 VAL A N 1
ATOM 4282 C CA . VAL A 1 537 ? -15.934 0.906 -8.350 1.00 39.31 537 VAL A CA 1
ATOM 4283 C C . VAL A 1 537 ? -15.602 0.221 -7.036 1.00 39.31 537 VAL A C 1
ATOM 4285 O O . VAL A 1 537 ? -14.557 -0.420 -6.913 1.00 39.31 537 VAL A O 1
ATOM 4288 N N . TYR A 1 538 ? -16.524 0.268 -6.077 1.00 38.12 538 TYR A N 1
ATOM 4289 C CA . TYR A 1 538 ? -16.501 -0.661 -4.954 1.00 38.12 538 TYR A CA 1
ATOM 4290 C C . TYR A 1 538 ? -16.646 -2.102 -5.464 1.00 38.12 538 TYR A C 1
ATOM 4292 O O . TYR A 1 538 ? -17.752 -2.553 -5.750 1.00 38.12 538 TYR A O 1
ATOM 4300 N N . TYR A 1 539 ? -15.546 -2.851 -5.510 1.00 27.91 539 TYR A N 1
ATOM 4301 C CA . TYR A 1 539 ? -15.616 -4.305 -5.427 1.00 27.91 539 TYR A CA 1
ATOM 4302 C C . TYR A 1 539 ? -15.466 -4.695 -3.964 1.00 27.91 539 TYR A C 1
ATOM 4304 O O . TYR A 1 539 ? -14.398 -4.586 -3.363 1.00 27.91 539 TYR A O 1
ATOM 4312 N N . CYS A 1 540 ? -16.581 -5.113 -3.375 1.00 22.78 540 CYS A N 1
ATOM 4313 C CA . CYS A 1 540 ? -16.551 -5.876 -2.145 1.00 22.78 540 CYS A CA 1
ATOM 4314 C C . CYS A 1 540 ? -16.106 -7.294 -2.526 1.00 22.78 540 CYS A C 1
ATOM 4316 O O . CYS A 1 540 ? -16.926 -8.076 -3.001 1.00 22.78 540 CYS A O 1
ATOM 4318 N N . LEU A 1 541 ? -14.812 -7.586 -2.385 1.00 25.89 541 LEU A N 1
ATOM 4319 C CA . LEU A 1 541 ? -14.348 -8.954 -2.153 1.00 25.89 541 LEU A CA 1
ATOM 4320 C C . LEU A 1 541 ? -14.311 -9.190 -0.646 1.00 25.89 541 LEU A C 1
ATOM 4322 O O . LEU A 1 541 ? -13.757 -8.312 0.062 1.00 25.89 541 LEU A O 1
#

Solvent-accessible surface area (backbone atoms only — not comparable to full-atom values): 29936 Å² total; per-residue (Å²): 139,84,84,80,88,70,89,64,87,78,41,69,66,60,47,49,53,51,52,50,52,53,48,49,55,54,45,56,53,49,51,53,45,56,65,66,26,78,45,35,29,40,40,42,46,82,47,64,49,99,83,70,46,35,27,37,40,38,31,43,35,38,44,40,99,86,71,46,82,44,79,44,81,74,49,76,41,84,37,69,90,48,75,49,24,67,51,47,35,52,52,52,51,60,75,43,49,90,62,52,38,56,81,20,26,48,30,35,31,34,50,77,49,66,43,40,58,24,80,87,69,4,24,50,36,57,45,25,73,63,12,75,43,28,46,75,44,69,41,59,50,53,50,53,30,47,19,59,55,57,21,34,63,87,36,68,68,53,52,52,45,57,58,53,55,47,48,58,22,56,59,35,76,76,31,72,69,54,40,50,51,40,66,71,33,76,70,51,55,78,56,46,64,63,46,99,82,41,48,69,30,45,42,50,27,38,45,28,47,61,77,16,42,67,32,50,43,53,42,29,49,47,51,62,69,48,87,92,61,54,74,64,59,32,53,50,30,56,54,54,39,52,45,72,47,30,48,71,51,40,35,50,44,47,54,48,40,55,55,36,68,58,44,50,66,48,47,55,55,59,67,40,94,77,67,56,67,63,63,50,52,53,45,52,53,50,41,53,50,52,56,59,69,52,75,42,68,68,55,48,48,52,46,51,54,55,31,32,73,73,50,42,78,74,80,61,84,78,76,90,70,86,85,67,98,80,75,84,81,54,70,66,66,52,49,60,54,38,51,53,53,46,53,53,51,52,52,51,51,52,49,51,45,48,53,26,32,52,51,36,46,53,62,76,60,59,85,52,67,91,54,49,35,60,59,78,71,40,38,91,46,23,79,53,36,55,39,84,92,52,40,62,57,68,28,50,52,50,42,37,73,60,40,73,87,55,55,67,68,61,50,52,52,53,49,50,54,51,32,65,35,71,80,47,55,58,75,76,59,66,48,70,47,79,40,46,62,60,38,70,43,71,53,72,46,74,62,90,77,53,74,50,47,58,75,46,40,40,38,33,31,27,91,91,46,87,63,34,39,47,44,44,35,44,80,81,38,74,49,68,87,72,28,22,81,94,34,52,95,32,59,48,68,50,64,76,36,16,50,65,20,24,53,40,41,36,39,51,56,36,44,69,84,66,41,45,61,39,35,38,40,37,66,95,71,76,49,76,48,44,36,32,38,44,54,45,72,90,75,89,126

Organism: NCBI:txid630683

Foldseek 3Di:
DDDPPDPDCPDPVNVVVVVVVVVVVVVVVVLVQLLPFQAKEWEWEWDADPVRFIWIWIKIWTQGPVRDIDIGTQDIHTCRPPDAQVVVLVVRCVSCVSSVCQRHAQEYEYEPPCQQPPCCGHVQNVVCVSRVNHHYDYQVQQLLVCLQVQLCVVPPLVVVLLVLLQLVLVLCVVDPVLVVLLVVFPQRFRQAHDDPRHCVSVLSSLVRCLSCVVSLLVSLVCLLPPPDHDPVSNVSSVVSNVLSLALSSQLVSLLSNVLSVLCVVLSVQSPDPDHDLVVNVVSLVVSLVVLVVCLDPVNLVVSNVVSCVRNNQHDFDDDDDDDDDPPPPCVPVVVVVSSVVVSVVSNVSSNSSSVSSSVSSCVSCVPSVLVLLSCLLVLCCLLVCLDPVRPPVVSLVSVCVSPVPDDSVVVSVVSNVLSVDPVSSCVPLQAEDEDEQFAKDKDKDQPVPDAAPLQKWKWKFAPPDVVGTQWTDHRNDTDLPPHDPVNRPQWDWDSVCNNGRMTMIIGGRDDQVNFHKMWMAIDPPRDIGIYGYHYDYDDDD